Protein AF-0000000071807043 (afdb_homodimer)

Nearest PDB structures (foldseek):
  2on5-assembly4_E  TM=9.770E-01  e=2.110E-24  Necator americanus
  3w8s-assembly1_A-2  TM=9.838E-01  e=8.093E-24  Necator americanus
  4oft-assembly1_B  TM=9.817E-01  e=3.524E-22  Necator americanus
  1zl9-assembly1_B  TM=9.624E-01  e=1.130E-22  Caenorhabditis elegans
  4q5f-assembly1_A  TM=9.585E-01  e=4.785E-20  Ascaris suum

pLDDT: mean 97.31, std 2.04, range [87.31, 98.94]

Secondary structure (DSSP, 8-state):
---EEEEEESSSGGGHHHHHHHHHHT---EEEEE-TTTHHHHHTTSTTS-S-EEEETTEEEESHHHHHHHHHHHHT-S-SSHHHHHHHHHHHHHHHHHHHHHHHHHHHHTTSS-S-HHHHIIIIIHHHHHHHHHHHHHHHHH-TTSSSSTTS--HHHHHHHHGGGGGGT-TTTTTT-HHHHHHHHHHHTSHHHHHHHHHSPP---/---EEEEEESSSGGGHHHHHHHHHHT---EEEEE-TTTHHHHHTTSTTS-S-EEEETTEEEESHHHHHHHHHHHHT-S-SSHHHHHHHHHHHHHHHHHHHHHHHHHHHHTTSS-S-HHHHIIIIIHHHHHHHHHHHHHHHHH-TTSSSSTTS--HHHHHHHHGGGGGGT-TTTTTT-HHHHHHHHHHHTSHHHHHHHHHSPP---

Sequence (410 aa):
MVHYKLIYFNGRGAGEIIRQLFVIAGQDFEDKRVTFEEWPELKTKMPFHQLPVLEVDGKQLAQSFAIVRYLAKQFGYAGKNAWEEATVDMIGDQFKDFLVEVSPTIRAMLGFDKGDVDSLLKEKFFPARDKLMTFMAKIIKENKSGYLVGDSLTWPDLYLAGVAEWATKIPTLYDGFPELKAHSEKIRSIPELKKWIETRPDTPFMVHYKLIYFNGRGAGEIIRQLFVIAGQDFEDKRVTFEEWPELKTKMPFHQLPVLEVDGKQLAQSFAIVRYLAKQFGYAGKNAWEEATVDMIGDQFKDFLVEVSPTIRAMLGFDKGDVDSLLKEKFFPARDKLMTFMAKIIKENKSGYLVGDSLTWPDLYLAGVAEWATKIPTLYDGFPELKAHSEKIRSIPELKKWIETRPDTPF

InterPro domains:
  IPR004045 Glutathione S-transferase, N-terminal [PF02798] (5-72)
  IPR004045 Glutathione S-transferase, N-terminal [PS50404] (2-79)
  IPR004046 Glutathione S-transferase, C-terminal [PF14497] (130-200)
  IPR010987 Glutathione S-transferase, C-terminal-like [PS50405] (81-205)
  IPR036249 Thioredoxin-like superfamily [SSF52833] (3-76)
  IPR036282 Glutathione S-transferase, C-terminal domain superfamily [SSF47616] (78-205)
  IPR040079 Glutathione transferase family [SFLDS00019] (1-204)
  IPR050213 Glutathione S-transferase superfamily [PTHR11571] (1-202)

Solvent-accessible surface area (backbone atoms only — not comparable to full-atom values): 22359 Å² total; per-residue (Å²): 132,89,46,40,34,42,38,27,55,62,42,34,76,75,41,36,65,51,52,49,52,31,49,62,60,70,47,79,64,44,78,46,61,41,50,81,84,52,37,75,73,49,31,82,75,32,90,79,54,56,73,30,32,38,27,54,73,82,44,81,40,40,47,53,67,26,45,43,54,45,51,22,55,76,65,63,22,37,53,92,46,72,67,44,29,33,50,43,38,24,54,36,52,52,48,50,54,46,48,63,63,29,38,68,35,53,34,22,71,70,65,77,41,89,66,62,45,69,58,30,37,66,72,35,33,49,57,47,47,53,53,50,49,52,51,50,42,52,40,35,70,72,26,86,63,68,21,77,52,72,79,46,75,34,58,49,51,54,58,61,28,52,55,60,70,49,32,85,84,33,77,65,68,49,70,95,32,65,64,54,48,52,41,22,52,56,56,52,57,38,64,56,47,32,53,43,72,74,64,53,81,89,51,92,71,132,90,45,40,34,42,37,26,56,62,42,34,74,76,44,36,66,52,52,49,52,32,50,63,60,72,47,80,63,44,79,45,62,43,50,81,84,52,39,75,73,49,30,81,75,33,89,78,56,56,75,33,32,38,28,53,71,82,45,79,40,41,47,52,67,25,46,41,52,43,50,23,55,74,67,65,21,38,53,91,47,73,65,44,29,32,52,42,38,22,54,37,52,52,50,48,54,45,50,62,62,29,39,67,34,53,35,24,70,71,66,76,41,90,67,61,46,69,56,30,36,65,72,35,32,51,58,47,47,53,53,51,49,50,50,50,40,53,40,34,69,73,26,86,62,68,23,75,52,72,78,44,75,33,58,49,51,53,56,61,29,52,54,58,73,48,31,84,84,33,78,65,69,48,70,96,31,64,66,53,49,52,42,22,53,57,57,51,57,37,64,55,47,32,51,43,72,74,63,53,82,88,50,92,69

Radius of gyration: 21.24 Å; Cα contacts (8 Å, |Δi|>4): 562; chains: 2; bounding box: 52×57×54 Å

Organism: Haemonchus contortus (NCBI:txid6289)

Foldseek 3Di:
DKAKEKEEAQDCPLCVLVVLLCLLLVHDYHYHHDYPVRLVVCQVVAPNSDDTWMAIVRDIDDDSVVSQCVSCVVRVQQADDDVLNVQSVVLVVLVVVLCVQLVVLVCCVLVNDDDDNVCSCVPTNVVSLVVSLVVQLVQCVVPVLLESTDNDHHSVLVVLLVCVVCCVVVVCSCPVPVSSVVSNVVVCVSPSNVVCVVPPDDGSD/DKAKEKEEAQDCPLCVLVVLLCLLLVHDYHYHHDYPVRLVVCQVVAPNSDDTWMAIVRDIDHDSVVSQCVSQVVRVQQADDDVLNVQSVVLVVLVVVLCVQLVVLVCCVLVNDDDDNVCSCVPTNVVSLVVSLVVQLVQCVVPVLLENTDNDHHSVLVVLLVCVVCCVVVVCSCPVPVSSVVSNVVVCVSPSNVVCVVPPDDGSD

Structure (mmCIF, N/CA/C/O backbone):
data_AF-0000000071807043-model_v1
#
loop_
_entity.id
_entity.type
_entity.pdbx_description
1 polymer 'glutathione transferase'
#
loop_
_atom_site.group_PDB
_atom_site.id
_atom_site.type_symbol
_atom_site.label_atom_id
_atom_site.label_alt_id
_atom_site.label_comp_id
_atom_site.label_asym_id
_atom_site.label_entity_id
_atom_site.label_seq_id
_atom_site.pdbx_PDB_ins_code
_atom_site.Cartn_x
_atom_site.Cartn_y
_atom_site.Cartn_z
_atom_site.occupancy
_atom_site.B_iso_or_equiv
_atom_site.auth_seq_id
_atom_site.auth_comp_id
_atom_site.auth_asym_id
_atom_site.auth_atom_id
_atom_site.pdbx_PDB_model_num
ATOM 1 N N . MET A 1 1 ? 15.914 -4.211 25.953 1 88.25 1 MET A N 1
ATOM 2 C CA . MET A 1 1 ? 14.953 -3.314 25.312 1 88.25 1 MET A CA 1
ATOM 3 C C . MET A 1 1 ? 15.102 -3.346 23.797 1 88.25 1 MET A C 1
ATOM 5 O O . MET A 1 1 ? 16.203 -3.531 23.281 1 88.25 1 MET A O 1
ATOM 9 N N . VAL A 1 2 ? 13.984 -3.203 22.969 1 94.94 2 VAL A N 1
ATOM 10 C CA . VAL A 1 2 ? 14.016 -3.273 21.516 1 94.94 2 VAL A CA 1
ATOM 11 C C . VAL A 1 2 ? 14.836 -2.111 20.953 1 94.94 2 VAL A C 1
ATOM 13 O O . VAL A 1 2 ? 14.688 -0.97 21.391 1 94.94 2 VAL A O 1
ATOM 16 N N . HIS A 1 3 ? 15.781 -2.355 20.125 1 98 3 HIS A N 1
ATOM 17 C CA . HIS A 1 3 ? 16.562 -1.313 19.469 1 98 3 HIS A CA 1
ATOM 18 C C . HIS A 1 3 ? 16.016 -0.998 18.078 1 98 3 HIS A C 1
ATOM 20 O O . HIS A 1 3 ? 15.969 -1.872 17.219 1 98 3 HIS A O 1
ATOM 26 N N . TYR A 1 4 ? 15.602 0.257 17.906 1 98.75 4 TYR A N 1
ATOM 27 C CA . TYR A 1 4 ? 15.094 0.733 16.625 1 98.75 4 TYR A CA 1
ATOM 28 C C . TYR A 1 4 ? 16.125 1.616 15.922 1 98.75 4 TYR A C 1
ATOM 30 O O . TYR A 1 4 ? 16.688 2.525 16.531 1 98.75 4 TYR A O 1
ATOM 38 N N . LYS A 1 5 ? 16.375 1.354 14.68 1 98.88 5 LYS A N 1
ATOM 39 C CA . LYS A 1 5 ? 17.219 2.191 13.82 1 98.88 5 LYS A CA 1
ATOM 40 C C . LYS A 1 5 ? 16.516 2.492 12.5 1 98.88 5 LYS A C 1
ATOM 42 O O . LYS A 1 5 ? 16.188 1.576 11.742 1 98.88 5 LYS A O 1
ATOM 47 N N . LEU A 1 6 ? 16.203 3.771 12.25 1 98.94 6 LEU A N 1
ATOM 48 C CA . LEU A 1 6 ? 15.648 4.211 10.977 1 98.94 6 LEU A CA 1
ATOM 49 C C . LEU A 1 6 ? 16.75 4.676 10.031 1 98.94 6 LEU A C 1
ATOM 51 O O . LEU A 1 6 ? 17.531 5.566 10.375 1 98.94 6 LEU A O 1
ATOM 55 N N . ILE A 1 7 ? 16.828 4.055 8.906 1 98.88 7 ILE A N 1
ATOM 56 C CA . ILE A 1 7 ? 17.781 4.422 7.871 1 98.88 7 ILE A CA 1
ATOM 57 C C . ILE A 1 7 ? 17.062 5.152 6.738 1 98.88 7 ILE A C 1
ATOM 59 O O . ILE A 1 7 ? 16.172 4.586 6.094 1 98.88 7 ILE A O 1
ATOM 63 N N . TYR A 1 8 ? 17.406 6.379 6.504 1 98.69 8 TYR A N 1
ATOM 64 C CA . TYR A 1 8 ? 16.844 7.191 5.434 1 98.69 8 TYR A CA 1
ATOM 65 C C . TYR A 1 8 ? 17.781 8.32 5.043 1 98.69 8 TYR A C 1
ATOM 67 O O . TYR A 1 8 ? 18.781 8.555 5.719 1 98.69 8 TYR A O 1
ATOM 75 N N . PHE A 1 9 ? 17.531 8.953 3.91 1 97.94 9 PHE A N 1
ATOM 76 C CA . PHE A 1 9 ? 18.328 10.094 3.48 1 97.94 9 PHE A CA 1
ATOM 77 C C . PHE A 1 9 ? 18.219 11.234 4.48 1 97.94 9 PHE A C 1
ATOM 79 O O . PHE A 1 9 ? 17.312 11.25 5.312 1 97.94 9 PHE A O 1
ATOM 86 N N . ASN A 1 10 ? 19.172 12.156 4.367 1 96.69 10 ASN A N 1
ATOM 87 C CA . ASN A 1 10 ? 19.078 13.383 5.152 1 96.69 10 ASN A CA 1
ATOM 88 C C . ASN A 1 10 ? 17.984 14.305 4.633 1 96.69 10 ASN A C 1
ATOM 90 O O . ASN A 1 10 ? 18.266 15.391 4.117 1 96.69 10 ASN A O 1
ATOM 94 N N . GLY A 1 11 ? 16.812 13.953 4.906 1 96 11 GLY A N 1
ATOM 95 C CA . GLY A 1 11 ? 15.609 14.641 4.469 1 96 11 GLY A CA 1
ATOM 96 C C . GLY A 1 11 ? 14.359 14.148 5.168 1 96 11 GLY A C 1
ATOM 97 O O . GLY A 1 11 ? 14.422 13.258 6.016 1 96 11 GLY A O 1
ATOM 98 N N . ARG A 1 12 ? 13.227 14.68 4.984 1 95.31 12 ARG A N 1
ATOM 99 C CA . ARG A 1 12 ? 11.961 14.32 5.613 1 95.31 12 ARG A CA 1
ATOM 100 C C . ARG A 1 12 ? 11.242 13.227 4.82 1 95.31 12 ARG A C 1
ATOM 102 O O . ARG A 1 12 ? 11.164 12.078 5.262 1 95.31 12 ARG A O 1
ATOM 109 N N . GLY A 1 13 ? 10.945 13.547 3.459 1 94.12 13 GLY A N 1
ATOM 110 C CA . GLY A 1 13 ? 10.375 12.578 2.539 1 94.12 13 GLY A CA 1
ATOM 111 C C . GLY A 1 13 ? 9.633 11.453 3.24 1 94.12 13 GLY A C 1
ATOM 112 O O . GLY A 1 13 ? 8.859 11.695 4.168 1 94.12 13 GLY A O 1
ATOM 113 N N . ALA A 1 14 ? 9.844 10.266 2.838 1 96.44 14 ALA A N 1
ATOM 114 C CA . ALA A 1 14 ? 9.133 9.086 3.324 1 96.44 14 ALA A CA 1
ATOM 115 C C . ALA A 1 14 ? 9.57 8.727 4.742 1 96.44 14 ALA A C 1
ATOM 117 O O . ALA A 1 14 ? 8.898 7.945 5.422 1 96.44 14 ALA A O 1
ATOM 118 N N . GLY A 1 15 ? 10.648 9.273 5.227 1 97.81 15 GLY A N 1
ATOM 119 C CA . GLY A 1 15 ? 11.156 8.953 6.551 1 97.81 15 GLY A CA 1
ATOM 120 C C . GLY A 1 15 ? 10.484 9.75 7.652 1 97.81 15 GLY A C 1
ATOM 121 O O . GLY A 1 15 ? 10.5 9.352 8.82 1 97.81 15 GLY A O 1
ATOM 122 N N . GLU A 1 16 ? 9.891 10.8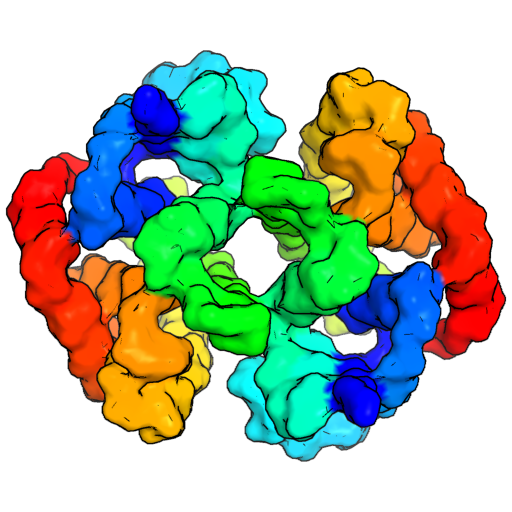67 7.285 1 97.81 16 GLU A N 1
ATOM 123 C CA . GLU A 1 16 ? 9.422 11.82 8.289 1 97.81 16 GLU A CA 1
ATOM 124 C C . GLU A 1 16 ? 8.273 11.234 9.109 1 97.81 16 GLU A C 1
ATOM 126 O O . GLU A 1 16 ? 8.25 11.375 10.336 1 97.81 16 GLU A O 1
ATOM 131 N N . ILE A 1 17 ? 7.32 10.586 8.445 1 98.25 17 ILE A N 1
ATOM 132 C CA . ILE A 1 17 ? 6.176 10.023 9.148 1 98.25 17 ILE A CA 1
ATOM 133 C C . ILE A 1 17 ? 6.648 8.977 10.148 1 98.25 17 ILE A C 1
ATOM 135 O O . ILE A 1 17 ? 6.074 8.828 11.234 1 98.25 17 ILE A O 1
ATOM 139 N N . ILE A 1 18 ? 7.66 8.242 9.812 1 98.88 18 ILE A N 1
ATOM 140 C CA . ILE A 1 18 ? 8.219 7.219 10.688 1 98.88 18 ILE A CA 1
ATOM 141 C C . ILE A 1 18 ? 8.852 7.875 11.914 1 98.88 18 ILE A C 1
ATOM 143 O O . ILE A 1 18 ? 8.625 7.449 13.047 1 98.88 18 ILE A O 1
ATOM 147 N N . ARG A 1 19 ? 9.617 8.953 11.688 1 98.75 19 ARG A N 1
ATOM 148 C CA . ARG A 1 19 ? 10.195 9.727 12.789 1 98.75 19 ARG A CA 1
ATOM 149 C C . ARG A 1 19 ? 9.102 10.266 13.711 1 98.75 19 ARG A C 1
ATOM 151 O O . ARG A 1 19 ? 9.227 10.211 14.93 1 98.75 19 ARG A O 1
ATOM 158 N N . GLN A 1 20 ? 8.055 10.75 13.141 1 98.75 20 GLN A N 1
ATOM 159 C CA . GLN A 1 20 ? 6.953 11.312 13.914 1 98.75 20 GLN A CA 1
ATOM 160 C C . GLN A 1 20 ? 6.301 10.25 14.797 1 98.75 20 GLN A C 1
ATOM 162 O O . GLN A 1 20 ? 5.895 10.539 15.922 1 98.75 20 GLN A O 1
ATOM 167 N N . LEU A 1 21 ? 6.156 9.031 14.312 1 98.81 21 LEU A N 1
ATOM 168 C CA . LEU A 1 21 ? 5.594 7.953 15.117 1 98.81 21 LEU A CA 1
ATOM 169 C C . LEU A 1 21 ? 6.461 7.68 16.344 1 98.81 21 LEU A C 1
ATOM 171 O O . LEU A 1 21 ? 5.945 7.484 17.438 1 98.81 21 LEU A O 1
ATOM 175 N N . PHE A 1 22 ? 7.789 7.68 16.125 1 98.81 22 PHE A N 1
ATOM 176 C CA . PHE A 1 22 ? 8.695 7.484 17.266 1 98.81 22 PHE A CA 1
ATOM 177 C C . PHE A 1 22 ? 8.531 8.609 18.281 1 98.81 22 PHE A C 1
ATOM 179 O O . PHE A 1 22 ? 8.461 8.352 19.484 1 98.81 22 PHE A O 1
ATOM 186 N N . VAL A 1 23 ? 8.445 9.797 17.781 1 98.38 23 VAL A N 1
ATOM 187 C CA . VAL A 1 23 ? 8.398 10.992 18.625 1 98.38 23 VAL A CA 1
ATOM 188 C C . VAL A 1 23 ? 7.121 10.992 19.453 1 98.38 23 VAL A C 1
ATOM 190 O O . VAL A 1 23 ? 7.164 11.164 20.672 1 98.38 23 VAL A O 1
ATOM 193 N N . ILE A 1 24 ? 6 10.773 18.844 1 98.44 24 ILE A N 1
ATOM 194 C CA . ILE A 1 24 ? 4.73 10.867 19.547 1 98.44 24 ILE A CA 1
ATOM 195 C C . ILE A 1 24 ? 4.59 9.695 20.516 1 98.44 24 ILE A C 1
ATOM 197 O O . ILE A 1 24 ? 3.914 9.805 21.531 1 98.44 24 ILE A O 1
ATOM 201 N N . ALA A 1 25 ? 5.219 8.562 20.203 1 98.44 25 ALA A N 1
ATOM 202 C CA . ALA A 1 25 ? 5.172 7.387 21.062 1 98.44 25 ALA A CA 1
ATOM 203 C C . ALA A 1 25 ? 6.16 7.516 22.219 1 98.44 25 ALA A C 1
ATOM 205 O O . ALA A 1 25 ? 6.141 6.707 23.156 1 98.44 25 ALA A O 1
ATOM 206 N N . GLY A 1 26 ? 7.066 8.492 22.141 1 98.19 26 GLY A N 1
ATOM 207 C CA . GLY A 1 26 ? 8.125 8.633 23.125 1 98.19 26 GLY A CA 1
ATOM 208 C C . GLY A 1 26 ? 9.141 7.5 23.062 1 98.19 26 GLY A C 1
ATOM 209 O O . GLY A 1 26 ? 9.688 7.102 24.094 1 98.19 26 GLY A O 1
ATOM 210 N N . GLN A 1 27 ? 9.273 6.914 21.938 1 98.31 27 GLN A N 1
ATOM 211 C CA . GLN A 1 27 ? 10.172 5.777 21.75 1 98.31 27 GLN A CA 1
ATOM 212 C C . GLN A 1 27 ? 11.516 6.234 21.188 1 98.31 27 GLN A C 1
ATOM 214 O O . GLN A 1 27 ? 11.578 6.914 20.172 1 98.31 27 GLN A O 1
ATOM 219 N N . ASP A 1 28 ? 12.594 5.852 21.875 1 97.94 28 ASP A N 1
ATOM 220 C CA . ASP A 1 28 ? 13.938 6.141 21.391 1 97.94 28 ASP A CA 1
ATOM 221 C C . ASP A 1 28 ? 14.234 5.344 20.109 1 97.94 28 ASP A C 1
ATOM 223 O O . ASP A 1 28 ? 13.828 4.188 20 1 97.94 28 ASP A O 1
ATOM 227 N N . PHE A 1 29 ? 15 5.992 19.25 1 98.5 29 PHE A N 1
ATOM 228 C CA . PHE A 1 29 ? 15.453 5.32 18.031 1 98.5 29 PHE A CA 1
ATOM 229 C C . PHE A 1 29 ? 16.719 5.969 17.5 1 98.5 29 PHE A C 1
ATOM 231 O O . PHE A 1 29 ? 17 7.137 17.797 1 98.5 29 PHE A O 1
ATOM 238 N N . GLU A 1 30 ? 17.484 5.211 16.781 1 98.62 30 GLU A N 1
ATOM 239 C CA . GLU A 1 30 ? 18.625 5.742 16.047 1 98.62 30 GLU A CA 1
ATOM 240 C C . GLU A 1 30 ? 18.203 6.273 14.68 1 98.62 30 GLU A C 1
ATOM 242 O O . GLU A 1 30 ? 17.609 5.543 13.875 1 98.62 30 GLU A O 1
ATOM 247 N N . ASP A 1 31 ? 18.438 7.508 14.43 1 98.38 31 ASP A N 1
ATOM 248 C CA . ASP A 1 31 ? 18.109 8.148 13.156 1 98.38 31 ASP A CA 1
ATOM 249 C C . ASP A 1 31 ? 19.344 8.195 12.242 1 98.38 31 ASP A C 1
ATOM 251 O O . ASP A 1 31 ? 20.062 9.195 12.211 1 98.38 31 ASP A O 1
ATOM 255 N N . LYS A 1 32 ? 19.5 7.152 11.477 1 98.38 32 LYS A N 1
ATOM 256 C CA . LYS A 1 32 ? 20.625 7.102 10.555 1 98.38 32 LYS A CA 1
ATOM 257 C C . LYS A 1 32 ? 20.312 7.84 9.258 1 98.38 32 LYS A C 1
ATOM 259 O O . LYS A 1 32 ? 19.562 7.332 8.414 1 98.38 32 LYS A O 1
ATOM 264 N N . ARG A 1 33 ? 20.922 8.953 9.07 1 98 33 ARG A N 1
ATOM 265 C CA . ARG A 1 33 ? 20.75 9.773 7.879 1 98 33 ARG A CA 1
ATOM 266 C C . ARG A 1 33 ? 21.844 9.508 6.852 1 98 33 ARG A C 1
ATOM 268 O O . ARG A 1 33 ? 23.016 9.758 7.113 1 98 33 ARG A O 1
ATOM 275 N N . VAL A 1 34 ? 21.438 9.008 5.762 1 97.88 34 VAL A N 1
ATOM 276 C CA . VAL A 1 34 ? 22.344 8.555 4.703 1 97.88 34 VAL A CA 1
ATOM 277 C C . VAL A 1 34 ? 22.562 9.688 3.701 1 97.88 34 VAL A C 1
ATOM 279 O O . VAL A 1 34 ? 21.609 10.312 3.24 1 97.88 34 VAL A O 1
ATOM 282 N N . THR A 1 35 ? 23.828 9.961 3.389 1 96.44 35 THR A N 1
ATOM 283 C CA . THR A 1 35 ? 24.141 10.938 2.346 1 96.44 35 THR A CA 1
ATOM 284 C C . THR A 1 35 ? 24.031 10.305 0.964 1 96.44 35 THR A C 1
ATOM 286 O O . THR A 1 35 ? 24.062 9.078 0.835 1 96.44 35 THR A O 1
ATOM 289 N N . PHE A 1 36 ? 23.906 11.117 -0.038 1 94.5 36 PHE A N 1
ATOM 290 C CA . PHE A 1 36 ? 23.828 10.617 -1.405 1 94.5 36 PHE A CA 1
ATOM 291 C C . PHE A 1 36 ? 25.141 9.938 -1.795 1 94.5 36 PHE A C 1
ATOM 293 O O . PHE A 1 36 ? 25.141 9 -2.598 1 94.5 36 PHE A O 1
ATOM 300 N N . GLU A 1 37 ? 26.219 10.32 -1.208 1 96.12 37 GLU A N 1
ATOM 301 C CA . GLU A 1 37 ? 27.516 9.727 -1.468 1 96.12 37 GLU A CA 1
ATOM 302 C C . GLU A 1 37 ? 27.609 8.312 -0.894 1 96.12 37 GLU A C 1
ATOM 304 O O . GLU A 1 37 ? 28.266 7.441 -1.476 1 96.12 37 GLU A O 1
ATOM 309 N N . GLU A 1 38 ? 26.922 8.047 0.201 1 97.06 38 GLU A N 1
ATOM 310 C CA . GLU A 1 38 ? 26.969 6.762 0.891 1 97.06 38 GLU A CA 1
ATOM 311 C C . GLU A 1 38 ? 26 5.762 0.253 1 97.06 38 GLU A C 1
ATOM 313 O O . GLU A 1 38 ? 26.188 4.551 0.381 1 97.06 38 GLU A O 1
ATOM 318 N N . TRP A 1 39 ? 25.078 6.234 -0.431 1 97.44 39 TRP A N 1
ATOM 319 C CA . TRP A 1 39 ? 23.906 5.453 -0.822 1 97.44 39 TRP A CA 1
ATOM 320 C C . TRP A 1 39 ? 24.297 4.324 -1.771 1 97.44 39 TRP A C 1
ATOM 322 O O . TRP A 1 39 ? 23.891 3.178 -1.588 1 97.44 39 TRP A O 1
ATOM 332 N N . PRO A 1 40 ? 25.172 4.586 -2.787 1 97.31 40 PRO A N 1
ATOM 333 C CA . PRO A 1 40 ? 25.469 3.506 -3.73 1 97.31 40 PRO A CA 1
ATOM 334 C C . PRO A 1 40 ? 26.016 2.258 -3.041 1 97.31 40 PRO A C 1
ATOM 336 O O . PRO A 1 40 ? 25.656 1.138 -3.398 1 97.31 40 PRO A O 1
ATOM 339 N N . GLU A 1 41 ? 26.781 2.383 -2.025 1 97 41 GLU A N 1
ATOM 340 C CA . GLU A 1 41 ? 27.344 1.247 -1.299 1 97 41 GLU A CA 1
ATOM 341 C C . GLU A 1 41 ? 26.297 0.602 -0.396 1 97 41 GLU A C 1
ATOM 343 O O . GLU A 1 41 ? 26.234 -0.624 -0.281 1 97 41 GLU A O 1
ATOM 348 N N . LEU A 1 42 ? 25.469 1.418 0.179 1 97.75 42 LEU A N 1
ATOM 349 C CA . LEU A 1 42 ? 24.484 0.937 1.145 1 97.75 42 LEU A CA 1
ATOM 350 C C . LEU A 1 42 ? 23.312 0.27 0.438 1 97.75 42 LEU A C 1
ATOM 352 O O . LEU A 1 42 ? 22.641 -0.583 1.018 1 97.75 42 LEU A O 1
ATOM 356 N N . LYS A 1 43 ? 23.078 0.679 -0.778 1 97.88 43 LYS A N 1
ATOM 357 C CA . LYS A 1 43 ? 21.906 0.306 -1.545 1 97.88 43 LYS A CA 1
ATOM 358 C C . LYS A 1 43 ? 21.75 -1.211 -1.625 1 97.88 43 LYS A C 1
ATOM 360 O O . LYS A 1 43 ? 20.656 -1.745 -1.415 1 97.88 43 LYS A O 1
ATOM 365 N N . THR A 1 44 ? 22.812 -1.95 -1.878 1 96.12 44 THR A N 1
ATOM 366 C CA . THR A 1 44 ? 22.781 -3.391 -2.107 1 96.12 44 THR A CA 1
ATOM 367 C C . THR A 1 44 ? 22.547 -4.141 -0.799 1 96.12 44 THR A C 1
ATOM 369 O O . THR A 1 44 ? 22.234 -5.336 -0.808 1 96.12 44 THR A O 1
ATOM 372 N N . LYS A 1 45 ? 22.641 -3.436 0.332 1 97.19 45 LYS A N 1
ATOM 373 C CA . LYS A 1 45 ? 22.453 -4.055 1.641 1 97.19 45 LYS A CA 1
ATOM 374 C C . LYS A 1 45 ? 21.016 -3.887 2.129 1 97.19 45 LYS A C 1
ATOM 376 O O . LYS A 1 45 ? 20.641 -4.441 3.162 1 97.19 45 LYS A O 1
ATOM 381 N N . MET A 1 46 ? 20.25 -3.137 1.404 1 98.38 46 MET A N 1
ATOM 382 C CA . MET A 1 46 ? 18.844 -2.912 1.742 1 98.38 46 MET A CA 1
ATOM 383 C C . MET A 1 46 ? 17.953 -3.955 1.078 1 98.38 46 MET A C 1
ATOM 385 O O . MET A 1 46 ? 18.266 -4.43 -0.019 1 98.38 46 MET A O 1
ATOM 389 N N . PRO A 1 47 ? 16.859 -4.312 1.683 1 97.94 47 PRO A N 1
ATOM 390 C CA . PRO A 1 47 ? 16.016 -5.406 1.194 1 97.94 47 PRO A CA 1
ATOM 391 C C . PRO A 1 47 ? 15.617 -5.23 -0.267 1 97.94 47 PRO A C 1
ATOM 393 O O . PRO A 1 47 ? 15.656 -6.188 -1.044 1 97.94 47 PRO A O 1
ATOM 396 N N . PHE A 1 48 ? 15.188 -4.094 -0.668 1 98.56 48 PHE A N 1
ATOM 397 C CA . PHE A 1 48 ? 14.695 -3.844 -2.02 1 98.56 48 PHE A CA 1
ATOM 398 C C . PHE A 1 48 ? 15.453 -2.688 -2.662 1 98.56 48 PHE A C 1
ATOM 400 O O . PHE A 1 48 ? 14.922 -1.994 -3.529 1 98.56 48 PHE A O 1
ATOM 407 N N . HIS A 1 49 ? 16.625 -2.406 -2.115 1 98.38 49 HIS A N 1
ATOM 408 C CA . HIS A 1 49 ? 17.531 -1.382 -2.645 1 98.38 49 HIS A CA 1
ATOM 409 C C . HIS A 1 49 ? 16.875 -0.007 -2.611 1 98.38 49 HIS A C 1
ATOM 411 O O . HIS A 1 49 ? 17 0.771 -3.559 1 98.38 49 HIS A O 1
ATOM 417 N N . GLN A 1 50 ? 16.141 0.183 -1.564 1 98.06 50 GLN A N 1
ATOM 418 C CA . GLN A 1 50 ? 15.477 1.466 -1.378 1 98.06 50 GLN A CA 1
ATOM 419 C C . GLN A 1 50 ? 15.453 1.866 0.095 1 98.06 50 GLN A C 1
ATOM 421 O O . GLN A 1 50 ? 15.719 1.04 0.972 1 98.06 50 GLN A O 1
ATOM 426 N N . LEU A 1 51 ? 15.227 3.072 0.337 1 98.38 51 LEU A N 1
ATOM 427 C CA . LEU A 1 51 ? 14.992 3.648 1.656 1 98.38 51 LEU A CA 1
ATOM 428 C C . LEU A 1 51 ? 13.602 4.266 1.736 1 98.38 51 LEU A C 1
ATOM 430 O O . LEU A 1 51 ? 13.031 4.66 0.716 1 98.38 51 LEU A O 1
ATOM 434 N N . PRO A 1 52 ? 12.969 4.223 2.916 1 98.75 52 PRO A N 1
ATOM 435 C CA . PRO A 1 52 ? 13.477 3.963 4.262 1 98.75 52 PRO A CA 1
ATOM 436 C C . PRO A 1 52 ? 13.539 2.473 4.598 1 98.75 52 PRO A C 1
ATOM 438 O O . PRO A 1 52 ? 12.82 1.673 3.988 1 98.75 52 PRO A O 1
ATOM 441 N N . VAL A 1 53 ? 14.445 2.162 5.473 1 98.94 53 VAL A N 1
ATOM 442 C CA . VAL A 1 53 ? 14.539 0.845 6.094 1 98.94 53 VAL A CA 1
ATOM 443 C C . VAL A 1 53 ? 14.555 0.991 7.613 1 98.94 53 VAL A C 1
ATOM 445 O O . VAL A 1 53 ? 15.25 1.859 8.156 1 98.94 53 VAL A O 1
ATOM 448 N N . LEU A 1 54 ? 13.727 0.236 8.297 1 98.94 54 LEU A N 1
ATOM 449 C CA . LEU A 1 54 ? 13.734 0.137 9.75 1 98.94 54 LEU A CA 1
ATOM 450 C C . LEU A 1 54 ? 14.453 -1.129 10.203 1 98.94 54 LEU A C 1
ATOM 452 O O . LEU A 1 54 ? 14.133 -2.229 9.742 1 98.94 54 LEU A O 1
ATOM 456 N N . GLU A 1 55 ? 15.445 -0.989 10.992 1 98.81 55 GLU A N 1
ATOM 457 C CA . GLU A 1 55 ? 16.047 -2.139 11.664 1 98.81 55 GLU A CA 1
ATOM 458 C C . GLU A 1 55 ? 15.484 -2.297 13.078 1 98.81 55 GLU A C 1
ATOM 460 O O . GLU A 1 55 ? 15.5 -1.349 13.867 1 98.81 55 GLU A O 1
ATOM 465 N N . VAL A 1 56 ? 14.922 -3.408 13.352 1 98.62 56 VAL A N 1
ATOM 466 C CA . VAL A 1 56 ? 14.453 -3.773 14.688 1 98.62 56 VAL A CA 1
ATOM 467 C C . VAL A 1 56 ? 15.305 -4.918 15.234 1 98.62 56 VAL A C 1
ATOM 469 O O . VAL A 1 56 ? 15.172 -6.062 14.797 1 98.62 56 VAL A O 1
ATOM 472 N N . ASP A 1 57 ? 16.156 -4.645 16.219 1 97.94 57 ASP A N 1
ATOM 473 C CA . ASP A 1 57 ? 17.094 -5.613 16.766 1 97.94 57 ASP A CA 1
ATOM 474 C C . ASP A 1 57 ? 17.875 -6.316 15.648 1 97.94 57 ASP A C 1
ATOM 476 O O . ASP A 1 57 ? 18 -7.543 15.656 1 97.94 57 ASP A O 1
ATOM 480 N N . GLY A 1 58 ? 18.203 -5.547 14.633 1 96.81 58 GLY A N 1
ATOM 481 C CA . GLY A 1 58 ? 19.094 -6.02 13.594 1 96.81 58 GLY A CA 1
ATOM 482 C C . GLY A 1 58 ? 18.359 -6.578 12.383 1 96.81 58 GLY A C 1
ATOM 483 O O . GLY A 1 58 ? 18.969 -6.812 11.336 1 96.81 58 GLY A O 1
ATOM 484 N N . LYS A 1 59 ? 17.047 -6.812 12.469 1 97.88 59 LYS A N 1
ATOM 485 C CA . LYS A 1 59 ? 16.25 -7.285 11.336 1 97.88 59 LYS A CA 1
ATOM 486 C C . LYS A 1 59 ? 15.703 -6.117 10.523 1 97.88 59 LYS A C 1
ATOM 488 O O . LYS A 1 59 ? 15.227 -5.133 11.094 1 97.88 59 LYS A O 1
ATOM 493 N N . GLN A 1 60 ? 15.703 -6.191 9.25 1 98.75 60 GLN A N 1
ATOM 494 C CA . GLN A 1 60 ? 15.375 -5.059 8.391 1 98.75 60 GLN A CA 1
ATOM 495 C C . GLN A 1 60 ? 13.945 -5.164 7.867 1 98.75 60 GLN A C 1
ATOM 497 O O . GLN A 1 60 ? 13.484 -6.254 7.52 1 98.75 60 GLN A O 1
ATOM 502 N N . LEU A 1 61 ? 13.305 -4.078 7.855 1 98.88 61 LEU A N 1
ATOM 503 C CA . LEU A 1 61 ? 11.969 -3.881 7.293 1 98.88 61 LEU A CA 1
ATOM 504 C C . LEU A 1 61 ? 11.953 -2.695 6.336 1 98.88 61 LEU A C 1
ATOM 506 O O . LEU A 1 61 ? 12.297 -1.575 6.719 1 98.88 61 LEU A O 1
ATOM 510 N N . ALA A 1 62 ? 11.555 -2.963 5.109 1 98.81 62 ALA A N 1
ATOM 511 C CA . ALA A 1 62 ? 11.484 -1.909 4.098 1 98.81 62 ALA A CA 1
ATOM 512 C C . ALA A 1 62 ? 10.039 -1.517 3.816 1 98.81 62 ALA A C 1
ATOM 514 O O . ALA A 1 62 ? 9.117 -2.018 4.461 1 98.81 62 ALA A O 1
ATOM 515 N N . GLN A 1 63 ? 9.914 -0.63 2.871 1 98.69 63 GLN A N 1
ATOM 516 C CA . GLN A 1 63 ? 8.617 -0.092 2.488 1 98.69 63 GLN A CA 1
ATOM 517 C C . GLN A 1 63 ? 8.047 0.804 3.586 1 98.69 63 GLN A C 1
ATOM 519 O O . GLN A 1 63 ? 7.641 0.319 4.645 1 98.69 63 GLN A O 1
ATOM 524 N N . SER A 1 64 ? 7.918 2.064 3.279 1 98.56 64 SER A N 1
ATOM 525 C CA . SER A 1 64 ? 7.574 3.074 4.273 1 98.56 64 SER A CA 1
ATOM 526 C C . SER A 1 64 ? 6.227 2.779 4.922 1 98.56 64 SER A C 1
ATOM 528 O O . SER A 1 64 ? 6.094 2.83 6.145 1 98.56 64 SER A O 1
ATOM 530 N N . PHE A 1 65 ? 5.215 2.334 4.141 1 98.75 65 PHE A N 1
ATOM 531 C CA . PHE A 1 65 ? 3.891 2.098 4.707 1 98.75 65 PHE A CA 1
ATOM 532 C C . PHE A 1 65 ? 3.883 0.832 5.555 1 98.75 65 PHE A C 1
ATOM 534 O O . PHE A 1 65 ? 3.16 0.75 6.551 1 98.75 65 PHE A O 1
ATOM 541 N N . ALA A 1 66 ? 4.699 -0.161 5.148 1 98.88 66 ALA A N 1
ATOM 542 C CA . ALA A 1 66 ? 4.84 -1.349 5.984 1 98.88 66 ALA A CA 1
ATOM 543 C C . ALA A 1 66 ? 5.48 -1.001 7.328 1 98.88 66 ALA A C 1
ATOM 545 O O . ALA A 1 66 ? 5.043 -1.482 8.375 1 98.88 66 ALA A O 1
ATOM 546 N N . ILE A 1 67 ? 6.512 -0.156 7.293 1 98.94 67 ILE A N 1
ATOM 547 C CA . ILE A 1 67 ? 7.191 0.293 8.508 1 98.94 67 ILE A CA 1
ATOM 548 C C . ILE A 1 67 ? 6.211 1.048 9.398 1 98.94 67 ILE A C 1
ATOM 550 O O . ILE A 1 67 ? 6.129 0.786 10.602 1 98.94 67 ILE A O 1
ATOM 554 N N . VAL A 1 68 ? 5.441 1.915 8.805 1 98.88 68 VAL A N 1
ATOM 555 C CA . VAL A 1 68 ? 4.48 2.74 9.531 1 98.88 68 VAL A CA 1
ATOM 556 C C . VAL A 1 68 ? 3.42 1.851 10.172 1 98.88 68 VAL A C 1
ATOM 558 O O . VAL A 1 68 ? 3.105 2.006 11.359 1 98.88 68 VAL A O 1
ATOM 561 N N . ARG A 1 69 ? 2.883 0.9 9.398 1 98.81 69 ARG A N 1
ATOM 562 C CA . ARG A 1 69 ? 1.874 -0.007 9.938 1 98.81 69 ARG A CA 1
ATOM 563 C C . ARG A 1 69 ? 2.428 -0.808 11.117 1 98.81 69 ARG A C 1
ATOM 565 O O . ARG A 1 69 ? 1.748 -0.986 12.125 1 98.81 69 ARG A O 1
ATOM 572 N N . TYR A 1 70 ? 3.631 -1.271 10.992 1 98.88 70 TYR A N 1
ATOM 573 C CA . TYR A 1 70 ? 4.27 -2.051 12.047 1 98.88 70 TYR A CA 1
ATOM 574 C C . TYR A 1 70 ? 4.418 -1.228 13.32 1 98.88 70 TYR A C 1
ATOM 576 O O . TYR A 1 70 ? 3.967 -1.642 14.391 1 98.88 70 TYR A O 1
ATOM 584 N N . LEU A 1 71 ? 4.996 -0.037 13.227 1 98.88 71 LEU A N 1
ATOM 585 C CA . LEU A 1 71 ? 5.242 0.808 14.391 1 98.88 71 LEU A CA 1
ATOM 586 C C . LEU A 1 71 ? 3.932 1.284 15 1 98.88 71 LEU A C 1
ATOM 588 O O . LEU A 1 71 ? 3.805 1.36 16.219 1 98.88 71 LEU A O 1
ATOM 592 N N . ALA A 1 72 ? 2.992 1.649 14.117 1 98.81 72 ALA A N 1
ATOM 593 C CA . ALA A 1 72 ? 1.7 2.125 14.609 1 98.81 72 ALA A CA 1
ATOM 594 C C . ALA A 1 72 ? 1.014 1.062 15.461 1 98.81 72 ALA A C 1
ATOM 596 O O . ALA A 1 72 ? 0.354 1.386 16.453 1 98.81 72 ALA A O 1
ATOM 597 N N . LYS A 1 73 ? 1.135 -0.175 15.039 1 98.12 73 LYS A N 1
ATOM 598 C CA . LYS A 1 73 ? 0.574 -1.261 15.836 1 98.12 73 LYS A CA 1
ATOM 599 C C . LYS A 1 73 ? 1.3 -1.395 17.172 1 98.12 73 LYS A C 1
ATOM 601 O O . LYS A 1 73 ? 0.667 -1.584 18.219 1 98.12 73 LYS A O 1
ATOM 606 N N . GLN A 1 74 ? 2.598 -1.28 17.125 1 98 74 GLN A N 1
ATOM 607 C CA . GLN A 1 74 ? 3.398 -1.409 18.344 1 98 74 GLN A CA 1
ATOM 608 C C . GLN A 1 74 ? 3.07 -0.3 19.344 1 98 74 GLN A C 1
ATOM 610 O O . GLN A 1 74 ? 3.09 -0.522 20.547 1 98 74 GLN A O 1
ATOM 615 N N . PHE A 1 75 ? 2.736 0.856 18.812 1 98.25 75 PHE A N 1
ATOM 616 C CA . PHE A 1 75 ? 2.658 2.027 19.688 1 98.25 75 PHE A CA 1
ATOM 617 C C . PHE A 1 75 ? 1.208 2.439 19.906 1 98.25 75 PHE A C 1
ATOM 619 O O . PHE A 1 75 ? 0.932 3.377 20.656 1 98.25 75 PHE A O 1
ATOM 626 N N . GLY A 1 76 ? 0.239 1.794 19.25 1 98.06 76 GLY A N 1
ATOM 627 C CA . GLY A 1 76 ? -1.169 2.027 19.531 1 98.06 76 GLY A CA 1
ATOM 628 C C . GLY A 1 76 ? -1.791 3.074 18.625 1 98.06 76 GLY A C 1
ATOM 629 O O . GLY A 1 76 ? -2.711 3.787 19.031 1 98.06 76 GLY A O 1
ATOM 630 N N . TYR A 1 77 ? -1.339 3.18 17.375 1 98.75 77 TYR A N 1
ATOM 631 C CA . TYR A 1 77 ? -1.833 4.195 16.453 1 98.75 77 TYR A CA 1
ATOM 632 C C . TYR A 1 77 ? -2.445 3.551 15.211 1 98.75 77 TYR A C 1
ATOM 634 O O . TYR A 1 77 ? -2.604 4.207 14.172 1 98.75 77 TYR A O 1
ATOM 642 N N . ALA A 1 78 ? -2.773 2.225 15.258 1 98.69 78 ALA A N 1
ATOM 643 C CA . ALA A 1 78 ? -3.246 1.494 14.086 1 98.69 78 ALA A CA 1
ATOM 644 C C . ALA A 1 78 ? -4.75 1.241 14.172 1 98.69 78 ALA A C 1
ATOM 646 O O . ALA A 1 78 ? -5.32 0.57 13.305 1 98.69 78 ALA A O 1
ATOM 647 N N . GLY A 1 79 ? -5.441 1.847 15.148 1 98.19 79 GLY A N 1
ATOM 648 C CA . GLY A 1 79 ? -6.836 1.529 15.422 1 98.19 79 GLY A CA 1
ATOM 649 C C . GLY A 1 79 ? -7.02 0.628 16.625 1 98.19 79 GLY A C 1
ATOM 650 O O . GLY A 1 79 ? -6.094 -0.084 17.016 1 98.19 79 GLY A O 1
ATOM 651 N N . LYS A 1 80 ? -8.219 0.555 17.203 1 97.81 80 LYS A N 1
ATOM 652 C CA . LYS A 1 80 ? -8.43 -0.075 18.5 1 97.81 80 LYS A CA 1
ATOM 653 C C . LYS A 1 80 ? -9 -1.48 18.344 1 97.81 80 LYS A C 1
ATOM 655 O O . LYS A 1 80 ? -9.094 -2.23 19.312 1 97.81 80 LYS A O 1
ATOM 660 N N . ASN A 1 81 ? -9.438 -1.813 17.219 1 97.62 81 ASN A N 1
ATOM 661 C CA . ASN A 1 81 ? -9.953 -3.143 16.906 1 97.62 81 ASN A CA 1
ATOM 662 C C . ASN A 1 81 ? -9.727 -3.498 15.438 1 97.62 81 ASN A C 1
ATOM 664 O O . ASN A 1 81 ? -9.195 -2.689 14.672 1 97.62 81 ASN A O 1
ATOM 668 N N . ALA A 1 82 ? -10.133 -4.637 15.023 1 97 82 ALA A N 1
ATOM 669 C CA . ALA A 1 82 ? -9.836 -5.168 13.695 1 97 82 ALA A CA 1
ATOM 670 C C . ALA A 1 82 ? -10.438 -4.289 12.609 1 97 82 ALA A C 1
ATOM 672 O O . ALA A 1 82 ? -9.805 -4.047 11.578 1 97 82 ALA A O 1
ATOM 673 N N . TRP A 1 83 ? -11.648 -3.84 12.844 1 98.25 83 TRP A N 1
ATOM 674 C CA . TRP A 1 83 ? -12.305 -3.039 11.812 1 98.25 83 TRP A CA 1
ATOM 675 C C . TRP A 1 83 ? -11.672 -1.657 11.711 1 98.25 83 TRP A C 1
ATOM 677 O O . TRP A 1 83 ? -11.477 -1.137 10.609 1 98.25 83 TRP A O 1
ATOM 687 N N . GLU A 1 84 ? -11.359 -1.027 12.867 1 98.56 84 GLU A N 1
ATOM 688 C CA . GLU A 1 84 ? -10.656 0.253 12.82 1 98.56 84 GLU A CA 1
ATOM 689 C C . GLU A 1 84 ? -9.312 0.123 12.109 1 98.56 84 GLU A C 1
ATOM 691 O O . GLU A 1 84 ? -8.945 0.982 11.305 1 98.56 84 GLU A O 1
ATOM 696 N N . GLU A 1 85 ? -8.602 -0.942 12.43 1 98.69 85 GLU A N 1
ATOM 697 C CA . GLU A 1 85 ? -7.316 -1.153 11.766 1 98.69 85 GLU A CA 1
ATOM 698 C C . GLU A 1 85 ? -7.488 -1.268 10.25 1 98.69 85 GLU A C 1
ATOM 700 O O . GLU A 1 85 ? -6.691 -0.715 9.492 1 98.69 85 GLU A O 1
ATOM 705 N N . ALA A 1 86 ? -8.516 -1.976 9.797 1 98.81 86 ALA A N 1
ATOM 706 C CA . ALA A 1 86 ? -8.805 -2.119 8.375 1 98.81 86 ALA A CA 1
ATOM 707 C C . ALA A 1 86 ? -9.141 -0.77 7.742 1 98.81 86 ALA A C 1
ATOM 709 O O . ALA A 1 86 ? -8.68 -0.46 6.641 1 98.81 86 ALA A O 1
ATOM 710 N N . THR A 1 87 ? -9.93 -0.003 8.453 1 98.81 87 THR A N 1
ATOM 711 C CA . THR A 1 87 ? -10.328 1.316 7.973 1 98.81 87 THR A CA 1
ATOM 712 C C . THR A 1 87 ? -9.125 2.25 7.895 1 98.81 87 THR A C 1
ATOM 714 O O . THR A 1 87 ? -8.992 3.023 6.941 1 98.81 87 THR A O 1
ATOM 717 N N . VAL A 1 88 ? -8.266 2.143 8.852 1 98.88 88 VAL A N 1
ATOM 718 C CA . VAL A 1 88 ? -7.016 2.9 8.867 1 98.88 88 VAL A CA 1
ATOM 719 C C . VAL A 1 88 ? -6.188 2.553 7.633 1 98.88 88 VAL A C 1
ATOM 721 O O . VAL A 1 88 ? -5.703 3.443 6.934 1 98.88 88 VAL A O 1
ATOM 724 N N . ASP A 1 89 ? -6.09 1.285 7.348 1 98.81 89 ASP A N 1
ATOM 725 C CA . ASP A 1 89 ? -5.344 0.832 6.18 1 98.81 89 ASP A CA 1
ATOM 726 C C . ASP A 1 89 ? -5.984 1.339 4.891 1 98.81 89 ASP A C 1
ATOM 728 O O . ASP A 1 89 ? -5.281 1.723 3.951 1 98.81 89 ASP A O 1
ATOM 732 N N . MET A 1 90 ? -7.285 1.322 4.832 1 98.88 90 MET A N 1
ATOM 733 C CA . MET A 1 90 ? -8.016 1.809 3.666 1 98.88 90 MET A CA 1
ATOM 734 C C . MET A 1 90 ? -7.688 3.271 3.387 1 98.88 90 MET A C 1
ATOM 736 O O . MET A 1 90 ? -7.336 3.627 2.262 1 98.88 90 MET A O 1
ATOM 740 N N . ILE A 1 91 ? -7.742 4.078 4.41 1 98.88 91 ILE A N 1
ATOM 741 C CA . ILE A 1 91 ? -7.484 5.508 4.273 1 98.88 91 ILE A CA 1
ATOM 742 C C . ILE A 1 91 ? -6.012 5.738 3.938 1 98.88 91 ILE A C 1
ATOM 744 O O . ILE A 1 91 ? -5.688 6.551 3.068 1 98.88 91 ILE A O 1
ATOM 748 N N . GLY A 1 92 ? -5.16 4.965 4.645 1 98.75 92 GLY A N 1
ATOM 749 C CA . GLY A 1 92 ? -3.736 5.039 4.352 1 98.75 92 GLY A CA 1
ATOM 750 C C . GLY A 1 92 ? -3.408 4.699 2.908 1 98.75 92 GLY A C 1
ATOM 751 O O . GLY A 1 92 ? -2.609 5.387 2.271 1 98.75 92 GLY A O 1
ATOM 752 N N . ASP A 1 93 ? -4.004 3.637 2.418 1 98.69 93 ASP A N 1
ATOM 753 C CA . ASP A 1 93 ? -3.736 3.219 1.046 1 98.69 93 ASP A CA 1
ATOM 754 C C . ASP A 1 93 ? -4.285 4.234 0.046 1 98.69 93 ASP A C 1
ATOM 756 O O . ASP A 1 93 ? -3.705 4.438 -1.022 1 98.69 93 ASP A O 1
ATOM 760 N N . GLN A 1 94 ? -5.391 4.859 0.371 1 98.75 94 GLN A N 1
ATOM 761 C CA . GLN A 1 94 ? -5.891 5.93 -0.486 1 98.75 94 GLN A CA 1
ATOM 762 C C . GLN A 1 94 ? -4.918 7.105 -0.525 1 98.75 94 GLN A C 1
ATOM 764 O O . GLN A 1 94 ? -4.707 7.711 -1.579 1 98.75 94 GLN A O 1
ATOM 769 N N . PHE A 1 95 ? -4.41 7.406 0.57 1 98.75 95 PHE A N 1
ATOM 770 C CA . PHE A 1 95 ? -3.406 8.461 0.635 1 98.75 95 PHE A CA 1
ATOM 771 C C . PHE A 1 95 ? -2.176 8.094 -0.187 1 98.75 95 PHE A C 1
ATOM 773 O O . PHE A 1 95 ? -1.596 8.945 -0.862 1 98.75 95 PHE A O 1
ATOM 780 N N . LYS A 1 96 ? -1.782 6.859 -0.081 1 98.31 96 LYS A N 1
ATOM 781 C CA . LYS A 1 96 ? -0.636 6.41 -0.866 1 98.31 96 LYS A CA 1
ATOM 782 C C . LYS A 1 96 ? -0.883 6.602 -2.359 1 98.31 96 LYS A C 1
ATOM 784 O O . LYS A 1 96 ? 0.023 6.988 -3.1 1 98.31 96 LYS A O 1
ATOM 789 N N . ASP A 1 97 ? -2.07 6.277 -2.814 1 97.88 97 ASP A N 1
ATOM 790 C CA . ASP A 1 97 ? -2.426 6.52 -4.211 1 97.88 97 ASP A CA 1
ATOM 791 C C . ASP A 1 97 ? -2.244 7.992 -4.574 1 97.88 97 ASP A C 1
ATOM 793 O O . ASP A 1 97 ? -1.741 8.312 -5.652 1 97.88 97 ASP A O 1
ATOM 797 N N . PHE A 1 98 ? -2.594 8.859 -3.729 1 98.62 98 PHE A N 1
ATOM 798 C CA . PHE A 1 98 ? -2.432 10.297 -3.914 1 98.62 98 PHE A CA 1
ATOM 799 C C . PHE A 1 98 ? -0.958 10.664 -4.031 1 98.62 98 PHE A C 1
ATOM 801 O O . PHE A 1 98 ? -0.571 11.414 -4.926 1 98.62 98 PHE A O 1
ATOM 808 N N . LEU A 1 99 ? -0.178 10.086 -3.154 1 97.75 99 LEU A N 1
ATOM 809 C CA . LEU A 1 99 ? 1.251 10.383 -3.184 1 97.75 99 LEU A CA 1
ATOM 810 C C . LEU A 1 99 ? 1.862 9.977 -4.52 1 97.75 99 LEU A C 1
ATOM 812 O O . LEU A 1 99 ? 2.707 10.695 -5.062 1 97.75 99 LEU A O 1
ATOM 816 N N . VAL A 1 100 ? 1.472 8.891 -4.98 1 96.44 100 VAL A N 1
ATOM 817 C CA . VAL A 1 100 ? 1.969 8.414 -6.27 1 96.44 100 VAL A CA 1
ATOM 818 C C . VAL A 1 100 ? 1.56 9.391 -7.371 1 96.44 100 VAL A C 1
ATOM 820 O O . VAL A 1 100 ? 2.373 9.75 -8.227 1 96.44 100 VAL A O 1
ATOM 823 N N . GLU A 1 101 ? 0.348 9.828 -7.332 1 97 101 GLU A N 1
ATOM 824 C CA . GLU A 1 101 ? -0.187 10.719 -8.359 1 97 101 GLU A CA 1
ATOM 825 C C . GLU A 1 101 ? 0.54 12.055 -8.367 1 97 101 GLU A C 1
ATOM 827 O O . GLU A 1 101 ? 0.756 12.648 -9.43 1 97 101 GLU A O 1
ATOM 832 N N . VAL A 1 102 ? 0.938 12.562 -7.25 1 97.81 102 VAL A N 1
ATOM 833 C CA . VAL A 1 102 ? 1.466 13.914 -7.188 1 97.81 102 VAL A CA 1
ATOM 834 C C . VAL A 1 102 ? 2.992 13.883 -7.168 1 97.81 102 VAL A C 1
ATOM 836 O O . VAL A 1 102 ? 3.646 14.922 -7.195 1 97.81 102 VAL A O 1
ATOM 839 N N . SER A 1 103 ? 3.561 12.703 -7.113 1 96.56 103 SER A N 1
ATOM 840 C CA . SER A 1 103 ? 5 12.531 -6.969 1 96.56 103 SER A CA 1
ATOM 841 C C . SER A 1 103 ? 5.762 13.312 -8.039 1 96.56 103 SER A C 1
ATOM 843 O O . SER A 1 103 ? 6.754 13.977 -7.738 1 96.56 103 SER A O 1
ATOM 845 N N . PRO A 1 104 ? 5.324 13.328 -9.359 1 96.5 104 PRO A N 1
ATOM 846 C CA . PRO A 1 104 ? 6.07 14.117 -10.352 1 96.5 104 PRO A CA 1
ATOM 847 C C . PRO A 1 104 ? 6.129 15.602 -10 1 96.5 104 PRO A C 1
ATOM 849 O O . PRO A 1 104 ? 7.16 16.25 -10.203 1 96.5 104 PRO A O 1
ATOM 852 N N . THR A 1 105 ? 5.059 16.125 -9.484 1 97.75 105 THR A N 1
ATOM 853 C CA . THR A 1 105 ? 4.996 17.531 -9.109 1 97.75 105 THR A CA 1
ATOM 854 C C . THR A 1 105 ? 5.934 17.828 -7.945 1 97.75 105 THR A C 1
ATOM 856 O O . THR A 1 105 ? 6.723 18.766 -8 1 97.75 105 THR A O 1
ATOM 859 N N . ILE A 1 106 ? 5.898 16.953 -6.969 1 96.12 106 ILE A N 1
ATOM 860 C CA . ILE A 1 106 ? 6.68 17.172 -5.754 1 96.12 106 ILE A CA 1
ATOM 861 C C . ILE A 1 106 ? 8.164 17.016 -6.059 1 96.12 106 ILE A C 1
ATOM 863 O O . ILE A 1 106 ? 8.992 17.812 -5.594 1 96.12 106 ILE A O 1
ATOM 867 N N . ARG A 1 107 ? 8.484 16.016 -6.816 1 95.88 107 ARG A N 1
ATOM 868 C CA . ARG A 1 107 ? 9.883 15.797 -7.172 1 95.88 107 A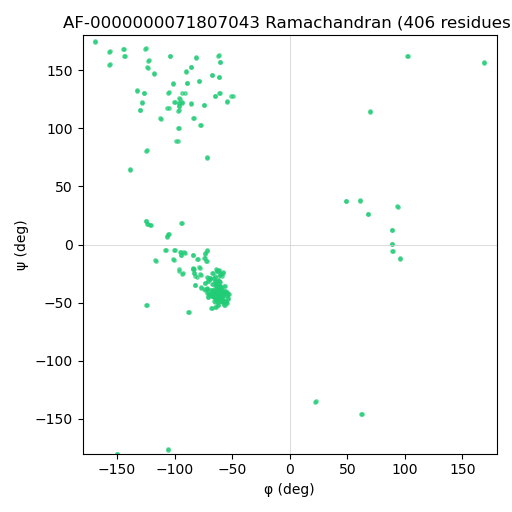RG A CA 1
ATOM 869 C C . ARG A 1 107 ? 10.43 16.969 -7.977 1 95.88 107 ARG A C 1
ATOM 871 O O . ARG A 1 107 ? 11.586 17.359 -7.801 1 95.88 107 ARG A O 1
ATOM 878 N N . ALA A 1 108 ? 9.633 17.5 -8.875 1 96.31 108 ALA A N 1
ATOM 879 C CA . ALA A 1 108 ? 10.031 18.688 -9.633 1 96.31 108 ALA A CA 1
ATOM 880 C C . ALA A 1 108 ? 10.203 19.891 -8.727 1 96.31 108 ALA A C 1
ATOM 882 O O . ALA A 1 108 ? 11.172 20.641 -8.852 1 96.31 108 ALA A O 1
ATOM 883 N N . MET A 1 109 ? 9.305 20.031 -7.852 1 94.25 109 MET A N 1
ATOM 884 C CA . MET A 1 109 ? 9.328 21.156 -6.918 1 94.25 109 MET A CA 1
ATOM 885 C C . MET A 1 109 ? 10.586 21.109 -6.051 1 94.25 109 MET A C 1
ATOM 887 O O . MET A 1 109 ? 11.133 22.156 -5.688 1 94.25 109 MET A O 1
ATOM 891 N N . LEU A 1 110 ? 11.031 19.906 -5.801 1 92.12 110 LEU A N 1
ATOM 892 C CA . LEU A 1 110 ? 12.188 19.719 -4.93 1 92.12 110 LEU A CA 1
ATOM 893 C C . LEU A 1 110 ? 13.484 19.703 -5.738 1 92.12 110 LEU A C 1
ATOM 895 O O . LEU A 1 110 ? 14.578 19.625 -5.168 1 92.12 110 LEU A O 1
ATOM 899 N N . GLY A 1 111 ? 13.414 19.703 -7.035 1 92 111 GLY A N 1
ATOM 900 C CA . GLY A 1 111 ? 14.578 19.781 -7.898 1 92 111 GLY A CA 1
ATOM 901 C C . GLY A 1 111 ? 15.164 18.438 -8.242 1 92 111 GLY A C 1
ATOM 902 O O . GLY A 1 111 ? 16.266 18.344 -8.789 1 92 111 GLY A O 1
ATOM 903 N N . PHE A 1 112 ? 14.398 17.328 -7.941 1 91.75 112 PHE A N 1
ATOM 904 C CA . PHE A 1 112 ? 14.891 15.984 -8.219 1 91.75 112 PHE A CA 1
ATOM 905 C C . PHE A 1 112 ? 14.656 15.617 -9.68 1 91.75 112 PHE A C 1
ATOM 907 O O . PHE A 1 112 ? 15.422 14.844 -10.266 1 91.75 112 PHE A O 1
ATOM 914 N N . ASP A 1 113 ? 13.562 16.094 -10.211 1 94.5 113 ASP A N 1
ATOM 915 C CA . ASP A 1 113 ? 13.211 15.836 -11.602 1 94.5 113 ASP A CA 1
ATOM 916 C C . ASP A 1 113 ? 13.008 17.141 -12.367 1 94.5 113 ASP A C 1
ATOM 918 O O . ASP A 1 113 ? 12.711 18.188 -11.766 1 94.5 113 ASP A O 1
ATOM 922 N N . LYS A 1 114 ? 13.258 17.062 -13.672 1 92.56 114 LYS A N 1
ATOM 923 C CA . LYS A 1 114 ? 12.961 18.203 -14.531 1 92.56 114 LYS A CA 1
ATOM 924 C C . LYS A 1 114 ? 11.477 18.281 -14.852 1 92.56 114 LYS A C 1
ATOM 926 O O . LYS A 1 114 ? 10.781 17.25 -14.867 1 92.56 114 LYS A O 1
ATOM 931 N N . GLY A 1 115 ? 10.969 19.516 -14.859 1 93.88 115 GLY A N 1
ATOM 932 C CA . GLY A 1 115 ? 9.578 19.703 -15.242 1 93.88 115 GLY A CA 1
ATOM 933 C C . GLY A 1 115 ? 9.062 21.094 -14.938 1 93.88 115 GLY A C 1
ATOM 934 O O . GLY A 1 115 ? 9.648 21.812 -14.133 1 93.88 115 GLY A O 1
ATOM 935 N N . ASP A 1 116 ? 8.039 21.438 -15.672 1 96.75 116 ASP A N 1
ATOM 936 C CA . ASP A 1 116 ? 7.352 22.703 -15.406 1 96.75 116 ASP A CA 1
ATOM 937 C C . ASP A 1 116 ? 6.422 22.578 -14.203 1 96.75 116 ASP A C 1
ATOM 939 O O . ASP A 1 116 ? 5.301 22.078 -14.32 1 96.75 116 ASP A O 1
ATOM 943 N N . VAL A 1 117 ? 6.863 23.094 -13.109 1 96.12 117 VAL A N 1
ATOM 944 C CA . VAL A 1 117 ? 6.168 22.938 -11.844 1 96.12 117 VAL A CA 1
ATOM 945 C C . VAL A 1 117 ? 4.75 23.5 -11.953 1 96.12 117 VAL A C 1
ATOM 947 O O . VAL A 1 117 ? 3.791 22.891 -11.484 1 96.12 117 VAL A O 1
ATOM 950 N N . ASP A 1 118 ? 4.605 24.609 -12.578 1 96.56 118 ASP A N 1
ATOM 951 C CA . ASP A 1 118 ? 3.289 25.234 -12.711 1 96.56 118 ASP A CA 1
ATOM 952 C C . ASP A 1 118 ? 2.338 24.328 -13.5 1 96.56 118 ASP A C 1
ATOM 954 O O . ASP A 1 118 ? 1.178 24.156 -13.117 1 96.56 118 ASP A O 1
ATOM 958 N N . SER A 1 119 ? 2.828 23.812 -14.547 1 97.81 119 SER A N 1
ATOM 959 C CA . SER A 1 119 ? 2.016 22.906 -15.344 1 97.81 119 SER A CA 1
ATOM 960 C C . SER A 1 119 ? 1.679 21.641 -14.555 1 97.81 119 SER A C 1
ATOM 962 O O . SER A 1 119 ? 0.545 21.156 -14.609 1 97.81 119 SER A O 1
ATOM 964 N N . LEU A 1 120 ? 2.621 21.141 -13.836 1 97.88 120 LEU A N 1
ATOM 965 C CA . LEU A 1 120 ? 2.414 19.938 -13.047 1 97.88 120 LEU A CA 1
ATOM 966 C C . LEU A 1 120 ? 1.413 20.172 -11.922 1 97.88 120 LEU A C 1
ATOM 968 O O . LEU A 1 120 ? 0.584 19.312 -11.633 1 97.88 120 LEU A O 1
ATOM 972 N N . LEU A 1 121 ? 1.532 21.312 -11.336 1 97.88 121 LEU A N 1
ATOM 973 C CA . LEU A 1 121 ? 0.572 21.672 -10.297 1 97.88 121 LEU A CA 1
ATOM 974 C C . LEU A 1 121 ? -0.85 21.672 -10.852 1 97.88 121 LEU A C 1
ATOM 976 O O . LEU A 1 121 ? -1.739 21.031 -10.289 1 97.88 121 LEU A O 1
ATOM 980 N N . LYS A 1 122 ? -1.04 22.297 -11.961 1 97.56 122 LYS A N 1
ATOM 981 C CA . LYS A 1 122 ? -2.361 22.484 -12.555 1 97.56 122 LYS A CA 1
ATOM 982 C C . LYS A 1 122 ? -2.902 21.172 -13.117 1 97.56 122 LYS A C 1
ATOM 984 O O . LYS A 1 122 ? -4.086 20.859 -12.961 1 97.56 122 LYS A O 1
ATOM 989 N N . GLU A 1 123 ? -2.078 20.422 -13.68 1 97.69 123 GLU A N 1
ATOM 990 C CA . GLU A 1 123 ? -2.533 19.266 -14.461 1 97.69 123 GLU A CA 1
ATOM 991 C C . GLU A 1 123 ? -2.578 18 -13.609 1 97.69 123 GLU A C 1
ATOM 993 O O . GLU A 1 123 ? -3.344 17.078 -13.898 1 97.69 123 GLU A O 1
ATOM 998 N N . LYS A 1 124 ? -1.787 17.984 -12.578 1 97.75 124 LYS A N 1
ATOM 999 C CA . LYS A 1 124 ? -1.654 16.734 -11.828 1 97.75 124 LYS A CA 1
ATOM 1000 C C . LYS A 1 124 ? -1.971 16.953 -10.352 1 97.75 124 LYS A C 1
ATOM 1002 O O . LYS A 1 124 ? -2.871 16.312 -9.805 1 97.75 124 LYS A O 1
ATOM 1007 N N . PHE A 1 125 ? -1.319 17.922 -9.773 1 98.44 125 PHE A N 1
ATOM 1008 C CA . PHE A 1 125 ? -1.391 18.078 -8.328 1 98.44 125 PHE A CA 1
ATOM 1009 C C . PHE A 1 125 ? -2.793 18.484 -7.895 1 98.44 125 PHE A C 1
ATOM 1011 O O . PHE A 1 125 ? -3.41 17.828 -7.059 1 98.44 125 PHE A O 1
ATOM 1018 N N . PHE A 1 126 ? -3.328 19.531 -8.422 1 98.31 126 PHE A N 1
ATOM 1019 C CA . PHE A 1 126 ? -4.578 20.094 -7.93 1 98.31 126 PHE A CA 1
ATOM 1020 C C . PHE A 1 126 ? -5.742 19.141 -8.188 1 98.31 126 PHE A C 1
ATOM 1022 O O . PHE A 1 126 ? -6.598 18.953 -7.316 1 98.31 126 PHE A O 1
ATOM 1029 N N . PRO A 1 127 ? -5.82 18.5 -9.359 1 98.44 127 PRO A N 1
ATOM 1030 C CA . PRO A 1 127 ? -6.879 17.5 -9.523 1 98.44 127 PRO A CA 1
ATOM 1031 C C . PRO A 1 127 ? -6.785 16.359 -8.5 1 98.44 127 PRO A C 1
ATOM 1033 O O . PRO A 1 127 ? -7.801 15.938 -7.945 1 98.44 127 PRO A O 1
ATOM 1036 N N . ALA A 1 128 ? -5.59 15.891 -8.25 1 98.56 128 ALA A N 1
ATOM 1037 C CA . ALA A 1 128 ? -5.383 14.828 -7.277 1 98.56 128 ALA A CA 1
ATOM 1038 C C . ALA A 1 128 ? -5.723 15.297 -5.867 1 98.56 128 ALA A C 1
ATOM 1040 O O . ALA A 1 128 ? -6.352 14.57 -5.094 1 98.56 128 ALA A O 1
ATOM 1041 N N . ARG A 1 129 ? -5.25 16.484 -5.582 1 98.5 129 ARG A N 1
ATOM 1042 C CA . ARG A 1 129 ? -5.543 17.094 -4.289 1 98.5 129 ARG A CA 1
ATOM 1043 C C . ARG A 1 129 ? -7.051 17.203 -4.066 1 98.5 129 ARG A C 1
ATOM 1045 O O . ARG A 1 129 ? -7.555 16.844 -3.004 1 98.5 129 ARG A O 1
ATOM 1052 N N . ASP A 1 130 ? -7.77 17.719 -5.07 1 98.56 130 ASP A N 1
ATOM 1053 C CA . ASP A 1 130 ? -9.219 17.906 -4.961 1 98.56 130 ASP A CA 1
ATOM 1054 C C . ASP A 1 130 ? -9.922 16.578 -4.707 1 98.56 130 ASP A C 1
ATOM 1056 O O . ASP A 1 130 ? -10.836 16.5 -3.883 1 98.56 130 ASP A O 1
ATOM 1060 N N . LYS A 1 131 ? -9.461 15.617 -5.375 1 98.38 131 LYS A N 1
ATOM 1061 C CA . LYS A 1 131 ? -10.039 14.281 -5.207 1 98.38 131 LYS A CA 1
ATOM 1062 C C . LYS A 1 131 ? -9.805 13.758 -3.791 1 98.38 131 LYS A C 1
ATOM 1064 O O . LYS A 1 131 ? -10.758 13.406 -3.092 1 98.38 131 LYS A O 1
ATOM 1069 N N . LEU A 1 132 ? -8.617 13.742 -3.328 1 98.62 132 LEU A N 1
ATOM 1070 C CA . LEU A 1 132 ? -8.273 13.203 -2.014 1 98.62 132 LEU A CA 1
ATOM 1071 C C . LEU A 1 132 ? -8.961 14 -0.91 1 98.62 132 LEU A C 1
ATOM 1073 O O . LEU A 1 132 ? -9.57 13.422 -0.004 1 98.62 132 LEU A O 1
ATOM 1077 N N . MET A 1 133 ? -8.828 15.297 -1.01 1 98.56 133 MET A N 1
ATOM 1078 C CA . MET A 1 133 ? -9.305 16.141 0.086 1 98.56 133 MET A CA 1
ATOM 1079 C C . MET A 1 133 ? -10.828 16.109 0.163 1 98.56 133 MET A C 1
ATOM 1081 O O . MET A 1 133 ? -11.406 16.234 1.246 1 98.56 133 MET A O 1
ATOM 1085 N N . THR A 1 134 ? -11.484 15.891 -0.969 1 98.5 134 THR A N 1
ATOM 1086 C CA . THR A 1 134 ? -12.93 15.695 -0.94 1 98.5 134 THR A CA 1
ATOM 1087 C C . THR A 1 134 ? -13.289 14.438 -0.149 1 98.5 134 THR A C 1
ATOM 1089 O O . THR A 1 134 ? -14.172 14.469 0.708 1 98.5 134 THR A O 1
ATOM 1092 N N . PHE A 1 135 ? -12.594 13.352 -0.418 1 98.5 135 PHE A N 1
ATOM 1093 C CA . PHE A 1 135 ? -12.828 12.117 0.314 1 98.5 135 PHE A CA 1
ATOM 1094 C C . PHE A 1 135 ? -12.531 12.297 1.797 1 98.5 135 PHE A C 1
ATOM 1096 O O . PHE A 1 135 ? -13.312 11.875 2.65 1 98.5 135 PHE A O 1
ATOM 1103 N N . MET A 1 136 ? -11.406 12.953 2.123 1 98.5 136 MET A N 1
ATOM 1104 C CA . MET A 1 136 ? -10.992 13.125 3.514 1 98.5 136 MET A CA 1
ATOM 1105 C C . MET A 1 136 ? -11.945 14.055 4.254 1 98.5 136 MET A C 1
ATOM 1107 O O . MET A 1 136 ? -12.258 13.82 5.426 1 98.5 136 MET A O 1
ATOM 1111 N N . ALA A 1 137 ? -12.375 15.086 3.566 1 97.81 137 ALA A N 1
ATOM 1112 C CA . ALA A 1 137 ? -13.328 16.016 4.172 1 97.81 137 ALA A CA 1
ATOM 1113 C C . ALA A 1 137 ? -14.617 15.289 4.559 1 97.81 137 ALA A C 1
ATOM 1115 O O . ALA A 1 137 ? -15.164 15.508 5.645 1 97.81 137 ALA A O 1
ATOM 1116 N N . LYS A 1 138 ? -15.109 14.438 3.686 1 97.38 138 LYS A N 1
ATOM 1117 C CA . LYS A 1 138 ? -16.312 13.656 3.973 1 97.38 138 LYS A CA 1
ATOM 1118 C C . LYS A 1 138 ? -16.109 12.773 5.203 1 97.38 138 LYS A C 1
ATOM 1120 O O . LYS A 1 138 ? -16.984 12.711 6.074 1 97.38 138 LYS A O 1
ATOM 1125 N N . ILE A 1 139 ? -14.969 12.148 5.312 1 97.94 139 ILE A N 1
ATOM 1126 C CA . ILE A 1 139 ? -14.656 11.258 6.422 1 97.94 139 ILE A CA 1
ATOM 1127 C C . ILE A 1 139 ? -14.617 12.055 7.727 1 97.94 139 ILE A C 1
ATOM 1129 O O . ILE A 1 139 ? -15.188 11.633 8.734 1 97.94 139 ILE A O 1
ATOM 1133 N N . ILE A 1 140 ? -13.984 13.156 7.664 1 97 140 ILE A N 1
ATOM 1134 C CA . ILE A 1 140 ? -13.844 14 8.852 1 97 140 ILE A CA 1
ATOM 1135 C C . ILE A 1 140 ? -15.211 14.492 9.297 1 97 140 ILE A C 1
ATOM 1137 O O . ILE A 1 140 ? -15.516 14.492 10.492 1 97 140 ILE A O 1
ATOM 1141 N N . LYS A 1 141 ? -16.016 14.891 8.352 1 95.56 141 LYS A N 1
ATOM 1142 C CA . LYS A 1 141 ? -17.344 15.391 8.664 1 95.56 141 LYS A CA 1
ATOM 1143 C C . LYS A 1 141 ? -18.219 14.297 9.281 1 95.56 141 LYS A C 1
ATOM 1145 O O . LYS A 1 141 ? -19.016 14.57 10.18 1 95.56 141 LYS A O 1
ATOM 1150 N N . GLU A 1 142 ? -17.984 13.133 8.844 1 95.25 142 GLU A N 1
ATOM 1151 C CA . GLU A 1 142 ? -18.797 12.008 9.312 1 95.25 142 GLU A CA 1
ATOM 1152 C C . GLU A 1 142 ? -18.297 11.5 10.656 1 95.25 142 GLU A C 1
ATOM 1154 O O . GLU A 1 142 ? -19.062 10.938 11.445 1 95.25 142 GLU A O 1
ATOM 1159 N N . ASN A 1 143 ? -17 11.711 10.867 1 94 143 ASN A N 1
ATOM 1160 C CA . ASN A 1 143 ? -16.391 11.312 12.133 1 94 143 ASN A CA 1
ATOM 1161 C C . ASN A 1 143 ? -16.312 12.477 13.109 1 94 143 ASN A C 1
ATOM 1163 O O . ASN A 1 143 ? -15.453 13.352 12.969 1 94 143 ASN A O 1
ATOM 1167 N N . LYS A 1 144 ? -17.062 12.711 14.039 1 87.31 144 LYS A N 1
ATOM 1168 C CA . LYS A 1 144 ? -17.219 13.867 14.922 1 87.31 144 LYS A CA 1
ATOM 1169 C C . LYS A 1 144 ? -16.047 13.969 15.898 1 87.31 144 LYS A C 1
ATOM 1171 O O . LYS A 1 144 ? -15.953 14.938 16.656 1 87.31 144 LYS A O 1
ATOM 1176 N N . SER A 1 145 ? -15.141 13.016 15.914 1 92.88 145 SER A N 1
ATOM 1177 C CA . SER A 1 145 ? -14.031 12.992 16.875 1 92.88 145 SER A CA 1
ATOM 1178 C C . SER A 1 145 ? -12.922 13.953 16.453 1 92.88 145 SER A C 1
ATOM 1180 O O . SER A 1 145 ? -12.07 14.312 17.266 1 92.88 145 SER A O 1
ATOM 1182 N N . GLY A 1 146 ? -12.906 14.328 15.164 1 93.19 146 GLY A N 1
ATOM 1183 C CA . GLY A 1 146 ? -11.828 15.141 14.641 1 93.19 146 GLY A CA 1
ATOM 1184 C C . GLY A 1 146 ? -10.664 14.32 14.109 1 93.19 146 GLY A C 1
ATOM 1185 O O . GLY A 1 146 ? -9.695 14.875 13.586 1 93.19 146 GLY A O 1
ATOM 1186 N N . TYR A 1 147 ? -10.734 13 14.305 1 97.81 147 TYR A N 1
ATOM 1187 C CA . TYR A 1 147 ? -9.766 12.078 13.719 1 97.81 147 TYR A CA 1
ATOM 1188 C C . TYR A 1 147 ? -10.367 11.336 12.531 1 97.81 147 TYR A C 1
ATOM 1190 O O . TYR A 1 147 ? -11.586 11.375 12.32 1 97.81 147 TYR A O 1
ATOM 1198 N N . LEU A 1 148 ? -9.523 10.773 11.719 1 98.56 148 LEU A N 1
ATOM 1199 C CA . LEU A 1 148 ? -9.992 10.086 10.516 1 98.56 148 LEU A CA 1
ATOM 1200 C C . LEU A 1 148 ? -10.688 8.781 10.867 1 98.56 148 LEU A C 1
ATOM 1202 O O . LEU A 1 148 ? -11.648 8.383 10.211 1 98.56 148 LEU A O 1
ATOM 1206 N N . VAL A 1 149 ? -10.148 8.102 11.883 1 98.56 149 VAL A N 1
ATOM 1207 C CA . VAL A 1 149 ? -10.719 6.812 12.281 1 98.56 149 VAL A CA 1
ATOM 1208 C C . VAL A 1 149 ? -10.891 6.77 13.797 1 98.56 149 VAL A C 1
ATOM 1210 O O . VAL A 1 149 ? -9.969 7.082 14.547 1 98.56 149 VAL A O 1
ATOM 1213 N N . GLY A 1 150 ? -12.039 6.352 14.227 1 97.69 150 GLY A N 1
ATOM 1214 C CA . GLY A 1 150 ? -12.281 6.234 15.656 1 97.69 150 GLY A CA 1
ATOM 1215 C C . GLY A 1 150 ? -12.195 7.562 16.391 1 97.69 150 GLY A C 1
ATOM 1216 O O . GLY A 1 150 ? -12.617 8.594 15.859 1 97.69 150 GLY A O 1
ATOM 1217 N N . ASP A 1 151 ? -11.711 7.543 17.641 1 97.5 151 ASP A N 1
ATOM 1218 C CA . ASP A 1 151 ? -11.742 8.742 18.469 1 97.5 151 ASP A CA 1
ATOM 1219 C C . ASP A 1 151 ? -10.344 9.117 18.953 1 97.5 151 ASP A C 1
ATOM 1221 O O . ASP A 1 151 ? -10.195 9.812 19.953 1 97.5 151 ASP A O 1
ATOM 1225 N N . SER A 1 152 ? -9.391 8.57 18.297 1 97.56 152 SER A N 1
ATOM 1226 C CA . SER A 1 152 ? -8.008 8.859 18.656 1 97.56 152 SER A CA 1
ATOM 1227 C C . SER A 1 152 ? -7.105 8.898 17.438 1 97.56 152 SER A C 1
ATOM 1229 O O . SER A 1 152 ? -7.523 8.539 16.328 1 97.56 152 SER A O 1
ATOM 1231 N N . LEU A 1 153 ? -5.914 9.383 17.641 1 98.56 153 LEU A N 1
ATOM 1232 C CA . LEU A 1 153 ? -4.926 9.523 16.578 1 98.56 153 LEU A CA 1
ATOM 1233 C C . LEU A 1 153 ? -4.59 8.172 15.961 1 98.56 153 LEU A C 1
ATOM 1235 O O . LEU A 1 153 ? -4.344 7.199 16.672 1 98.56 153 LEU A O 1
ATOM 1239 N N . THR A 1 154 ? -4.637 8.102 14.641 1 98.81 154 THR A N 1
ATOM 1240 C CA . THR A 1 154 ? -4.094 6.977 13.891 1 98.81 154 THR A CA 1
ATOM 1241 C C . THR A 1 154 ? -3.096 7.457 12.844 1 98.81 154 THR A C 1
ATOM 1243 O O . THR A 1 154 ? -3.002 8.656 12.57 1 98.81 154 THR A O 1
ATOM 1246 N N . TRP A 1 155 ? -2.352 6.598 12.234 1 98.75 155 TRP A N 1
ATOM 1247 C CA . TRP A 1 155 ? -1.18 7 11.469 1 98.75 155 TRP A CA 1
ATOM 1248 C C . TRP A 1 155 ? -1.589 7.75 10.203 1 98.75 155 TRP A C 1
ATOM 1250 O O . TRP A 1 155 ? -0.862 8.633 9.734 1 98.75 155 TRP A O 1
ATOM 1260 N N . PRO A 1 156 ? -2.771 7.523 9.531 1 98.81 156 PRO A N 1
ATOM 1261 C CA . PRO A 1 156 ? -3.098 8.352 8.367 1 98.81 156 PRO A CA 1
ATOM 1262 C C . PRO A 1 156 ? -3.363 9.805 8.727 1 98.81 156 PRO A C 1
ATOM 1264 O O . PRO A 1 156 ? -3.252 10.695 7.879 1 98.81 156 PRO A O 1
ATOM 1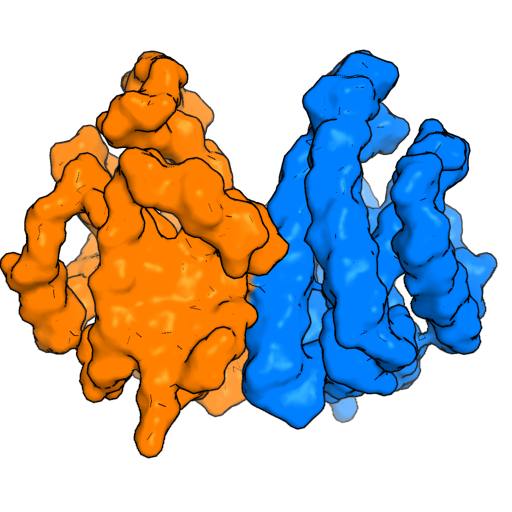267 N N . ASP A 1 157 ? -3.768 10.07 9.992 1 98.88 157 ASP A N 1
ATOM 1268 C CA . ASP A 1 157 ? -3.873 11.461 10.438 1 98.88 157 ASP A CA 1
ATOM 1269 C C . ASP A 1 157 ? -2.545 12.195 10.266 1 98.88 157 ASP A C 1
ATOM 1271 O O . ASP A 1 157 ? -2.523 13.367 9.883 1 98.88 157 ASP A O 1
ATOM 1275 N N . LEU A 1 158 ? -1.492 11.539 10.594 1 98.75 158 LEU A N 1
ATOM 1276 C CA . LEU A 1 158 ? -0.162 12.133 10.5 1 98.75 158 LEU A CA 1
ATOM 1277 C C . LEU A 1 158 ? 0.215 12.398 9.047 1 98.75 158 LEU A C 1
ATOM 1279 O O . LEU A 1 158 ? 0.759 13.461 8.727 1 98.75 158 LEU A O 1
ATOM 1283 N N . TYR A 1 159 ? -0.051 11.43 8.188 1 98.5 159 TYR A N 1
ATOM 1284 C CA . TYR A 1 159 ? 0.207 11.617 6.766 1 98.5 159 TYR A CA 1
ATOM 1285 C C . TYR A 1 159 ? -0.559 12.812 6.223 1 98.5 159 TYR A C 1
ATOM 1287 O O . TYR A 1 159 ? 0.021 13.688 5.57 1 98.5 159 TYR A O 1
ATOM 1295 N N . LEU A 1 160 ? -1.836 12.836 6.523 1 98.5 160 LEU A N 1
ATOM 1296 C CA . LEU A 1 160 ? -2.693 13.906 6.012 1 98.5 160 LEU A CA 1
ATOM 1297 C C . LEU A 1 160 ? -2.246 15.266 6.539 1 98.5 160 LEU A C 1
ATOM 1299 O O . LEU A 1 160 ? -2.172 16.234 5.781 1 98.5 160 LEU A O 1
ATOM 1303 N N . ALA A 1 161 ? -1.934 15.312 7.793 1 98.19 161 ALA A N 1
ATOM 1304 C CA . ALA A 1 161 ? -1.473 16.562 8.391 1 98.19 161 ALA A CA 1
ATOM 1305 C C . ALA A 1 161 ? -0.138 17 7.793 1 98.19 161 ALA A C 1
ATOM 1307 O O . ALA A 1 161 ? 0.144 18.188 7.699 1 98.19 161 ALA A O 1
ATOM 1308 N N . GLY A 1 162 ? 0.661 16.031 7.402 1 96.69 162 GLY A N 1
ATOM 1309 C CA . GLY A 1 162 ? 1.972 16.297 6.832 1 96.69 162 GLY A CA 1
ATOM 1310 C C . GLY A 1 162 ? 1.908 17.062 5.52 1 96.69 162 GLY A C 1
ATOM 1311 O O . GLY A 1 162 ? 2.877 17.703 5.125 1 96.69 162 GLY A O 1
ATOM 1312 N N . VAL A 1 163 ? 0.801 17.016 4.852 1 96.94 163 VAL A N 1
ATOM 1313 C CA . VAL A 1 163 ? 0.603 17.719 3.59 1 96.94 163 VAL A CA 1
ATOM 1314 C C . VAL A 1 163 ? 0.784 19.219 3.801 1 96.94 163 VAL A C 1
ATOM 1316 O O . VAL A 1 163 ? 1.167 19.938 2.877 1 96.94 163 VAL A O 1
ATOM 1319 N N . ALA A 1 164 ? 0.569 19.672 4.996 1 97.12 164 ALA A N 1
ATOM 1320 C CA . ALA A 1 164 ? 0.676 21.094 5.344 1 97.12 164 ALA A CA 1
ATOM 1321 C C . ALA A 1 164 ? 2.064 21.625 5.016 1 97.12 164 ALA A C 1
ATOM 1323 O O . ALA A 1 164 ? 2.238 22.828 4.82 1 97.12 164 ALA A O 1
ATOM 1324 N N . GLU A 1 165 ? 3.023 20.766 4.984 1 94.31 165 GLU A N 1
ATOM 1325 C CA . GLU A 1 165 ? 4.391 21.188 4.695 1 94.31 165 GLU A CA 1
ATOM 1326 C C . GLU A 1 165 ? 4.504 21.766 3.293 1 94.31 165 GLU A C 1
ATOM 1328 O O . GLU A 1 165 ? 5.418 22.547 3.012 1 94.31 165 GLU A O 1
ATOM 1333 N N . TRP A 1 166 ? 3.572 21.406 2.416 1 95.62 166 TRP A N 1
ATOM 1334 C CA . TRP A 1 166 ? 3.613 21.875 1.036 1 95.62 166 TRP A CA 1
ATOM 1335 C C . TRP A 1 166 ? 2.982 23.266 0.914 1 95.62 166 TRP A C 1
ATOM 1337 O O . TRP A 1 166 ? 3.131 23.938 -0.112 1 95.62 166 TRP A O 1
ATOM 1347 N N . ALA A 1 167 ? 2.355 23.766 1.917 1 94.62 167 ALA A N 1
ATOM 1348 C CA . ALA A 1 167 ? 1.598 25.016 1.877 1 94.62 167 ALA A CA 1
ATOM 1349 C C . ALA A 1 167 ? 2.52 26.203 1.645 1 94.62 167 ALA A C 1
ATOM 1351 O O . ALA A 1 167 ? 2.1 27.219 1.092 1 94.62 167 ALA A O 1
ATOM 1352 N N . THR A 1 168 ? 3.75 26.109 2.066 1 90.75 168 THR A N 1
ATOM 1353 C CA . THR A 1 168 ? 4.695 27.203 1.865 1 90.75 168 THR A CA 1
ATOM 1354 C C . THR A 1 168 ? 4.926 27.438 0.377 1 90.75 168 THR A C 1
ATOM 1356 O O . THR A 1 168 ? 5.066 28.594 -0.053 1 90.75 168 THR A O 1
ATOM 1359 N N . LYS A 1 169 ? 4.938 26.391 -0.418 1 92.88 169 LYS A N 1
ATOM 1360 C CA . LYS A 1 169 ? 5.18 26.484 -1.854 1 92.88 169 LYS A CA 1
ATOM 1361 C C . LYS A 1 169 ? 3.865 26.516 -2.633 1 92.88 169 LYS A C 1
ATOM 1363 O O . LYS A 1 169 ? 3.832 26.953 -3.785 1 92.88 169 LYS A O 1
ATOM 1368 N N . ILE A 1 170 ? 2.898 26.031 -1.967 1 96.56 170 ILE A N 1
ATOM 1369 C CA . ILE A 1 170 ? 1.571 26 -2.57 1 96.56 170 ILE A CA 1
ATOM 1370 C C . ILE A 1 170 ? 0.575 26.719 -1.657 1 96.56 170 ILE A C 1
ATOM 1372 O O . ILE A 1 170 ? -0.251 26.078 -1.008 1 96.56 170 ILE A O 1
ATOM 1376 N N . PRO A 1 171 ? 0.499 28 -1.672 1 95.31 171 PRO A N 1
ATOM 1377 C CA . PRO A 1 171 ? -0.316 28.766 -0.728 1 95.31 171 PRO A CA 1
ATOM 1378 C C . PRO A 1 171 ? -1.805 28.438 -0.836 1 95.31 171 PRO A C 1
ATOM 1380 O O . PRO A 1 171 ? -2.562 28.688 0.109 1 95.31 171 PRO A O 1
ATOM 1383 N N . THR A 1 172 ? -2.244 27.906 -1.986 1 96.75 172 THR A N 1
ATOM 1384 C CA . THR A 1 172 ? -3.656 27.609 -2.203 1 96.75 172 THR A CA 1
ATOM 1385 C C . THR A 1 172 ? -3.961 26.156 -1.846 1 96.75 172 THR A C 1
ATOM 1387 O O . THR A 1 172 ? -4.969 25.609 -2.289 1 96.75 172 THR A O 1
ATOM 1390 N N . LEU A 1 173 ? -3.086 25.547 -1.08 1 98 173 LEU A N 1
ATOM 1391 C CA . LEU A 1 173 ? -3.154 24.125 -0.771 1 98 173 LEU A CA 1
ATOM 1392 C C . LEU A 1 173 ? -4.516 23.75 -0.192 1 98 173 LEU A C 1
ATOM 1394 O O . LEU A 1 173 ? -5.121 22.75 -0.595 1 98 173 LEU A O 1
ATOM 1398 N N . TYR A 1 174 ? -5.043 24.594 0.688 1 98.12 174 TYR A N 1
ATOM 1399 C CA . TYR A 1 174 ? -6.238 24.219 1.429 1 98.12 174 TYR A CA 1
ATOM 1400 C C . TYR A 1 174 ? -7.461 24.969 0.913 1 98.12 174 TYR A C 1
ATOM 1402 O O . TYR A 1 174 ? -8.531 24.922 1.528 1 98.12 174 TYR A O 1
ATOM 1410 N N . ASP A 1 175 ? -7.297 25.719 -0.193 1 97.75 175 ASP A N 1
ATOM 1411 C CA . ASP A 1 175 ? -8.438 26.438 -0.754 1 97.75 175 ASP A CA 1
ATOM 1412 C C . ASP A 1 175 ? -9.602 25.5 -1.024 1 97.75 175 ASP A C 1
ATOM 1414 O O . ASP A 1 175 ? -9.445 24.5 -1.726 1 97.75 175 ASP A O 1
ATOM 1418 N N . GLY A 1 176 ? -10.75 25.797 -0.429 1 97.88 176 GLY A N 1
ATOM 1419 C CA . GLY A 1 176 ? -11.945 25 -0.626 1 97.88 176 GLY A CA 1
ATOM 1420 C C . GLY A 1 176 ? -12.062 23.859 0.37 1 97.88 176 GLY A C 1
ATOM 1421 O O . GLY A 1 176 ? -13.055 23.125 0.363 1 97.88 176 GLY A O 1
ATOM 1422 N N . PHE A 1 177 ? -11.031 23.781 1.297 1 98.06 177 PHE A N 1
ATOM 1423 C CA . PHE A 1 177 ? -11.016 22.641 2.211 1 98.06 177 PHE A CA 1
ATOM 1424 C C . PHE A 1 177 ? -10.625 23.078 3.615 1 98.06 177 PHE A C 1
ATOM 1426 O O . PHE A 1 177 ? -9.633 22.594 4.168 1 98.06 177 PHE A O 1
ATOM 1433 N N . PRO A 1 178 ? -11.461 23.922 4.242 1 97 178 PRO A N 1
ATOM 1434 C CA . PRO A 1 178 ? -11.133 24.391 5.59 1 97 178 PRO A CA 1
ATOM 1435 C C . PRO A 1 178 ? -11.07 23.266 6.613 1 97 178 PRO A C 1
ATOM 1437 O O . PRO A 1 178 ? -10.312 23.344 7.586 1 97 178 PRO A O 1
ATOM 1440 N N . GLU A 1 179 ? -11.891 22.188 6.422 1 96.19 179 GLU A N 1
ATOM 1441 C CA . GLU A 1 179 ? -11.898 21.047 7.336 1 96.19 179 GLU A CA 1
ATOM 1442 C C . GLU A 1 179 ? -10.531 20.375 7.387 1 96.19 179 GLU A C 1
ATOM 1444 O O . GLU A 1 179 ? -10.117 19.875 8.438 1 96.19 179 GLU A O 1
ATOM 1449 N N . LEU A 1 180 ? -9.875 20.344 6.238 1 98.06 180 LEU A N 1
ATOM 1450 C CA . LEU A 1 180 ? -8.57 19.719 6.18 1 98.06 180 LEU A CA 1
ATOM 1451 C C . LEU A 1 180 ? -7.508 20.578 6.844 1 98.06 180 LEU A C 1
ATOM 1453 O O . LEU A 1 180 ? -6.578 20.078 7.473 1 98.06 180 LEU A O 1
ATOM 1457 N N . LYS A 1 181 ? -7.629 21.859 6.633 1 97.5 181 LYS A N 1
ATOM 1458 C CA . LYS A 1 181 ? -6.734 22.766 7.34 1 97.5 181 LYS A CA 1
ATOM 1459 C C . LYS A 1 181 ? -6.895 22.641 8.852 1 97.5 181 LYS A C 1
ATOM 1461 O O . LYS A 1 181 ? -5.906 22.562 9.578 1 97.5 181 LYS A O 1
ATOM 1466 N N . ALA A 1 182 ? -8.117 22.609 9.281 1 97.38 182 ALA A N 1
ATOM 1467 C CA . ALA A 1 182 ? -8.398 22.453 10.711 1 97.38 182 ALA A CA 1
ATOM 1468 C C . ALA A 1 182 ? -7.852 21.125 11.234 1 97.38 182 ALA A C 1
ATOM 1470 O O . ALA A 1 182 ? -7.309 21.062 12.344 1 97.38 182 ALA A O 1
ATOM 1471 N N . HIS A 1 183 ? -8.008 20.047 10.477 1 98.12 183 HIS A N 1
ATOM 1472 C CA . HIS A 1 183 ? -7.453 18.75 10.844 1 98.12 183 HIS A CA 1
ATOM 1473 C C . HIS A 1 183 ? -5.938 18.812 11 1 98.12 183 HIS A C 1
ATOM 1475 O O . HIS A 1 183 ? -5.391 18.328 11.984 1 98.12 183 HIS A O 1
ATOM 1481 N N . SER A 1 184 ? -5.324 19.422 10.047 1 98.12 184 SER A N 1
ATOM 1482 C CA . SER A 1 184 ? -3.873 19.562 10.086 1 98.12 184 SER A CA 1
ATOM 1483 C C . SER A 1 184 ? -3.42 20.328 11.32 1 98.12 184 SER A C 1
ATOM 1485 O O . SER A 1 184 ? -2.473 19.906 12 1 98.12 184 SER A O 1
ATOM 1487 N N . GLU A 1 185 ? -4.066 21.406 11.578 1 97.56 185 GLU A N 1
ATOM 1488 C CA . GLU A 1 185 ? -3.734 22.203 12.75 1 97.56 185 GLU A CA 1
ATOM 1489 C C . GLU A 1 185 ? -3.914 21.406 14.039 1 97.56 185 GLU A C 1
ATOM 1491 O O . GLU A 1 185 ? -3.072 21.469 14.938 1 97.56 185 GLU A O 1
ATOM 1496 N N . LYS A 1 186 ? -4.988 20.703 14.141 1 97.69 186 LYS A N 1
ATOM 1497 C CA . LYS A 1 186 ? -5.246 19.859 15.312 1 97.69 186 LYS A CA 1
ATOM 1498 C C . LYS A 1 186 ? -4.113 18.859 15.531 1 97.69 186 LYS A C 1
ATOM 1500 O O . LYS A 1 186 ? -3.566 18.766 16.625 1 97.69 186 LYS A O 1
ATOM 1505 N N . ILE A 1 187 ? -3.775 18.125 14.492 1 98.5 187 ILE A N 1
ATOM 1506 C CA . ILE A 1 187 ? -2.789 17.062 14.602 1 98.5 187 ILE A CA 1
ATOM 1507 C C . ILE A 1 187 ? -1.411 17.656 14.891 1 98.5 187 ILE A C 1
ATOM 1509 O O . ILE A 1 187 ? -0.695 17.172 15.773 1 98.5 187 ILE A O 1
ATOM 1513 N N . ARG A 1 188 ? -1.048 18.734 14.195 1 98.06 188 ARG A N 1
ATOM 1514 C CA . ARG A 1 188 ? 0.282 19.328 14.289 1 98.06 188 ARG A CA 1
ATOM 1515 C C . ARG A 1 188 ? 0.449 20.078 15.609 1 98.06 188 ARG A C 1
ATOM 1517 O O . ARG A 1 188 ? 1.562 20.453 15.977 1 98.06 188 ARG A O 1
ATOM 1524 N N . SER A 1 189 ? -0.626 20.203 16.359 1 97.81 189 SER A N 1
ATOM 1525 C CA . SER A 1 189 ? -0.573 20.875 17.656 1 97.81 189 SER A CA 1
ATOM 1526 C C . SER A 1 189 ? -0.373 19.875 18.797 1 97.81 189 SER A C 1
ATOM 1528 O O . SER A 1 189 ? -0.215 20.266 19.953 1 97.81 189 SER A O 1
ATOM 1530 N N . ILE A 1 190 ? -0.457 18.578 18.5 1 98.06 190 ILE A N 1
ATOM 1531 C CA . ILE A 1 190 ? -0.079 17.594 19.5 1 98.06 190 ILE A CA 1
ATOM 1532 C C . ILE A 1 190 ? 1.291 17.953 20.078 1 98.06 190 ILE A C 1
ATOM 1534 O O . ILE A 1 190 ? 2.26 18.109 19.344 1 98.06 190 ILE A O 1
ATOM 1538 N N . PRO A 1 191 ? 1.424 18.031 21.359 1 98.25 191 PRO A N 1
ATOM 1539 C CA . PRO A 1 191 ? 2.604 18.641 21.969 1 98.25 191 PRO A CA 1
ATOM 1540 C C . PRO A 1 191 ? 3.91 18 21.5 1 98.25 191 PRO A C 1
ATOM 1542 O O . PRO A 1 191 ? 4.828 18.719 21.078 1 98.25 191 PRO A O 1
ATOM 1545 N N . GLU A 1 192 ? 3.996 16.688 21.547 1 98.19 192 GLU A N 1
ATOM 1546 C CA . GLU A 1 192 ? 5.223 16 21.141 1 98.19 192 GLU A CA 1
ATOM 1547 C C . GLU A 1 192 ? 5.535 16.266 19.672 1 98.19 192 GLU A C 1
ATOM 1549 O O . GLU A 1 192 ? 6.699 16.438 19.297 1 98.19 192 GLU A O 1
ATOM 1554 N N . LEU A 1 193 ? 4.527 16.266 18.844 1 98.44 193 LEU A N 1
ATOM 1555 C CA . LEU A 1 193 ? 4.703 16.484 17.422 1 98.44 193 LEU A CA 1
ATOM 1556 C C . LEU A 1 193 ? 5.07 17.938 17.125 1 98.44 193 LEU A C 1
ATOM 1558 O O . LEU A 1 193 ? 5.957 18.219 16.312 1 98.44 193 LEU A O 1
ATOM 1562 N N . LYS A 1 194 ? 4.383 18.828 17.75 1 98.44 194 LYS A N 1
ATOM 1563 C CA . LYS A 1 194 ? 4.66 20.266 17.609 1 98.44 194 LYS A CA 1
ATOM 1564 C C . LYS A 1 194 ? 6.117 20.578 17.938 1 98.44 194 LYS A C 1
ATOM 1566 O O . LYS A 1 194 ? 6.797 21.266 17.172 1 98.44 194 LYS A O 1
ATOM 1571 N N . LYS A 1 195 ? 6.539 20.062 19.062 1 98.38 195 LYS A N 1
ATOM 1572 C CA . LYS A 1 195 ? 7.926 20.266 19.469 1 98.38 195 LYS A CA 1
ATOM 1573 C C . LYS A 1 195 ? 8.891 19.703 18.422 1 98.38 195 LYS A C 1
ATOM 1575 O O . LYS A 1 195 ? 9.883 20.344 18.078 1 98.38 195 LYS A O 1
ATOM 1580 N N . TRP A 1 196 ? 8.609 18.531 17.922 1 98.25 196 TRP A N 1
ATOM 1581 C CA . TRP A 1 196 ? 9.453 17.906 16.906 1 98.25 196 TRP A CA 1
ATOM 1582 C C . TRP A 1 196 ? 9.531 18.781 15.664 1 98.25 196 TRP A C 1
ATOM 1584 O O . TRP A 1 196 ? 10.617 19.047 15.148 1 98.25 196 TRP A O 1
ATOM 1594 N N . ILE A 1 197 ? 8.375 19.234 15.18 1 97.25 197 ILE A N 1
ATOM 1595 C CA . ILE A 1 197 ? 8.297 20.016 13.961 1 97.25 197 ILE A CA 1
ATOM 1596 C C . ILE A 1 197 ? 9.102 21.312 14.117 1 97.25 197 ILE A C 1
ATOM 1598 O O . ILE A 1 197 ? 9.766 21.75 13.18 1 97.25 197 ILE A O 1
ATOM 1602 N N . GLU A 1 198 ? 9.133 21.797 15.312 1 97 198 GLU A N 1
ATOM 1603 C CA . GLU A 1 198 ? 9.797 23.062 15.578 1 97 198 GLU A CA 1
ATOM 1604 C C . GLU A 1 198 ? 11.305 22.891 15.758 1 97 198 GLU A C 1
ATOM 1606 O O . GLU A 1 198 ? 12.078 23.812 15.539 1 97 198 GLU A O 1
ATOM 1611 N N . THR A 1 199 ? 11.695 21.656 16.156 1 97.25 199 THR A N 1
ATOM 1612 C CA . THR A 1 199 ? 13.086 21.516 16.594 1 97.25 199 THR A CA 1
ATOM 1613 C C . THR A 1 199 ? 13.844 20.562 15.672 1 97.25 199 THR A C 1
ATOM 1615 O O . THR A 1 199 ? 15.078 20.5 15.719 1 97.25 199 THR A O 1
ATOM 1618 N N . ARG A 1 200 ? 13.18 19.812 14.836 1 96.44 200 ARG A N 1
ATOM 1619 C CA . ARG A 1 200 ? 13.852 18.844 13.984 1 96.44 200 ARG A CA 1
ATOM 1620 C C . ARG A 1 200 ? 14.852 19.531 13.062 1 96.44 200 ARG A C 1
ATOM 1622 O O . ARG A 1 200 ? 14.758 20.734 12.82 1 96.44 200 ARG A O 1
ATOM 1629 N N . PRO A 1 201 ? 15.789 18.828 12.617 1 94.19 201 PRO A N 1
ATOM 1630 C CA . PRO A 1 201 ? 16.812 19.422 11.758 1 94.19 201 PRO A CA 1
ATOM 1631 C C . PRO A 1 201 ? 16.234 19.984 10.469 1 94.19 201 PRO A C 1
ATOM 1633 O O . PRO A 1 201 ? 15.312 19.406 9.891 1 94.19 201 PRO A O 1
ATOM 1636 N N . ASP A 1 202 ? 16.812 21.062 10.047 1 93.69 202 ASP A N 1
ATOM 1637 C CA . ASP A 1 202 ? 16.547 21.562 8.711 1 93.69 202 ASP A CA 1
ATOM 1638 C C . ASP A 1 202 ? 17.25 20.719 7.652 1 93.69 202 ASP A C 1
ATOM 1640 O O . ASP A 1 202 ? 18.469 20.547 7.707 1 93.69 202 ASP A O 1
ATOM 1644 N N . THR A 1 203 ? 16.453 20.156 6.773 1 94.69 203 THR A N 1
ATOM 1645 C CA . THR A 1 203 ? 17.016 19.234 5.785 1 94.69 203 THR A CA 1
ATOM 1646 C C . THR A 1 203 ? 16.703 19.719 4.371 1 94.69 203 THR A C 1
ATOM 1648 O O . THR A 1 203 ? 15.789 20.516 4.168 1 94.69 203 THR A O 1
ATOM 16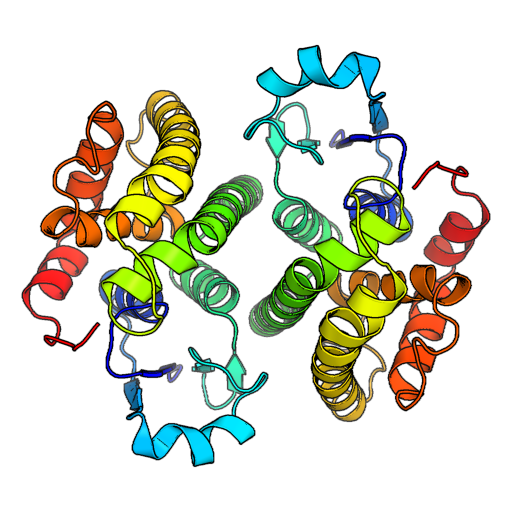51 N N . PRO A 1 204 ? 17.469 19.281 3.375 1 89.81 204 PRO A N 1
ATOM 1652 C CA . PRO A 1 204 ? 17.297 19.75 1.993 1 89.81 204 PRO A CA 1
ATOM 1653 C C . PRO A 1 204 ? 15.914 19.438 1.435 1 89.81 204 PRO A C 1
ATOM 1655 O O . PRO A 1 204 ? 15.453 20.094 0.505 1 89.81 204 PRO A O 1
ATOM 1658 N N . PHE A 1 205 ? 15.422 18.453 1.993 1 88.88 205 PHE A N 1
ATOM 1659 C CA . PHE A 1 205 ? 14.078 18.094 1.536 1 88.88 205 PHE A CA 1
ATOM 1660 C C . PHE A 1 205 ? 13.289 17.422 2.646 1 88.88 205 PHE A C 1
ATOM 1662 O O . PHE A 1 205 ? 13.875 16.875 3.584 1 88.88 205 PHE A O 1
ATOM 1669 N N . MET B 1 1 ? -23.844 -14.945 12.016 1 88.31 1 MET B N 1
ATOM 1670 C CA . MET B 1 1 ? -22.609 -15.164 11.281 1 88.31 1 MET B CA 1
ATOM 1671 C C . MET B 1 1 ? -22.25 -13.938 10.438 1 88.31 1 MET B C 1
ATOM 1673 O O . MET B 1 1 ? -23.141 -13.242 9.945 1 88.31 1 MET B O 1
ATOM 1677 N N . VAL B 1 2 ? -20.922 -13.555 10.242 1 94.88 2 VAL B N 1
ATOM 1678 C CA . VAL B 1 2 ? -20.469 -12.375 9.508 1 94.88 2 VAL B CA 1
ATOM 1679 C C . VAL B 1 2 ? -20.859 -12.523 8.031 1 94.88 2 VAL B C 1
ATOM 1681 O O . VAL B 1 2 ? -20.672 -13.586 7.441 1 94.88 2 VAL B O 1
ATOM 1684 N N . HIS B 1 3 ? -21.5 -11.578 7.465 1 98 3 HIS B N 1
ATOM 1685 C CA . HIS B 1 3 ? -21.844 -11.578 6.047 1 98 3 HIS B CA 1
ATOM 1686 C C . HIS B 1 3 ? -20.812 -10.789 5.238 1 98 3 HIS B C 1
ATOM 1688 O O . HIS B 1 3 ? -20.641 -9.594 5.457 1 98 3 HIS B O 1
ATOM 1694 N N . TYR B 1 4 ? -20.172 -11.484 4.305 1 98.75 4 TYR B N 1
ATOM 1695 C CA . TYR B 1 4 ? -19.188 -10.867 3.416 1 98.75 4 TYR B CA 1
ATOM 1696 C C . TYR B 1 4 ? -19.766 -10.695 2.014 1 98.75 4 TYR B C 1
ATOM 1698 O O . TYR B 1 4 ? -20.328 -11.633 1.449 1 98.75 4 TYR B O 1
ATOM 1706 N N . LYS B 1 5 ? -19.641 -9.516 1.455 1 98.88 5 LYS B N 1
ATOM 1707 C CA . LYS B 1 5 ? -20 -9.227 0.068 1 98.88 5 LYS B CA 1
ATOM 1708 C C . LYS B 1 5 ? -18.859 -8.5 -0.646 1 98.88 5 LYS B C 1
ATOM 1710 O O . LYS B 1 5 ? -18.453 -7.41 -0.237 1 98.88 5 LYS B O 1
ATOM 1715 N N . LEU B 1 6 ? -18.281 -9.148 -1.659 1 98.94 6 LEU B N 1
ATOM 1716 C CA . LEU B 1 6 ? -17.266 -8.523 -2.5 1 98.94 6 LEU B CA 1
ATOM 1717 C C . LEU B 1 6 ? -17.906 -7.895 -3.736 1 98.94 6 LEU B C 1
ATOM 1719 O O . LEU B 1 6 ? -18.594 -8.57 -4.5 1 98.94 6 LEU B O 1
ATOM 1723 N N . ILE B 1 7 ? -17.688 -6.625 -3.885 1 98.88 7 ILE B N 1
ATOM 1724 C CA . ILE B 1 7 ? -18.188 -5.891 -5.047 1 98.88 7 ILE B CA 1
ATOM 1725 C C . ILE B 1 7 ? -17.016 -5.578 -5.984 1 98.88 7 ILE B C 1
ATOM 1727 O O . ILE B 1 7 ? -16.078 -4.883 -5.602 1 98.88 7 ILE B O 1
ATOM 1731 N N . TYR B 1 8 ? -17.047 -6.094 -7.168 1 98.69 8 TYR B N 1
ATOM 1732 C CA . TYR B 1 8 ? -16.031 -5.855 -8.188 1 98.69 8 TYR B CA 1
ATOM 1733 C C . TYR B 1 8 ? -16.594 -6.086 -9.586 1 98.69 8 TYR B C 1
ATOM 1735 O O . TYR B 1 8 ? -17.719 -6.586 -9.734 1 98.69 8 TYR B O 1
ATOM 1743 N N . PHE B 1 9 ? -15.875 -5.641 -10.602 1 97.94 9 PHE B N 1
ATOM 1744 C CA . PHE B 1 9 ? -16.281 -5.875 -11.984 1 97.94 9 PHE B CA 1
ATOM 1745 C C . PHE B 1 9 ? -16.312 -7.367 -12.289 1 97.94 9 PHE B C 1
ATOM 1747 O O . PHE B 1 9 ? -15.742 -8.172 -11.555 1 97.94 9 PHE B O 1
ATOM 1754 N N . ASN B 1 10 ? -17.016 -7.688 -13.383 1 96.56 10 ASN B N 1
ATOM 1755 C CA . ASN B 1 10 ? -16.984 -9.055 -13.883 1 96.56 10 ASN B CA 1
ATOM 1756 C C . ASN B 1 10 ? -15.641 -9.398 -14.516 1 96.56 10 ASN B C 1
ATOM 1758 O O . ASN B 1 10 ? -15.555 -9.617 -15.727 1 96.56 10 ASN B O 1
ATOM 1762 N N . GLY B 1 11 ? -14.703 -9.586 -13.711 1 95.94 11 GLY B N 1
ATOM 1763 C CA . GLY B 1 11 ? -13.32 -9.867 -14.078 1 95.94 11 GLY B CA 1
ATOM 1764 C C . GLY B 1 11 ? -12.469 -10.305 -12.906 1 95.94 11 GLY B C 1
ATOM 1765 O O . GLY B 1 11 ? -12.945 -10.383 -11.773 1 95.94 11 GLY B O 1
ATOM 1766 N N . ARG B 1 12 ? -11.273 -10.688 -13.055 1 95.19 12 ARG B N 1
ATOM 1767 C CA . ARG B 1 12 ? -10.367 -11.164 -12.016 1 95.19 12 ARG B CA 1
ATOM 1768 C C . ARG B 1 12 ? -9.625 -10 -11.367 1 95.19 12 ARG B C 1
ATOM 1770 O O . ARG B 1 12 ? -9.852 -9.688 -10.195 1 95.19 12 ARG B O 1
ATOM 1777 N N . GLY B 1 13 ? -8.859 -9.18 -12.227 1 94.06 13 GLY B N 1
ATOM 1778 C CA . GLY B 1 13 ? -8.18 -7.977 -11.781 1 94.06 13 GLY B CA 1
ATOM 1779 C C . GLY B 1 13 ? -7.91 -7.961 -10.289 1 94.06 13 GLY B C 1
ATOM 1780 O O . GLY B 1 13 ? -7.465 -8.961 -9.727 1 94.06 13 GLY B O 1
ATOM 1781 N N . ALA B 1 14 ? -8.156 -6.883 -9.656 1 96.38 14 ALA B N 1
ATOM 1782 C CA . ALA B 1 14 ? -7.852 -6.664 -8.25 1 96.38 14 ALA B CA 1
ATOM 1783 C C . ALA B 1 14 ? -8.789 -7.473 -7.352 1 96.38 14 ALA B C 1
ATOM 1785 O O . ALA B 1 14 ? -8.523 -7.637 -6.156 1 96.38 14 ALA B O 1
ATOM 1786 N N . GLY B 1 15 ? -9.867 -7.992 -7.871 1 97.75 15 GLY B N 1
ATOM 1787 C CA . GLY B 1 15 ? -10.828 -8.742 -7.082 1 97.75 15 GLY B CA 1
ATOM 1788 C C . GLY B 1 15 ? -10.438 -10.195 -6.887 1 97.75 15 GLY B C 1
ATOM 1789 O O . GLY B 1 15 ? -10.906 -10.844 -5.949 1 97.75 15 GLY B O 1
ATOM 1790 N N . GLU B 1 16 ? -9.578 -10.688 -7.754 1 97.75 16 GLU B N 1
ATOM 1791 C CA . GLU B 1 16 ? -9.312 -12.117 -7.797 1 97.75 16 GLU B CA 1
ATOM 1792 C C . GLU B 1 16 ? -8.625 -12.586 -6.52 1 97.75 16 GLU B C 1
ATOM 1794 O O . GLU B 1 16 ? -8.984 -13.625 -5.957 1 97.75 16 GLU B O 1
ATOM 1799 N N . ILE B 1 17 ? -7.617 -11.844 -6.066 1 98.19 17 ILE B N 1
ATOM 1800 C CA . ILE B 1 17 ? -6.887 -12.242 -4.867 1 98.19 17 ILE B CA 1
ATOM 1801 C C . ILE B 1 17 ? -7.836 -12.289 -3.676 1 98.19 17 ILE B C 1
ATOM 1803 O O . ILE B 1 17 ? -7.688 -13.141 -2.791 1 98.19 17 ILE B O 1
ATOM 1807 N N . ILE B 1 18 ? -8.789 -11.414 -3.619 1 98.88 18 ILE B N 1
ATOM 1808 C CA . ILE B 1 18 ? -9.766 -11.375 -2.537 1 98.88 18 ILE B CA 1
ATOM 1809 C C . ILE B 1 18 ? -10.656 -12.617 -2.6 1 98.88 18 ILE B C 1
ATOM 1811 O O . ILE B 1 18 ? -10.883 -13.273 -1.58 1 98.88 18 ILE B O 1
ATOM 1815 N N . ARG B 1 19 ? -11.102 -12.984 -3.807 1 98.75 19 ARG B N 1
ATOM 1816 C CA . ARG B 1 19 ? -11.875 -14.211 -3.996 1 98.75 19 ARG B CA 1
ATOM 1817 C C . ARG B 1 19 ? -11.078 -15.43 -3.561 1 98.75 19 ARG B C 1
ATOM 1819 O O . ARG B 1 19 ? -11.609 -16.328 -2.902 1 98.75 19 ARG B O 1
ATOM 1826 N N . GLN B 1 20 ? -9.836 -15.453 -3.898 1 98.75 20 GLN B N 1
ATOM 1827 C CA . GLN B 1 20 ? -8.984 -16.578 -3.553 1 98.75 20 GLN B CA 1
ATOM 1828 C C . GLN B 1 20 ? -8.844 -16.719 -2.041 1 98.75 20 GLN B C 1
ATOM 1830 O O . GLN B 1 20 ? -8.789 -17.844 -1.52 1 98.75 20 GLN B O 1
ATOM 1835 N N . LEU B 1 21 ? -8.75 -15.633 -1.308 1 98.81 21 LEU B N 1
ATOM 1836 C CA . LEU B 1 21 ? -8.672 -15.688 0.148 1 98.81 21 LEU B CA 1
ATOM 1837 C C . LEU B 1 21 ? -9.93 -16.328 0.733 1 98.81 21 LEU B C 1
ATOM 1839 O O . LEU B 1 21 ? -9.844 -17.156 1.651 1 98.81 21 LEU B O 1
ATOM 1843 N N . PHE B 1 22 ? -11.094 -15.945 0.183 1 98.81 22 PHE B N 1
ATOM 1844 C CA . PHE B 1 22 ? -12.344 -16.547 0.645 1 98.81 22 PHE B CA 1
ATOM 1845 C C . PHE B 1 22 ? -12.344 -18.047 0.382 1 98.81 22 PHE B C 1
ATOM 1847 O O . PHE B 1 22 ? -12.711 -18.844 1.254 1 98.81 22 PHE B O 1
ATOM 1854 N N . VAL B 1 23 ? -11.898 -18.422 -0.778 1 98.38 23 VAL B N 1
ATOM 1855 C CA . VAL B 1 23 ? -11.938 -19.797 -1.233 1 98.38 23 VAL B CA 1
ATOM 1856 C C . VAL B 1 23 ? -11.016 -20.656 -0.36 1 98.38 23 VAL B C 1
ATOM 1858 O O . VAL B 1 23 ? -11.438 -21.703 0.153 1 98.38 23 VAL B O 1
ATOM 1861 N N . ILE B 1 24 ? -9.82 -20.219 -0.156 1 98.44 24 ILE B N 1
ATOM 1862 C CA . ILE B 1 24 ? -8.852 -21.047 0.576 1 98.44 24 ILE B CA 1
ATOM 1863 C C . ILE B 1 24 ? -9.242 -21.094 2.053 1 98.44 24 ILE B C 1
ATOM 1865 O O . ILE B 1 24 ? -8.922 -22.062 2.748 1 98.44 24 ILE B O 1
ATOM 1869 N N . ALA B 1 25 ? -9.906 -20.062 2.551 1 98.38 25 ALA B N 1
ATOM 1870 C CA . ALA B 1 25 ? -10.352 -20.016 3.943 1 98.38 25 ALA B CA 1
ATOM 1871 C C . ALA B 1 25 ? -11.625 -20.828 4.141 1 98.38 25 ALA B C 1
ATOM 1873 O O . ALA B 1 25 ? -12.055 -21.062 5.277 1 98.38 25 ALA B O 1
ATOM 1874 N N . GLY B 1 26 ? -12.273 -21.219 3.037 1 98.19 26 GLY B N 1
ATOM 1875 C CA . GLY B 1 26 ? -13.562 -21.891 3.115 1 98.19 26 GLY B CA 1
ATOM 1876 C C . GLY B 1 26 ? -14.672 -20.984 3.627 1 98.19 26 GLY B C 1
ATOM 1877 O O . GLY B 1 26 ? -15.586 -21.453 4.309 1 98.19 26 GLY B O 1
ATOM 1878 N N . GLN B 1 27 ? -14.516 -19.734 3.436 1 98.31 27 GLN B N 1
ATOM 1879 C CA . GLN B 1 27 ? -15.469 -18.734 3.91 1 98.31 27 GLN B CA 1
ATOM 1880 C C . GLN B 1 27 ? -16.469 -18.359 2.814 1 98.31 27 GLN B C 1
ATOM 1882 O O . GLN B 1 27 ? -16.062 -17.969 1.718 1 98.31 27 GLN B O 1
ATOM 1887 N N . ASP B 1 28 ? -17.75 -18.484 3.117 1 97.94 28 ASP B N 1
ATOM 1888 C CA . ASP B 1 28 ? -18.781 -18.047 2.178 1 97.94 28 ASP B CA 1
ATOM 1889 C C . ASP B 1 28 ? -18.781 -16.531 2.018 1 97.94 28 ASP B C 1
ATOM 1891 O O . ASP B 1 28 ? -18.562 -15.805 2.984 1 97.94 28 ASP B O 1
ATOM 1895 N N . PHE B 1 29 ? -19.094 -16.125 0.793 1 98.5 29 PHE B N 1
ATOM 1896 C CA . PHE B 1 29 ? -19.234 -14.703 0.512 1 98.5 29 PHE B CA 1
ATOM 1897 C C . PHE B 1 29 ? -20.125 -14.477 -0.699 1 98.5 29 PHE B C 1
ATOM 1899 O O . PHE B 1 29 ? -20.281 -15.359 -1.539 1 98.5 29 PHE B O 1
ATOM 1906 N N . GLU B 1 30 ? -20.719 -13.328 -0.746 1 98.62 30 GLU B N 1
ATOM 1907 C CA . GLU B 1 30 ? -21.438 -12.891 -1.936 1 98.62 30 GLU B CA 1
ATOM 1908 C C . GLU B 1 30 ? -20.5 -12.227 -2.939 1 98.62 30 GLU B C 1
ATOM 1910 O O . GLU B 1 30 ? -19.812 -11.258 -2.607 1 98.62 30 GLU B O 1
ATOM 1915 N N . ASP B 1 31 ? -20.438 -12.734 -4.113 1 98.38 31 ASP B N 1
ATOM 1916 C CA . ASP B 1 31 ? -19.609 -12.195 -5.188 1 98.38 31 ASP B CA 1
ATOM 1917 C C . ASP B 1 31 ? -20.453 -11.32 -6.125 1 98.38 31 ASP B C 1
ATOM 1919 O O . ASP B 1 31 ? -20.938 -11.789 -7.152 1 98.38 31 ASP B O 1
ATOM 1923 N N . LYS B 1 32 ? -20.516 -10.055 -5.785 1 98.38 32 LYS B N 1
ATOM 1924 C CA . LYS B 1 32 ? -21.266 -9.125 -6.621 1 98.38 32 LYS B CA 1
ATOM 1925 C C . LYS B 1 32 ? -20.422 -8.625 -7.785 1 98.38 32 LYS B C 1
ATOM 1927 O O . LYS B 1 32 ? -19.531 -7.789 -7.602 1 98.38 32 LYS B O 1
ATOM 1932 N N . ARG B 1 33 ? -20.75 -9.062 -8.945 1 97.94 33 ARG B N 1
ATOM 1933 C CA . ARG B 1 33 ? -20.031 -8.68 -10.164 1 97.94 33 ARG B CA 1
ATOM 1934 C C . ARG B 1 33 ? -20.75 -7.539 -10.883 1 97.94 33 ARG B C 1
ATOM 1936 O O . ARG B 1 33 ? -21.891 -7.703 -11.344 1 97.94 33 ARG B O 1
ATOM 1943 N N . VAL B 1 34 ? -20.109 -6.441 -10.93 1 97.88 34 VAL B N 1
ATOM 1944 C CA . VAL B 1 34 ? -20.672 -5.199 -11.461 1 97.88 34 VAL B CA 1
ATOM 1945 C C . VAL B 1 34 ? -20.359 -5.082 -12.945 1 97.88 34 VAL B C 1
ATOM 1947 O O . VAL B 1 34 ? -19.219 -5.273 -13.367 1 97.88 34 VAL B O 1
ATOM 1950 N N . THR B 1 35 ? -21.391 -4.793 -13.758 1 96.38 35 THR B N 1
ATOM 1951 C CA . THR B 1 35 ? -21.156 -4.535 -15.172 1 96.38 35 THR B CA 1
ATOM 1952 C C . THR B 1 35 ? -20.703 -3.094 -15.398 1 96.38 35 THR B C 1
ATOM 1954 O O . THR B 1 35 ? -20.891 -2.238 -14.531 1 96.38 35 THR B O 1
ATOM 1957 N N . PHE B 1 36 ? -20.109 -2.852 -16.516 1 94.44 36 PHE B N 1
ATOM 1958 C CA . PHE B 1 36 ? -19.688 -1.5 -16.859 1 94.44 36 PHE B CA 1
ATOM 1959 C C . PHE B 1 36 ? -20.875 -0.562 -16.969 1 94.44 36 PHE B C 1
ATOM 1961 O O . PHE B 1 36 ? -20.766 0.632 -16.688 1 94.44 36 PHE B O 1
ATOM 1968 N N . GLU B 1 37 ? -22.016 -1.062 -17.312 1 96.06 37 GLU B N 1
ATOM 1969 C CA . GLU B 1 37 ? -23.234 -0.28 -17.422 1 96.06 37 GLU B CA 1
ATOM 1970 C C . GLU B 1 37 ? -23.75 0.155 -16.047 1 96.06 37 GLU B C 1
ATOM 1972 O O . GLU B 1 37 ? -24.297 1.248 -15.906 1 96.06 37 GLU B O 1
ATOM 1977 N N . GLU B 1 38 ? -23.516 -0.645 -15.039 1 97 38 GLU B N 1
ATOM 1978 C CA . GLU B 1 38 ? -24 -0.386 -13.688 1 97 38 GLU B CA 1
ATOM 1979 C C . GLU B 1 38 ? -23.062 0.558 -12.938 1 97 38 GLU B C 1
ATOM 1981 O O . GLU B 1 38 ? -23.484 1.233 -11.992 1 97 38 GLU B O 1
ATOM 1986 N N . TRP B 1 39 ? -21.891 0.644 -13.359 1 97.44 39 TRP B N 1
ATOM 1987 C CA . TRP B 1 39 ? -20.812 1.228 -12.578 1 97.44 39 TRP B CA 1
ATOM 1988 C C . TRP B 1 39 ? -21.047 2.717 -12.344 1 97.44 39 TRP B C 1
ATOM 1990 O O . TRP B 1 39 ? -20.922 3.207 -11.219 1 97.44 39 TRP B O 1
ATOM 2000 N N . PRO B 1 40 ? -21.453 3.492 -13.383 1 97.25 40 PRO B N 1
ATOM 2001 C CA . PRO B 1 40 ? -21.609 4.93 -13.156 1 97.25 40 PRO B CA 1
ATOM 2002 C C . PRO B 1 40 ? -22.562 5.254 -12.008 1 97.25 40 PRO B C 1
ATOM 2004 O O . PRO B 1 40 ? -22.281 6.152 -11.211 1 97.25 40 PRO B O 1
ATOM 2007 N N . GLU B 1 41 ? -23.594 4.516 -11.805 1 96.94 41 GLU B N 1
ATOM 2008 C CA . GLU B 1 41 ? -24.547 4.742 -10.719 1 96.94 41 GLU B CA 1
ATOM 2009 C C . GLU B 1 41 ? -23.984 4.266 -9.383 1 96.94 41 GLU B C 1
ATOM 2011 O O . GLU B 1 41 ? -24.172 4.914 -8.359 1 96.94 41 GLU B O 1
ATOM 2016 N N . LEU B 1 42 ? -23.266 3.186 -9.438 1 97.75 42 LEU B N 1
ATOM 2017 C CA . LEU B 1 42 ? -22.766 2.57 -8.211 1 97.75 42 LEU B CA 1
ATOM 2018 C C . LEU B 1 42 ? -21.547 3.326 -7.688 1 97.75 42 LEU B C 1
ATOM 2020 O O . LEU B 1 42 ? -21.25 3.281 -6.492 1 97.75 42 LEU B O 1
ATOM 2024 N N . LYS B 1 43 ? -20.875 3.986 -8.578 1 97.88 43 LYS B N 1
ATOM 2025 C CA . LYS B 1 43 ? -19.578 4.605 -8.312 1 97.88 43 LYS B CA 1
ATOM 2026 C C . LYS B 1 43 ? -19.656 5.566 -7.129 1 97.88 43 LYS B C 1
ATOM 2028 O O . LYS B 1 43 ? -18.812 5.551 -6.242 1 97.88 43 LYS B O 1
ATOM 2033 N N . THR B 1 44 ? -20.688 6.387 -7.047 1 96.06 44 THR B N 1
ATOM 2034 C CA . THR B 1 44 ? -20.812 7.434 -6.043 1 96.06 44 THR B CA 1
ATOM 2035 C C . THR B 1 44 ? -21.156 6.84 -4.68 1 96.06 44 THR B C 1
ATOM 2037 O O . THR B 1 44 ? -21.062 7.52 -3.658 1 96.06 44 THR B O 1
ATOM 2040 N N . LYS B 1 45 ? -21.516 5.551 -4.652 1 97.12 45 LYS B N 1
ATOM 2041 C CA . LYS B 1 45 ? -21.875 4.887 -3.406 1 97.12 45 LYS B CA 1
ATOM 2042 C C . LYS B 1 45 ? -20.672 4.168 -2.795 1 97.12 45 LYS B C 1
ATOM 2044 O O . LYS B 1 45 ? -20.75 3.654 -1.678 1 97.12 45 LYS B O 1
ATOM 2049 N N . MET B 1 46 ? -19.594 4.145 -3.518 1 98.38 46 MET B N 1
ATOM 2050 C CA . MET B 1 46 ? -18.359 3.51 -3.043 1 98.38 46 MET B CA 1
ATOM 2051 C C . MET B 1 46 ? -17.484 4.512 -2.299 1 98.38 46 MET B C 1
ATOM 2053 O O . MET B 1 46 ? -17.484 5.699 -2.627 1 98.38 46 MET B O 1
ATOM 2057 N N . PRO B 1 47 ? -16.734 4.086 -1.33 1 97.88 47 PRO B N 1
ATOM 2058 C CA . PRO B 1 47 ? -15.969 4.988 -0.471 1 97.88 47 PRO B CA 1
ATOM 2059 C C . PRO B 1 47 ? -15.07 5.941 -1.264 1 97.88 47 PRO B C 1
ATOM 2061 O O . PRO B 1 47 ? -15.008 7.133 -0.956 1 97.88 47 PRO B O 1
ATOM 2064 N N . PHE B 1 48 ? -14.359 5.492 -2.209 1 98.56 48 PHE B N 1
ATOM 2065 C CA . PHE B 1 48 ? -13.414 6.301 -2.971 1 98.56 48 PHE B CA 1
ATOM 2066 C C . PHE B 1 48 ? -13.711 6.215 -4.465 1 98.56 48 PHE B C 1
ATOM 2068 O O . PHE B 1 48 ? -12.812 6.375 -5.289 1 98.56 48 PHE B O 1
ATOM 2075 N N . HIS B 1 49 ? -14.938 5.82 -4.77 1 98.31 49 HIS B N 1
ATOM 2076 C CA . HIS B 1 49 ? -15.422 5.75 -6.141 1 98.31 49 HIS B CA 1
ATOM 2077 C C . HIS B 1 49 ? -14.594 4.773 -6.973 1 98.31 49 HIS B C 1
ATOM 2079 O O . HIS B 1 49 ? -14.281 5.051 -8.133 1 98.31 49 HIS B O 1
ATOM 2085 N N . GLN B 1 50 ? -14.242 3.729 -6.316 1 98 50 GLN B N 1
ATOM 2086 C CA . GLN B 1 50 ? -13.469 2.691 -6.988 1 98 50 GLN B CA 1
ATOM 2087 C C . GLN B 1 50 ? -13.867 1.302 -6.5 1 98 50 GLN B C 1
ATOM 2089 O O . GLN B 1 50 ? -14.547 1.17 -5.477 1 98 50 GLN B O 1
ATOM 2094 N N . LEU B 1 51 ? -13.539 0.35 -7.223 1 98.38 51 LEU B N 1
ATOM 2095 C CA . LEU B 1 51 ? -13.656 -1.063 -6.879 1 98.38 51 LEU B CA 1
ATOM 2096 C C . LEU B 1 51 ? -12.289 -1.734 -6.855 1 98.38 51 LEU B C 1
ATOM 2098 O O . LEU B 1 51 ? -11.359 -1.283 -7.527 1 98.38 51 LEU B O 1
ATOM 2102 N N . PRO B 1 52 ? -12.102 -2.73 -5.973 1 98.75 52 PRO B N 1
ATOM 2103 C CA . PRO B 1 52 ? -13.062 -3.531 -5.215 1 98.75 52 PRO B CA 1
ATOM 2104 C C . PRO B 1 52 ? -13.477 -2.869 -3.9 1 98.75 52 PRO B C 1
ATOM 2106 O O . PRO B 1 52 ? -12.742 -2.031 -3.371 1 98.75 52 PRO B O 1
ATOM 2109 N N . VAL B 1 53 ? -14.664 -3.209 -3.496 1 98.94 53 VAL B N 1
ATOM 2110 C CA . VAL B 1 53 ? -15.172 -2.869 -2.172 1 98.94 53 VAL B CA 1
ATOM 2111 C C . VAL B 1 53 ? -15.672 -4.129 -1.471 1 98.94 53 VAL B C 1
ATOM 2113 O O . VAL B 1 53 ? -16.344 -4.961 -2.08 1 98.94 53 VAL B O 1
ATOM 2116 N N . LEU B 1 54 ? -15.25 -4.348 -0.244 1 98.94 54 LEU B N 1
ATOM 2117 C CA . LEU B 1 54 ? -15.758 -5.41 0.615 1 98.94 54 LEU B CA 1
ATOM 2118 C C . LEU B 1 54 ? -16.781 -4.871 1.603 1 98.94 54 LEU B C 1
ATOM 2120 O O . LEU B 1 54 ? -16.516 -3.896 2.311 1 98.94 54 LEU B O 1
ATOM 2124 N N . GLU B 1 55 ? -17.938 -5.391 1.595 1 98.81 55 GLU B N 1
ATOM 2125 C CA . GLU B 1 55 ? -18.906 -5.113 2.652 1 98.81 55 GLU B CA 1
ATOM 2126 C C . GLU B 1 55 ? -18.891 -6.199 3.721 1 98.81 55 GLU B C 1
ATOM 2128 O O . GLU B 1 55 ? -19.016 -7.387 3.408 1 98.81 55 GLU B O 1
ATOM 2133 N N . VAL B 1 56 ? -18.641 -5.832 4.91 1 98.62 56 VAL B N 1
ATOM 2134 C CA . VAL B 1 56 ? -18.703 -6.715 6.066 1 98.62 56 VAL B CA 1
ATOM 2135 C C . VAL B 1 56 ? -19.859 -6.305 6.969 1 98.62 56 VAL B C 1
ATOM 2137 O O . VAL B 1 56 ? -19.797 -5.285 7.656 1 98.62 56 VAL B O 1
ATOM 2140 N N . ASP B 1 57 ? -20.938 -7.086 7.008 1 98 57 ASP B N 1
ATOM 2141 C CA . ASP B 1 57 ? -22.156 -6.766 7.738 1 98 57 ASP B CA 1
ATOM 2142 C C . ASP B 1 57 ? -22.625 -5.344 7.426 1 98 57 ASP B C 1
ATOM 2144 O O . ASP B 1 57 ? -22.938 -4.578 8.336 1 98 57 ASP B O 1
ATOM 2148 N N . GLY B 1 58 ? -22.453 -4.973 6.164 1 96.81 58 GLY B N 1
ATOM 2149 C CA . GLY B 1 58 ? -23.016 -3.725 5.668 1 96.81 58 GLY B CA 1
ATOM 2150 C C . GLY B 1 58 ? -22.031 -2.574 5.695 1 96.81 58 GLY B C 1
ATOM 2151 O O . GLY B 1 58 ? -22.281 -1.52 5.109 1 96.81 58 GLY B O 1
ATOM 2152 N N . LYS B 1 59 ? -20.891 -2.721 6.355 1 97.81 59 LYS B N 1
ATOM 2153 C CA . LYS B 1 59 ? -19.859 -1.687 6.375 1 97.81 59 LYS B CA 1
ATOM 2154 C C . LYS B 1 59 ? -18.875 -1.861 5.215 1 97.81 59 LYS B C 1
ATOM 2156 O O . LYS B 1 59 ? -18.453 -2.979 4.914 1 97.81 59 LYS B O 1
ATOM 2161 N N . GLN B 1 60 ? -18.469 -0.832 4.598 1 98.75 60 GLN B N 1
ATOM 2162 C CA . GLN B 1 60 ? -17.688 -0.909 3.365 1 98.75 60 GLN B CA 1
ATOM 2163 C C . GLN B 1 60 ? -16.203 -0.674 3.635 1 98.75 60 GLN B C 1
ATOM 2165 O O . GLN B 1 60 ? -15.844 0.184 4.445 1 98.75 60 GLN B O 1
ATOM 2170 N N . LEU B 1 61 ? -15.422 -1.442 3.008 1 98.88 61 LEU B N 1
ATOM 2171 C CA . LEU B 1 61 ? -13.969 -1.352 2.994 1 98.88 61 LEU B CA 1
ATOM 2172 C C . LEU B 1 61 ? -13.438 -1.34 1.564 1 98.88 61 LEU B C 1
ATOM 2174 O O . LEU B 1 61 ? -13.695 -2.266 0.793 1 98.88 61 LEU B O 1
ATOM 2178 N N . ALA B 1 62 ? -12.711 -0.285 1.234 1 98.81 62 ALA B N 1
ATOM 2179 C CA . ALA B 1 62 ? -12.133 -0.166 -0.102 1 98.81 62 ALA B CA 1
ATOM 2180 C C . ALA B 1 62 ? -10.625 -0.419 -0.076 1 98.81 62 ALA B C 1
ATOM 2182 O O . ALA B 1 62 ? -10.07 -0.774 0.965 1 98.81 62 ALA B O 1
ATOM 2183 N N . GLN B 1 63 ? -10.055 -0.243 -1.223 1 98.62 63 GLN B N 1
ATOM 2184 C CA . GLN B 1 63 ? -8.625 -0.493 -1.41 1 98.62 63 GLN B CA 1
ATOM 2185 C C . GLN B 1 63 ? -8.312 -1.983 -1.327 1 98.62 63 GLN B C 1
ATOM 2187 O O . GLN B 1 63 ? -8.367 -2.574 -0.246 1 98.62 63 GLN B O 1
ATOM 2192 N N . SER B 1 64 ? -7.879 -2.535 -2.43 1 98.56 64 SER B N 1
ATOM 2193 C CA . SER B 1 64 ? -7.723 -3.98 -2.562 1 98.56 64 SER B CA 1
ATOM 2194 C C . SER B 1 64 ? -6.734 -4.523 -1.538 1 98.56 64 SER B C 1
ATOM 2196 O O . SER B 1 64 ? -7.012 -5.523 -0.873 1 98.56 64 SER B O 1
ATOM 2198 N N . PHE B 1 65 ? -5.613 -3.822 -1.279 1 98.75 65 PHE B N 1
ATOM 2199 C CA . PHE B 1 65 ? -4.609 -4.336 -0.351 1 98.75 65 PHE B CA 1
ATOM 2200 C C . PHE B 1 65 ? -5.098 -4.223 1.088 1 98.75 65 PHE B C 1
ATOM 2202 O O . PHE B 1 65 ? -4.77 -5.062 1.929 1 98.75 65 PHE B O 1
ATOM 2209 N N . ALA B 1 66 ? -5.883 -3.162 1.368 1 98.88 66 ALA B N 1
ATOM 2210 C CA . ALA B 1 66 ? -6.492 -3.062 2.691 1 98.88 66 ALA B CA 1
ATOM 2211 C C . ALA B 1 66 ? -7.473 -4.207 2.934 1 98.88 66 ALA B C 1
ATOM 2213 O O . ALA B 1 66 ? -7.492 -4.797 4.016 1 98.88 66 ALA B O 1
ATOM 2214 N N . ILE B 1 67 ? -8.281 -4.523 1.922 1 98.94 67 ILE B N 1
ATOM 2215 C CA . ILE B 1 67 ? -9.234 -5.621 2 1 98.94 67 ILE B CA 1
ATOM 2216 C C . ILE B 1 67 ? -8.5 -6.938 2.225 1 98.94 67 ILE B C 1
ATOM 2218 O O . ILE B 1 67 ? -8.859 -7.723 3.102 1 98.94 67 ILE B O 1
ATOM 2222 N N . VAL B 1 68 ? -7.441 -7.137 1.487 1 98.88 68 VAL B N 1
ATOM 2223 C CA . VAL B 1 68 ? -6.652 -8.359 1.559 1 98.88 68 VAL B CA 1
ATOM 2224 C C . VAL B 1 68 ? -6.027 -8.492 2.945 1 98.88 68 VAL B C 1
ATOM 2226 O O . VAL B 1 68 ? -6.102 -9.562 3.566 1 98.88 68 VAL B O 1
ATOM 2229 N N . ARG B 1 69 ? -5.434 -7.402 3.439 1 98.81 69 ARG B N 1
ATOM 2230 C CA . ARG B 1 69 ? -4.828 -7.434 4.766 1 98.81 69 ARG B CA 1
ATOM 2231 C C . ARG B 1 69 ? -5.863 -7.762 5.836 1 98.81 69 ARG B C 1
ATOM 2233 O O . ARG B 1 69 ? -5.598 -8.555 6.742 1 98.81 69 ARG B O 1
ATOM 2240 N N . TYR B 1 70 ? -7.012 -7.184 5.73 1 98.88 70 TYR B N 1
ATOM 2241 C CA . TYR B 1 70 ? -8.086 -7.418 6.691 1 98.88 70 TYR B CA 1
ATOM 2242 C C . TYR B 1 70 ? -8.508 -8.883 6.691 1 98.88 70 TYR B C 1
ATOM 2244 O O . TYR B 1 70 ? -8.508 -9.539 7.734 1 98.88 70 TYR B O 1
ATOM 2252 N N . LEU B 1 71 ? -8.82 -9.445 5.523 1 98.88 71 LEU B N 1
ATOM 2253 C CA . LEU B 1 71 ? -9.289 -10.82 5.414 1 98.88 71 LEU B CA 1
ATOM 2254 C C . LEU B 1 71 ? -8.195 -11.805 5.809 1 98.88 71 LEU B C 1
ATOM 2256 O O . LEU B 1 71 ? -8.469 -12.82 6.453 1 98.88 71 LEU B O 1
ATOM 2260 N N . ALA B 1 72 ? -6.973 -11.492 5.363 1 98.81 72 ALA B N 1
ATOM 2261 C CA . ALA B 1 72 ? -5.855 -12.375 5.688 1 98.81 72 ALA B CA 1
ATOM 2262 C C . ALA B 1 72 ? -5.68 -12.508 7.195 1 98.81 72 ALA B C 1
ATOM 2264 O O . ALA B 1 72 ? -5.344 -13.586 7.699 1 98.81 72 ALA B O 1
ATOM 2265 N N . LYS B 1 73 ? -5.852 -11.414 7.891 1 98.19 73 LYS B N 1
ATOM 2266 C CA . LYS B 1 73 ? -5.773 -11.461 9.344 1 98.19 73 LYS B CA 1
ATOM 2267 C C . LYS B 1 73 ? -6.91 -12.289 9.93 1 98.19 73 LYS B C 1
ATOM 2269 O O . LYS B 1 73 ? -6.699 -13.086 10.852 1 98.19 73 LYS B O 1
ATOM 2274 N N . GLN B 1 74 ? -8.086 -12.117 9.383 1 98.06 74 GLN B N 1
ATOM 2275 C CA . GLN B 1 74 ? -9.25 -12.844 9.867 1 98.06 74 GLN B CA 1
ATOM 2276 C C . GLN B 1 74 ? -9.094 -14.344 9.656 1 98.06 74 GLN B C 1
ATOM 2278 O O . GLN B 1 74 ? -9.547 -15.148 10.469 1 98.06 74 GLN B O 1
ATOM 2283 N N . PHE B 1 75 ? -8.422 -14.703 8.586 1 98.25 75 PHE B N 1
ATOM 2284 C CA . PHE B 1 75 ? -8.438 -16.094 8.172 1 98.25 75 PHE B CA 1
ATOM 2285 C C . PHE B 1 75 ? -7.102 -16.766 8.453 1 98.25 75 PHE B C 1
ATOM 2287 O O . PHE B 1 75 ? -6.941 -17.969 8.227 1 98.25 75 PHE B O 1
ATOM 2294 N N . GLY B 1 76 ? -6.09 -16.031 8.922 1 98.06 76 GLY B N 1
ATOM 2295 C CA . GLY B 1 76 ? -4.84 -16.625 9.359 1 98.06 76 GLY B CA 1
ATOM 2296 C C . GLY B 1 76 ? -3.785 -16.672 8.266 1 98.06 76 GLY B C 1
ATOM 2297 O O . GLY B 1 76 ? -2.953 -17.578 8.234 1 98.06 76 GLY B O 1
ATOM 2298 N N . TYR B 1 77 ? -3.775 -15.68 7.359 1 98.75 77 TYR B N 1
ATOM 2299 C CA . TYR B 1 77 ? -2.842 -15.672 6.242 1 98.75 77 TYR B CA 1
ATOM 2300 C C . TYR B 1 77 ? -1.971 -14.414 6.273 1 98.75 77 TYR B C 1
ATOM 2302 O O . TYR B 1 77 ? -1.375 -14.047 5.258 1 98.75 77 TYR B O 1
ATOM 2310 N N . ALA B 1 78 ? -1.899 -13.695 7.438 1 98.69 78 ALA B N 1
ATOM 2311 C CA . ALA B 1 78 ? -1.192 -12.422 7.527 1 98.69 78 ALA B CA 1
ATOM 2312 C C . ALA B 1 78 ? 0.132 -12.578 8.266 1 98.69 78 ALA B C 1
ATOM 2314 O O . ALA B 1 78 ? 0.832 -11.594 8.516 1 98.69 78 ALA B O 1
ATOM 2315 N N . GLY B 1 79 ? 0.555 -13.828 8.547 1 98.25 79 GLY B N 1
ATOM 2316 C CA . GLY B 1 79 ? 1.707 -14.07 9.398 1 98.25 79 GLY B CA 1
ATOM 2317 C C . GLY B 1 79 ? 1.329 -14.492 10.805 1 98.25 79 GLY B C 1
ATOM 2318 O O . GLY B 1 79 ? 0.215 -14.219 11.258 1 98.25 79 GLY B O 1
ATOM 2319 N N . LYS B 1 80 ? 2.248 -15.078 11.57 1 97.81 80 LYS B N 1
ATOM 2320 C CA . LYS B 1 80 ? 1.911 -15.734 12.828 1 97.81 80 LYS B CA 1
ATOM 2321 C C . LYS B 1 80 ? 2.262 -14.852 14.023 1 97.81 80 LYS B C 1
ATOM 2323 O O . LYS B 1 80 ? 1.903 -15.164 15.156 1 97.81 80 LYS B O 1
ATOM 2328 N N . ASN B 1 81 ? 2.98 -13.852 13.82 1 97.62 81 ASN B N 1
ATOM 2329 C CA . ASN B 1 81 ? 3.336 -12.883 14.852 1 97.62 81 ASN B CA 1
ATOM 2330 C C . ASN B 1 81 ? 3.555 -11.492 14.258 1 97.62 81 ASN B C 1
ATOM 2332 O O . ASN B 1 81 ? 3.443 -11.305 13.047 1 97.62 81 ASN B O 1
ATOM 2336 N N . ALA B 1 82 ? 3.873 -10.547 15.055 1 97 82 ALA B N 1
ATOM 2337 C CA . ALA B 1 82 ? 3.945 -9.141 14.656 1 97 82 ALA B CA 1
ATOM 2338 C C . ALA B 1 82 ? 5.012 -8.938 13.586 1 97 82 ALA B C 1
ATOM 2340 O O . ALA B 1 82 ? 4.805 -8.18 12.633 1 97 82 ALA B O 1
ATOM 2341 N N . TRP B 1 83 ? 6.141 -9.594 13.773 1 98.19 83 TRP B N 1
ATOM 2342 C CA . TRP B 1 83 ? 7.223 -9.391 12.812 1 98.19 83 TRP B CA 1
ATOM 2343 C C . TRP B 1 83 ? 6.895 -10.047 11.477 1 98.19 83 TRP B C 1
ATOM 2345 O O . TRP B 1 83 ? 7.168 -9.484 10.422 1 98.19 83 TRP B O 1
ATOM 2355 N N . GLU B 1 84 ? 6.332 -11.273 11.516 1 98.56 84 GLU B N 1
ATOM 2356 C CA . GLU B 1 84 ? 5.906 -11.906 10.266 1 98.56 84 GLU B CA 1
ATOM 2357 C C . GLU B 1 84 ? 4.871 -11.055 9.539 1 98.56 84 GLU B C 1
ATOM 2359 O O . GLU B 1 84 ? 4.938 -10.898 8.312 1 98.56 84 GLU B O 1
ATOM 2364 N N . GLU B 1 85 ? 3.924 -10.531 10.289 1 98.69 85 GLU B N 1
ATOM 2365 C CA . GLU B 1 85 ? 2.914 -9.68 9.672 1 98.69 85 GLU B CA 1
ATOM 2366 C C . GLU B 1 85 ? 3.553 -8.469 9 1 98.69 85 GLU B C 1
ATOM 2368 O O . GLU B 1 85 ? 3.158 -8.078 7.895 1 98.69 85 GLU B O 1
ATOM 2373 N N . ALA B 1 86 ? 4.543 -7.852 9.641 1 98.81 86 ALA B N 1
ATOM 2374 C CA . ALA B 1 86 ? 5.258 -6.711 9.07 1 98.81 86 ALA B CA 1
ATOM 2375 C C . ALA B 1 86 ? 6.004 -7.105 7.801 1 98.81 86 ALA B C 1
ATOM 2377 O O . ALA B 1 86 ? 5.996 -6.363 6.816 1 98.81 86 ALA B O 1
ATOM 2378 N N . THR B 1 87 ? 6.633 -8.258 7.855 1 98.81 87 THR B N 1
ATOM 2379 C CA . THR B 1 87 ? 7.383 -8.758 6.707 1 98.81 87 THR B CA 1
ATOM 2380 C C . THR B 1 87 ? 6.445 -9.07 5.543 1 98.81 87 THR B C 1
ATOM 2382 O O . THR B 1 87 ? 6.766 -8.781 4.391 1 98.81 87 THR B O 1
ATOM 2385 N N . VAL B 1 88 ? 5.305 -9.602 5.863 1 98.88 88 VAL B N 1
ATOM 2386 C CA . VAL B 1 88 ? 4.27 -9.867 4.871 1 98.88 88 VAL B CA 1
ATOM 2387 C C . VAL B 1 88 ?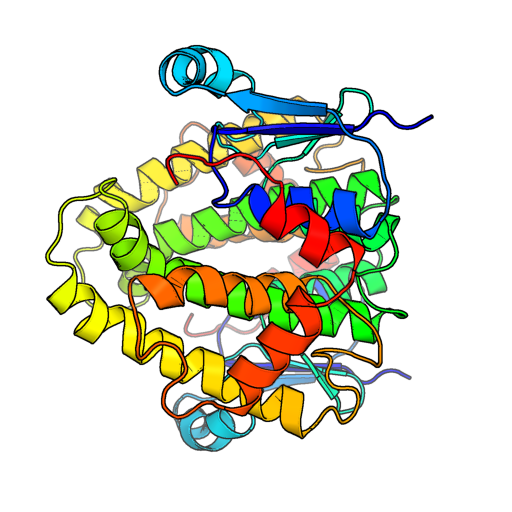 3.848 -8.562 4.199 1 98.88 88 VAL B C 1
ATOM 2389 O O . VAL B 1 88 ? 3.777 -8.484 2.971 1 98.88 88 VAL B O 1
ATOM 2392 N N . ASP B 1 89 ? 3.639 -7.551 4.992 1 98.88 89 ASP B N 1
ATOM 2393 C CA . ASP B 1 89 ? 3.258 -6.246 4.465 1 98.88 89 ASP B CA 1
ATOM 2394 C C . ASP B 1 89 ? 4.363 -5.664 3.584 1 98.88 89 ASP B C 1
ATOM 2396 O O . ASP B 1 89 ? 4.086 -5.059 2.549 1 98.88 89 ASP B O 1
ATOM 2400 N N . MET B 1 90 ? 5.586 -5.82 4.004 1 98.88 90 MET B N 1
ATOM 2401 C CA . MET B 1 90 ? 6.734 -5.336 3.24 1 98.88 90 MET B CA 1
ATOM 2402 C C . MET B 1 90 ? 6.766 -5.961 1.849 1 98.88 90 MET B C 1
ATOM 2404 O O . MET B 1 90 ? 6.871 -5.246 0.848 1 98.88 90 MET B O 1
ATOM 2408 N N . ILE B 1 91 ? 6.613 -7.258 1.791 1 98.88 91 ILE B N 1
ATOM 2409 C CA . ILE B 1 91 ? 6.656 -7.984 0.527 1 98.88 91 ILE B CA 1
ATOM 2410 C C . ILE B 1 91 ? 5.441 -7.617 -0.322 1 98.88 91 ILE B C 1
ATOM 2412 O O . ILE B 1 91 ? 5.566 -7.387 -1.528 1 98.88 91 ILE B O 1
ATOM 2416 N N . GLY B 1 92 ? 4.289 -7.547 0.374 1 98.75 92 GLY B N 1
ATOM 2417 C CA . GLY B 1 92 ? 3.08 -7.129 -0.315 1 98.75 92 GLY B CA 1
ATOM 2418 C C . GLY B 1 92 ? 3.195 -5.75 -0.937 1 98.75 92 GLY B C 1
ATOM 2419 O O . GLY B 1 92 ? 2.781 -5.539 -2.078 1 98.75 92 GLY B O 1
ATOM 2420 N N . ASP B 1 93 ? 3.729 -4.82 -0.177 1 98.69 93 ASP B N 1
ATOM 2421 C CA . ASP B 1 93 ? 3.869 -3.457 -0.681 1 98.69 93 ASP B CA 1
ATOM 2422 C C . ASP B 1 93 ? 4.879 -3.395 -1.824 1 98.69 93 ASP B C 1
ATOM 2424 O O . ASP B 1 93 ? 4.727 -2.594 -2.75 1 98.69 93 ASP B O 1
ATOM 2428 N N . GLN B 1 94 ? 5.906 -4.211 -1.773 1 98.75 94 GLN B N 1
ATOM 2429 C CA . GLN B 1 94 ? 6.832 -4.281 -2.898 1 98.75 94 GLN B CA 1
ATOM 2430 C C . GLN B 1 94 ? 6.137 -4.809 -4.152 1 98.75 94 GLN B C 1
ATOM 2432 O O . GLN B 1 94 ? 6.387 -4.324 -5.258 1 98.75 94 GLN B O 1
ATOM 2437 N N . PHE B 1 95 ? 5.348 -5.758 -3.955 1 98.69 95 PHE B N 1
ATOM 2438 C CA . PHE B 1 95 ? 4.57 -6.285 -5.07 1 98.69 95 PHE B CA 1
ATOM 2439 C C . PHE B 1 95 ? 3.639 -5.219 -5.633 1 98.69 95 PHE B C 1
ATOM 2441 O O . PHE B 1 95 ? 3.467 -5.117 -6.852 1 98.69 95 PHE B O 1
ATOM 2448 N N . LYS B 1 96 ? 3.033 -4.48 -4.754 1 98.25 96 LYS B N 1
ATOM 2449 C CA . LYS B 1 96 ? 2.152 -3.406 -5.207 1 98.25 96 LYS B CA 1
ATOM 2450 C C . LYS B 1 96 ? 2.906 -2.406 -6.078 1 98.25 96 LYS B C 1
ATOM 2452 O O . LYS B 1 96 ? 2.373 -1.922 -7.078 1 98.25 96 LYS B O 1
ATOM 2457 N N . ASP B 1 97 ? 4.109 -2.053 -5.684 1 97.88 97 ASP B N 1
ATOM 2458 C CA . ASP B 1 97 ? 4.938 -1.179 -6.508 1 97.88 97 ASP B CA 1
ATOM 2459 C C . ASP B 1 97 ? 5.137 -1.764 -7.902 1 97.88 97 ASP B C 1
ATOM 2461 O O . ASP B 1 97 ? 5.082 -1.039 -8.898 1 97.88 97 ASP B O 1
ATOM 2465 N N . PHE B 1 98 ? 5.324 -3.004 -8 1 98.56 98 PHE B N 1
ATOM 2466 C CA . PHE B 1 98 ? 5.477 -3.709 -9.266 1 98.56 98 PHE B CA 1
ATOM 2467 C C . PHE B 1 98 ? 4.207 -3.602 -10.102 1 98.56 98 PHE B C 1
ATOM 2469 O O . PHE B 1 98 ? 4.27 -3.303 -11.297 1 98.56 98 PHE B O 1
ATOM 2476 N N . LEU B 1 99 ? 3.102 -3.797 -9.438 1 97.69 99 LEU B N 1
ATOM 2477 C CA . LEU B 1 99 ? 1.832 -3.717 -10.156 1 97.69 99 LEU B CA 1
ATOM 2478 C C . LEU B 1 99 ? 1.639 -2.332 -10.766 1 97.69 99 LEU B C 1
ATOM 2480 O O . LEU B 1 99 ? 1.152 -2.209 -11.891 1 97.69 99 LEU B O 1
ATOM 2484 N N . VAL B 1 100 ? 1.964 -1.373 -10.039 1 96.44 100 VAL B N 1
ATOM 2485 C CA . VAL B 1 100 ? 1.849 -0.005 -10.531 1 96.44 100 VAL B CA 1
ATOM 2486 C C . VAL B 1 100 ? 2.756 0.185 -11.742 1 96.44 100 VAL B C 1
ATOM 2488 O O . VAL B 1 100 ? 2.342 0.762 -12.75 1 96.44 100 VAL B O 1
ATOM 2491 N N . GLU B 1 101 ? 3.947 -0.313 -11.664 1 97 101 GLU B N 1
ATOM 2492 C CA . GLU B 1 101 ? 4.934 -0.143 -12.727 1 97 101 GLU B CA 1
ATOM 2493 C C . GLU B 1 101 ? 4.484 -0.834 -14.008 1 97 101 GLU B C 1
ATOM 2495 O O . GLU B 1 101 ? 4.734 -0.334 -15.109 1 97 101 GLU B O 1
ATOM 2500 N N . VAL B 1 102 ? 3.822 -1.943 -13.93 1 97.81 102 VAL B N 1
ATOM 2501 C CA . VAL B 1 102 ? 3.541 -2.732 -15.125 1 97.81 102 VAL B CA 1
ATOM 2502 C C . VAL B 1 102 ? 2.109 -2.475 -15.586 1 97.81 102 VAL B C 1
ATOM 2504 O O . VAL B 1 102 ? 1.687 -2.982 -16.625 1 97.81 102 VAL B O 1
ATOM 2507 N N . SER B 1 103 ? 1.37 -1.712 -14.828 1 96.5 103 SER B N 1
ATOM 2508 C CA . SER B 1 103 ? -0.046 -1.477 -15.094 1 96.5 103 SER B CA 1
ATOM 2509 C C . SER B 1 103 ? -0.269 -1.002 -16.531 1 96.5 103 SER B C 1
ATOM 2511 O O . SER B 1 103 ? -1.176 -1.48 -17.219 1 96.5 103 SER B O 1
ATOM 2513 N N . PRO B 1 104 ? 0.578 -0.051 -17.125 1 96.38 104 PRO B N 1
ATOM 2514 C CA . PRO B 1 104 ? 0.342 0.354 -18.5 1 96.38 104 PRO B CA 1
ATOM 2515 C C . PRO B 1 104 ? 0.426 -0.814 -19.484 1 96.38 104 PRO B C 1
ATOM 2517 O O . PRO B 1 104 ? -0.351 -0.881 -20.438 1 96.38 104 PRO B O 1
ATOM 2520 N N . THR B 1 105 ? 1.338 -1.711 -19.25 1 97.69 105 THR B N 1
ATOM 2521 C CA . THR B 1 105 ? 1.514 -2.869 -20.125 1 97.69 105 THR B CA 1
ATOM 2522 C C . THR B 1 105 ? 0.306 -3.799 -20.031 1 97.69 105 THR B C 1
ATOM 2524 O O . THR B 1 105 ? -0.245 -4.207 -21.062 1 97.69 105 THR B O 1
ATOM 2527 N N . ILE B 1 106 ? -0.128 -4.035 -18.828 1 96 106 ILE B N 1
ATOM 2528 C CA . ILE B 1 106 ? -1.212 -4.984 -18.609 1 96 106 ILE B CA 1
ATOM 2529 C C . ILE B 1 106 ? -2.521 -4.406 -19.141 1 96 106 ILE B C 1
ATOM 2531 O O . ILE B 1 106 ? -3.305 -5.113 -19.781 1 96 106 ILE B O 1
ATOM 2535 N N . ARG B 1 107 ? -2.742 -3.15 -18.875 1 95.69 107 ARG B N 1
ATOM 2536 C CA . ARG B 1 107 ? -3.961 -2.51 -19.359 1 95.69 107 ARG B CA 1
ATOM 2537 C C . ARG B 1 107 ? -4.012 -2.51 -20.875 1 95.69 107 ARG B C 1
ATOM 2539 O O . ARG B 1 107 ? -5.074 -2.701 -21.469 1 95.69 107 ARG B O 1
ATOM 2546 N N . ALA B 1 108 ? -2.879 -2.275 -21.516 1 96.19 108 ALA B N 1
ATOM 2547 C CA . ALA B 1 108 ? -2.805 -2.33 -22.969 1 96.19 108 ALA B CA 1
ATOM 2548 C C . ALA B 1 108 ? -3.057 -3.748 -23.484 1 96.19 108 ALA B C 1
ATOM 2550 O O . ALA B 1 108 ? -3.793 -3.943 -24.453 1 96.19 108 ALA B O 1
ATOM 2551 N N . MET B 1 109 ? -2.477 -4.656 -22.828 1 94 109 MET B N 1
ATOM 2552 C CA . MET B 1 109 ? -2.621 -6.062 -23.203 1 94 109 MET B CA 1
ATOM 2553 C C . MET B 1 109 ? -4.078 -6.5 -23.109 1 94 109 MET B C 1
ATOM 2555 O O . MET B 1 109 ? -4.531 -7.328 -23.906 1 94 109 MET B O 1
ATOM 2559 N N . LEU B 1 110 ? -4.793 -5.891 -22.188 1 91.88 110 LEU B N 1
ATOM 2560 C CA . LEU B 1 110 ? -6.184 -6.266 -21.953 1 91.88 110 LEU B CA 1
ATOM 2561 C C . LEU B 1 110 ? -7.125 -5.41 -22.797 1 91.88 110 LEU B C 1
ATOM 2563 O O . LEU B 1 110 ? -8.336 -5.629 -22.797 1 91.88 110 LEU B O 1
ATOM 2567 N N . GLY B 1 111 ? -6.625 -4.422 -23.484 1 91.88 111 GLY B N 1
ATOM 2568 C CA . GLY B 1 111 ? -7.414 -3.611 -24.391 1 91.88 111 GLY B CA 1
ATOM 2569 C C . GLY B 1 111 ? -8.07 -2.422 -23.719 1 91.88 111 GLY B C 1
ATOM 2570 O O . GLY B 1 111 ? -8.93 -1.765 -24.312 1 91.88 111 GLY B O 1
ATOM 2571 N N . PHE B 1 112 ? -7.645 -2.105 -22.453 1 91.56 112 PHE B N 1
ATOM 2572 C CA . PHE B 1 112 ? -8.234 -0.989 -21.734 1 91.56 112 PHE B CA 1
ATOM 2573 C C . PHE B 1 112 ? -7.602 0.33 -22.156 1 91.56 112 PHE B C 1
ATOM 2575 O O . PHE B 1 112 ? -8.25 1.375 -22.125 1 91.56 112 PHE B O 1
ATOM 2582 N N . ASP B 1 113 ? -6.324 0.267 -22.453 1 94.31 113 ASP B N 1
ATOM 2583 C CA . ASP B 1 113 ? -5.586 1.447 -22.891 1 94.31 113 ASP B CA 1
ATOM 2584 C C . ASP B 1 113 ? -4.922 1.208 -24.234 1 94.31 113 ASP B C 1
ATOM 2586 O O . ASP B 1 113 ? -4.676 0.062 -24.625 1 94.31 113 ASP B O 1
ATOM 2590 N N . LYS B 1 114 ? -4.723 2.305 -24.969 1 92.31 114 LYS B N 1
ATOM 2591 C CA . LYS B 1 114 ? -3.971 2.229 -26.219 1 92.31 114 LYS B CA 1
ATOM 2592 C C . LYS B 1 114 ? -2.469 2.188 -25.953 1 92.31 114 LYS B C 1
ATOM 2594 O O . LYS B 1 114 ? -1.997 2.697 -24.938 1 92.31 114 LYS B O 1
ATOM 2599 N N . GLY B 1 115 ? -1.799 1.36 -26.75 1 93.75 115 GLY B N 1
ATOM 2600 C CA . GLY B 1 115 ? -0.349 1.318 -26.641 1 93.75 115 GLY B CA 1
ATOM 2601 C C . GLY B 1 115 ? 0.268 0.149 -27.391 1 93.75 115 GLY B C 1
ATOM 2602 O O . GLY B 1 115 ? -0.422 -0.82 -27.719 1 93.75 115 GLY B O 1
ATOM 2603 N N . ASP B 1 116 ? 1.514 0.344 -27.719 1 96.69 116 ASP B N 1
ATOM 2604 C CA . ASP B 1 116 ? 2.279 -0.744 -28.312 1 96.69 116 ASP B CA 1
ATOM 2605 C C . ASP B 1 116 ? 2.719 -1.755 -27.25 1 96.69 116 ASP B C 1
ATOM 2607 O O . ASP B 1 116 ? 3.721 -1.545 -26.562 1 96.69 116 ASP B O 1
ATOM 2611 N N . VAL B 1 117 ? 2.029 -2.85 -27.219 1 96.06 117 VAL B N 1
ATOM 2612 C CA . VAL B 1 117 ? 2.23 -3.854 -26.188 1 96.06 117 VAL B CA 1
ATOM 2613 C C . VAL B 1 117 ? 3.676 -4.344 -26.203 1 96.06 117 VAL B C 1
ATOM 2615 O O . VAL B 1 117 ? 4.305 -4.496 -25.156 1 96.06 117 VAL B O 1
ATOM 2618 N N . ASP B 1 118 ? 4.207 -4.559 -27.344 1 96.5 118 ASP B N 1
ATOM 2619 C CA . ASP B 1 118 ? 5.578 -5.047 -27.469 1 96.5 118 ASP B CA 1
ATOM 2620 C C . ASP B 1 118 ? 6.566 -4.051 -26.875 1 96.5 118 ASP B C 1
ATOM 2622 O O . ASP B 1 118 ? 7.492 -4.438 -26.156 1 96.5 118 ASP B O 1
ATOM 2626 N N . SER B 1 119 ? 6.375 -2.85 -27.203 1 97.81 119 SER B N 1
ATOM 2627 C CA . SER B 1 119 ? 7.242 -1.812 -26.656 1 97.81 119 SER B CA 1
ATOM 2628 C C . SER B 1 119 ? 7.082 -1.706 -25.141 1 97.81 119 SER B C 1
ATOM 2630 O O . SER B 1 119 ? 8.07 -1.565 -24.406 1 97.81 119 SER B O 1
ATOM 2632 N N . LEU B 1 120 ? 5.887 -1.8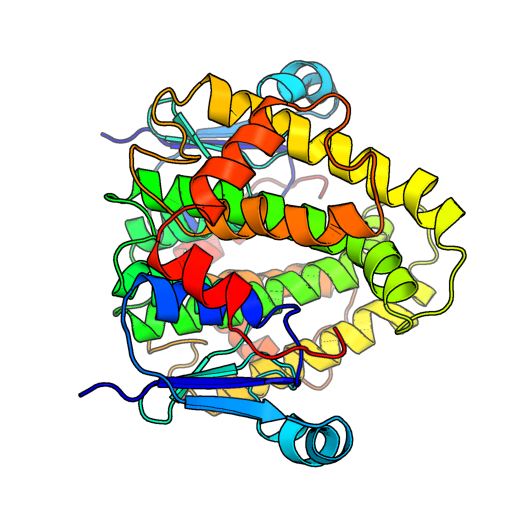03 -24.672 1 97.81 120 LEU B N 1
ATOM 2633 C CA . LEU B 1 120 ? 5.613 -1.709 -23.234 1 97.81 120 LEU B CA 1
ATOM 2634 C C . LEU B 1 120 ? 6.211 -2.896 -22.5 1 97.81 120 LEU B C 1
ATOM 2636 O O . LEU B 1 120 ? 6.738 -2.738 -21.391 1 97.81 120 LEU B O 1
ATOM 2640 N N . LEU B 1 121 ? 6.094 -4.031 -23.109 1 97.88 121 LEU B N 1
ATOM 2641 C CA . LEU B 1 121 ? 6.699 -5.215 -22.516 1 97.88 121 LEU B CA 1
ATOM 2642 C C . LEU B 1 121 ? 8.203 -5.031 -22.344 1 97.88 121 LEU B C 1
ATOM 2644 O O . LEU B 1 121 ? 8.734 -5.223 -21.25 1 97.88 121 LEU B O 1
ATOM 2648 N N . LYS B 1 122 ? 8.852 -4.57 -23.359 1 97.5 122 LYS B N 1
ATOM 2649 C CA . LYS B 1 122 ? 10.305 -4.449 -23.391 1 97.5 122 LYS B CA 1
ATOM 2650 C C . LYS B 1 122 ? 10.781 -3.307 -22.484 1 97.5 122 LYS B C 1
ATOM 2652 O O . LYS B 1 122 ? 11.773 -3.439 -21.781 1 97.5 122 LYS B O 1
ATOM 2657 N N . GLU B 1 123 ? 10.07 -2.271 -22.469 1 97.62 123 GLU B N 1
ATOM 2658 C CA . GLU B 1 123 ? 10.562 -1.046 -21.859 1 97.62 123 GLU B CA 1
ATOM 2659 C C . GLU B 1 123 ? 10.117 -0.944 -20.406 1 97.62 123 GLU B C 1
ATOM 2661 O O . GLU B 1 123 ? 10.773 -0.295 -19.578 1 97.62 123 GLU B O 1
ATOM 2666 N N . LYS B 1 124 ? 9.031 -1.588 -20.094 1 97.75 124 LYS B N 1
ATOM 2667 C CA . LYS B 1 124 ? 8.445 -1.392 -18.766 1 97.75 124 LYS B CA 1
ATOM 2668 C C . LYS B 1 124 ? 8.289 -2.721 -18.031 1 97.75 124 LYS B C 1
ATOM 2670 O O . LYS B 1 124 ? 8.844 -2.906 -16.953 1 97.75 124 LYS B O 1
ATOM 2675 N N . PHE B 1 125 ? 7.66 -3.656 -18.688 1 98.44 125 PHE B N 1
ATOM 2676 C CA . PHE B 1 125 ? 7.27 -4.883 -18 1 98.44 125 PHE B CA 1
ATOM 2677 C C . PHE B 1 125 ? 8.5 -5.703 -17.625 1 98.44 125 PHE B C 1
ATOM 2679 O O . PHE B 1 125 ? 8.68 -6.059 -16.469 1 98.44 125 PHE B O 1
ATOM 2686 N N . PHE B 1 126 ? 9.336 -6.012 -18.547 1 98.25 126 PHE B N 1
ATOM 2687 C CA . PHE B 1 126 ? 10.43 -6.945 -18.297 1 98.25 126 PHE B CA 1
ATOM 2688 C C . PHE B 1 126 ? 11.438 -6.359 -17.312 1 98.25 126 PHE B C 1
ATOM 2690 O O . PHE B 1 126 ? 11.906 -7.055 -16.422 1 98.25 126 PHE B O 1
ATOM 2697 N N . PRO B 1 127 ? 11.797 -5.062 -17.422 1 98.44 127 PRO B N 1
ATOM 2698 C CA . PRO B 1 127 ? 12.664 -4.504 -16.375 1 98.44 127 PRO B CA 1
ATOM 2699 C C . PRO B 1 127 ? 12.047 -4.59 -14.984 1 98.44 127 PRO B C 1
ATOM 2701 O O . PRO B 1 127 ? 12.734 -4.938 -14.023 1 98.44 127 PRO B O 1
ATOM 2704 N N . ALA B 1 128 ? 10.773 -4.305 -14.883 1 98.56 128 ALA B N 1
ATOM 2705 C CA . ALA B 1 128 ? 10.086 -4.375 -13.602 1 98.56 128 ALA B CA 1
ATOM 2706 C C . ALA B 1 128 ? 10.016 -5.812 -13.094 1 98.56 128 ALA B C 1
ATOM 2708 O O . ALA B 1 128 ? 10.219 -6.07 -11.906 1 98.56 128 ALA B O 1
ATOM 2709 N N . ARG B 1 129 ? 9.672 -6.68 -14.016 1 98.44 129 ARG B N 1
ATOM 2710 C CA . ARG B 1 129 ? 9.625 -8.102 -13.695 1 98.44 129 ARG B CA 1
ATOM 2711 C C . ARG B 1 129 ? 10.961 -8.594 -13.164 1 98.44 129 ARG B C 1
ATOM 2713 O O . ARG B 1 129 ? 11.023 -9.281 -12.148 1 98.44 129 ARG B O 1
ATOM 2720 N N . ASP B 1 130 ? 12.055 -8.25 -13.867 1 98.56 130 ASP B N 1
ATOM 2721 C CA . ASP B 1 130 ? 13.391 -8.68 -13.469 1 98.56 130 ASP B CA 1
ATOM 2722 C C . ASP B 1 130 ? 13.734 -8.188 -12.07 1 98.56 130 ASP B C 1
ATOM 2724 O O . ASP B 1 130 ? 14.305 -8.93 -11.266 1 98.56 130 ASP B O 1
ATOM 2728 N N . LYS B 1 131 ? 13.367 -7.004 -11.828 1 98.38 131 LYS B N 1
ATOM 2729 C CA . LYS B 1 131 ? 13.625 -6.418 -10.516 1 98.38 131 LYS B CA 1
ATOM 2730 C C . LYS B 1 131 ? 12.852 -7.156 -9.43 1 98.38 131 LYS B C 1
ATOM 2732 O O . LYS B 1 131 ? 13.445 -7.637 -8.461 1 98.38 131 LYS B O 1
ATOM 2737 N N . LEU B 1 132 ? 11.594 -7.305 -9.562 1 98.62 132 LEU B N 1
ATOM 2738 C CA . LEU B 1 132 ? 10.75 -7.945 -8.555 1 98.62 132 LEU B CA 1
ATOM 2739 C C . LEU B 1 132 ? 11.156 -9.398 -8.352 1 98.62 132 LEU B C 1
ATOM 2741 O O . LEU B 1 132 ? 11.32 -9.852 -7.215 1 98.62 132 LEU B O 1
ATOM 2745 N N . MET B 1 133 ? 11.281 -10.086 -9.445 1 98.56 133 MET B N 1
ATOM 2746 C CA . MET B 1 133 ? 11.5 -11.531 -9.344 1 98.56 133 MET B CA 1
ATOM 2747 C C . MET B 1 133 ? 12.883 -11.828 -8.773 1 98.56 133 MET B C 1
ATOM 2749 O O . MET B 1 133 ? 13.078 -12.836 -8.094 1 98.56 133 MET B O 1
ATOM 2753 N N . THR B 1 134 ? 13.828 -10.922 -9.008 1 98.56 134 THR B N 1
ATOM 2754 C CA . THR B 1 134 ? 15.125 -11.07 -8.367 1 98.56 134 THR B CA 1
ATOM 2755 C C . THR B 1 134 ? 14.992 -10.977 -6.848 1 98.56 134 THR B C 1
ATOM 2757 O O . THR B 1 134 ? 15.539 -11.812 -6.117 1 98.56 134 THR B O 1
ATOM 2760 N N . PHE B 1 135 ? 14.258 -9.984 -6.383 1 98.5 135 PHE B N 1
ATOM 2761 C CA . PHE B 1 135 ? 14.031 -9.836 -4.949 1 98.5 135 PHE B CA 1
ATOM 2762 C C . PHE B 1 135 ? 13.289 -11.047 -4.391 1 98.5 135 PHE B C 1
ATOM 2764 O O . PHE B 1 135 ? 13.664 -11.578 -3.342 1 98.5 135 PHE B O 1
ATOM 2771 N N . MET B 1 136 ? 12.25 -11.516 -5.09 1 98.5 136 MET B N 1
ATOM 2772 C CA . MET B 1 136 ? 11.438 -12.633 -4.609 1 98.5 136 MET B CA 1
ATOM 2773 C C . MET B 1 136 ? 12.234 -13.93 -4.613 1 98.5 136 MET B C 1
ATOM 2775 O O . MET B 1 136 ? 12.102 -14.75 -3.703 1 98.5 136 MET B O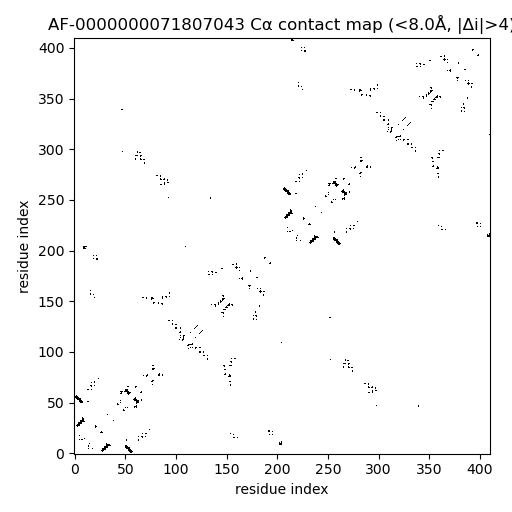 1
ATOM 2779 N N . ALA B 1 137 ? 13.031 -14.094 -5.648 1 97.81 137 ALA B N 1
ATOM 2780 C CA . ALA B 1 137 ? 13.875 -15.281 -5.723 1 97.81 137 ALA B CA 1
ATOM 2781 C C . ALA B 1 137 ? 14.82 -15.352 -4.531 1 97.81 137 ALA B C 1
ATOM 2783 O O . ALA B 1 137 ? 15.008 -16.422 -3.941 1 97.81 137 ALA B O 1
ATOM 2784 N N . LYS B 1 138 ? 15.422 -14.242 -4.184 1 97.38 138 LYS B N 1
ATOM 2785 C CA . LYS B 1 138 ? 16.312 -14.18 -3.027 1 97.38 138 LYS B CA 1
ATOM 2786 C C . LYS B 1 138 ? 15.57 -14.562 -1.749 1 97.38 138 LYS B C 1
ATOM 2788 O O . LYS B 1 138 ? 16.078 -15.352 -0.944 1 97.38 138 LYS B O 1
ATOM 2793 N N . ILE B 1 139 ? 14.375 -14.086 -1.582 1 97.94 139 ILE B N 1
ATOM 2794 C CA . ILE B 1 139 ? 13.57 -14.352 -0.397 1 97.94 139 ILE B CA 1
ATOM 2795 C C . ILE B 1 139 ? 13.234 -15.836 -0.323 1 97.94 139 ILE B C 1
ATOM 2797 O O . ILE B 1 139 ? 13.367 -16.453 0.735 1 97.94 139 ILE B O 1
ATOM 2801 N N . ILE B 1 140 ? 12.859 -16.359 -1.422 1 96.94 140 ILE B N 1
ATOM 2802 C CA . ILE B 1 140 ? 12.477 -17.766 -1.481 1 96.94 140 ILE B CA 1
ATOM 2803 C C . ILE B 1 140 ? 13.68 -18.641 -1.172 1 96.94 140 ILE B C 1
ATOM 2805 O O . ILE B 1 140 ? 13.57 -19.625 -0.433 1 96.94 140 ILE B O 1
ATOM 2809 N N . LYS B 1 141 ? 14.797 -18.281 -1.731 1 95.56 141 LYS B N 1
ATOM 2810 C CA . LYS B 1 141 ? 16.016 -19.047 -1.515 1 95.56 141 LYS B CA 1
ATOM 2811 C C . LYS B 1 141 ? 16.438 -19.016 -0.048 1 95.56 141 LYS B C 1
ATOM 2813 O O . LYS B 1 141 ? 16.938 -20 0.488 1 95.56 141 LYS B O 1
ATOM 2818 N N . GLU B 1 142 ? 16.188 -17.922 0.554 1 95.25 142 GLU B N 1
ATOM 2819 C CA . GLU B 1 142 ? 16.594 -17.734 1.943 1 95.25 142 GLU B CA 1
ATOM 2820 C C . GLU B 1 142 ? 15.594 -18.391 2.9 1 95.25 142 GLU B C 1
ATOM 2822 O O . GLU B 1 142 ? 15.961 -18.797 4.008 1 95.25 142 GLU B O 1
ATOM 2827 N N . ASN B 1 143 ? 14.359 -18.469 2.418 1 94 143 ASN B N 1
ATOM 2828 C CA . ASN B 1 143 ? 13.312 -19.094 3.213 1 94 143 ASN B CA 1
ATOM 2829 C C . ASN B 1 143 ? 13.102 -20.547 2.812 1 94 143 ASN B C 1
ATOM 2831 O O . ASN B 1 143 ? 12.523 -20.828 1.763 1 94 143 ASN B O 1
ATOM 2835 N N . LYS B 1 144 ? 13.523 -21.531 3.377 1 87.31 144 LYS B N 1
ATOM 2836 C CA . LYS B 1 144 ? 13.562 -22.953 3.014 1 87.31 144 LYS B CA 1
ATOM 2837 C C . LYS B 1 144 ? 12.18 -23.578 3.076 1 87.31 144 LYS B C 1
ATOM 2839 O O . LYS B 1 144 ? 12 -24.734 2.711 1 87.31 144 LYS B O 1
ATOM 2844 N N . SER B 1 145 ? 11.164 -22.859 3.529 1 92.69 145 SER B N 1
ATOM 2845 C CA . SER B 1 145 ? 9.812 -23.391 3.695 1 92.69 145 SER B CA 1
ATOM 2846 C C . SER B 1 145 ? 9.086 -23.469 2.357 1 92.69 145 SER B C 1
ATOM 2848 O O . SER B 1 145 ? 8.078 -24.172 2.234 1 92.69 145 SER B O 1
ATOM 2850 N N . GLY B 1 146 ? 9.57 -22.703 1.375 1 93.12 146 GLY B N 1
ATOM 2851 C CA . GLY B 1 146 ? 8.875 -22.609 0.1 1 93.12 146 GLY B CA 1
ATOM 2852 C C . GLY B 1 146 ? 7.832 -21.5 0.064 1 93.12 146 GLY B C 1
ATOM 2853 O O . GLY B 1 146 ? 7.199 -21.281 -0.967 1 93.12 146 GLY B O 1
ATOM 2854 N N . TYR B 1 147 ? 7.609 -20.859 1.215 1 97.81 147 TYR B N 1
ATOM 2855 C CA . TYR B 1 147 ? 6.754 -19.672 1.292 1 97.81 147 TYR B CA 1
ATOM 2856 C C . TYR B 1 147 ? 7.582 -18.406 1.432 1 97.81 147 TYR B C 1
ATOM 2858 O O . TYR B 1 147 ? 8.789 -18.469 1.684 1 97.81 147 TYR B O 1
ATOM 2866 N N . LEU B 1 148 ? 6.973 -17.297 1.155 1 98.56 148 LEU B N 1
ATOM 2867 C CA . LEU B 1 148 ? 7.691 -16.016 1.192 1 98.56 148 LEU B CA 1
ATOM 2868 C C . LEU B 1 148 ? 8 -15.617 2.629 1 98.56 148 LEU B C 1
ATOM 2870 O O . LEU B 1 148 ? 9.055 -15.023 2.896 1 98.56 148 LEU B O 1
ATOM 2874 N N . VAL B 1 149 ? 7.059 -15.891 3.514 1 98.56 149 VAL B N 1
ATOM 2875 C CA . VAL B 1 149 ? 7.238 -15.508 4.91 1 98.56 149 VAL B CA 1
ATOM 2876 C C . VAL B 1 149 ? 6.891 -16.688 5.82 1 98.56 149 VAL B C 1
ATOM 2878 O O . VAL B 1 149 ? 5.832 -17.297 5.672 1 98.56 149 VAL B O 1
ATOM 2881 N N . GLY B 1 150 ? 7.742 -16.953 6.758 1 97.62 150 GLY B N 1
ATOM 2882 C CA . GLY B 1 150 ? 7.477 -18.031 7.695 1 97.62 150 GLY B CA 1
ATOM 2883 C C . GLY B 1 150 ? 7.375 -19.391 7.027 1 97.62 150 GLY B C 1
ATOM 2884 O O . GLY B 1 150 ? 8.102 -19.672 6.074 1 97.62 150 GLY B O 1
ATOM 2885 N N . ASP B 1 151 ? 6.508 -20.266 7.555 1 97.5 151 ASP B N 1
ATOM 2886 C CA . ASP B 1 151 ? 6.465 -21.656 7.082 1 97.5 151 ASP B CA 1
ATOM 2887 C C . ASP B 1 151 ? 5.066 -22.031 6.598 1 97.5 151 ASP B C 1
ATOM 2889 O O . ASP B 1 151 ? 4.715 -23.203 6.551 1 97.5 151 ASP B O 1
ATOM 2893 N N . SER B 1 152 ? 4.309 -21.016 6.355 1 97.5 152 SER B N 1
ATOM 2894 C CA . SER B 1 152 ? 2.949 -21.25 5.879 1 97.5 152 SER B CA 1
ATOM 2895 C C . SER B 1 152 ? 2.523 -20.188 4.879 1 97.5 152 SER B C 1
ATOM 2897 O O . SER B 1 152 ? 3.215 -19.172 4.707 1 97.5 152 SER B O 1
ATOM 2899 N N . LEU B 1 153 ? 1.427 -20.438 4.227 1 98.56 153 LEU B N 1
ATOM 2900 C CA . LEU B 1 153 ? 0.887 -19.531 3.211 1 98.56 153 LEU B CA 1
ATOM 2901 C C . LEU B 1 153 ? 0.553 -18.172 3.812 1 98.56 153 LEU B C 1
ATOM 2903 O O . LEU B 1 153 ? -0.069 -18.094 4.875 1 98.56 153 LEU B O 1
ATOM 2907 N N . THR B 1 154 ? 1.013 -17.125 3.172 1 98.81 154 THR B N 1
ATOM 2908 C CA . THR B 1 154 ? 0.572 -15.758 3.459 1 98.81 154 THR B CA 1
ATOM 2909 C C . THR B 1 154 ? 0.069 -15.078 2.189 1 98.81 154 THR B C 1
ATOM 2911 O O . THR B 1 154 ? 0.269 -15.586 1.084 1 98.81 154 THR B O 1
ATOM 2914 N N . TRP B 1 155 ? -0.559 -13.961 2.285 1 98.75 155 TRP B N 1
ATOM 2915 C CA . TRP B 1 155 ? -1.324 -13.414 1.169 1 98.75 155 TRP B CA 1
ATOM 2916 C C . TRP B 1 155 ? -0.4 -12.961 0.044 1 98.75 155 TRP B C 1
ATOM 2918 O O . TRP B 1 155 ? -0.771 -13.008 -1.131 1 98.75 155 TRP B O 1
ATOM 2928 N N . PRO B 1 156 ? 0.88 -12.5 0.246 1 98.81 156 PRO B N 1
ATOM 2929 C CA . PRO B 1 156 ? 1.708 -12.156 -0.913 1 98.81 156 PRO B CA 1
ATOM 2930 C C . PRO B 1 156 ? 2.076 -13.375 -1.758 1 98.81 156 PRO B C 1
ATOM 2932 O O . PRO B 1 156 ? 2.402 -13.234 -2.939 1 98.81 156 PRO B O 1
ATOM 2935 N N . ASP B 1 157 ? 2.074 -14.586 -1.141 1 98.88 157 ASP B N 1
ATOM 2936 C CA . ASP B 1 157 ? 2.258 -15.797 -1.941 1 98.88 157 ASP B CA 1
ATOM 2937 C C . ASP B 1 157 ? 1.201 -15.891 -3.041 1 98.88 157 ASP B C 1
ATOM 2939 O O . ASP B 1 157 ? 1.501 -16.312 -4.16 1 98.88 157 ASP B O 1
ATOM 2943 N N . LEU B 1 158 ? 0.01 -15.562 -2.705 1 98.75 158 LEU B N 1
ATOM 2944 C CA . LEU B 1 158 ? -1.098 -15.633 -3.652 1 98.75 158 LEU B CA 1
ATOM 2945 C C . LEU B 1 158 ? -0.923 -14.602 -4.766 1 98.75 158 LEU B C 1
ATOM 2947 O O . LEU B 1 158 ? -1.149 -14.914 -5.941 1 98.75 158 LEU B O 1
ATOM 2951 N N . TYR B 1 159 ? -0.549 -13.391 -4.391 1 98.44 159 TYR B N 1
ATOM 2952 C CA . TYR B 1 159 ? -0.287 -12.359 -5.383 1 98.44 159 TYR B CA 1
ATOM 2953 C C . TYR B 1 159 ? 0.799 -12.805 -6.359 1 98.44 159 TYR B C 1
ATOM 2955 O O . TYR B 1 159 ? 0.617 -12.727 -7.574 1 98.44 159 TYR B O 1
ATOM 2963 N N . LEU B 1 160 ? 1.89 -13.266 -5.805 1 98.5 160 LEU B N 1
ATOM 2964 C CA . LEU B 1 160 ? 3.029 -13.664 -6.625 1 98.5 160 LEU B CA 1
ATOM 2965 C C . LEU B 1 160 ? 2.664 -14.828 -7.535 1 98.5 160 LEU B C 1
ATOM 2967 O O . LEU B 1 160 ? 3.004 -14.82 -8.719 1 98.5 160 LEU B O 1
ATOM 2971 N N . ALA B 1 161 ? 1.968 -15.773 -6.992 1 98.19 161 ALA B N 1
ATOM 2972 C CA . ALA B 1 161 ? 1.544 -16.922 -7.789 1 98.19 161 ALA 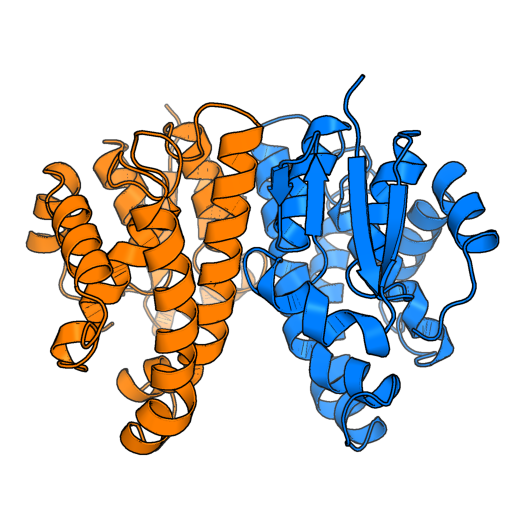B CA 1
ATOM 2973 C C . ALA B 1 161 ? 0.578 -16.5 -8.891 1 98.19 161 ALA B C 1
ATOM 2975 O O . ALA B 1 161 ? 0.549 -17.109 -9.969 1 98.19 161 ALA B O 1
ATOM 2976 N N . GLY B 1 162 ? -0.188 -15.477 -8.617 1 96.62 162 GLY B N 1
ATOM 2977 C CA . GLY B 1 162 ? -1.169 -14.977 -9.57 1 96.62 162 GLY B CA 1
ATOM 2978 C C . GLY B 1 162 ? -0.545 -14.43 -10.844 1 96.62 162 GLY B C 1
ATOM 2979 O O . GLY B 1 162 ? -1.205 -14.359 -11.883 1 96.62 162 GLY B O 1
ATOM 2980 N N . VAL B 1 163 ? 0.693 -14.078 -10.797 1 96.88 163 VAL B N 1
ATOM 2981 C CA . VAL B 1 163 ? 1.417 -13.562 -11.953 1 96.88 163 VAL B CA 1
ATOM 2982 C C . VAL B 1 163 ? 1.433 -14.609 -13.07 1 96.88 163 VAL B C 1
ATOM 2984 O O . VAL B 1 163 ? 1.507 -14.266 -14.25 1 96.88 163 VAL B O 1
ATOM 2987 N N . ALA B 1 164 ? 1.309 -15.844 -12.695 1 97.06 164 ALA B N 1
ATOM 2988 C CA . ALA B 1 164 ? 1.336 -16.953 -13.648 1 97.06 164 ALA B CA 1
ATOM 2989 C C . ALA B 1 164 ? 0.243 -16.812 -14.703 1 97.06 164 ALA B C 1
ATOM 2991 O O . ALA B 1 164 ? 0.347 -17.359 -15.797 1 97.06 164 ALA B O 1
ATOM 2992 N N . GLU B 1 165 ? -0.784 -16.094 -14.359 1 94.25 165 GLU B N 1
ATOM 2993 C CA . GLU B 1 165 ? -1.89 -15.898 -15.289 1 94.25 165 GLU B CA 1
ATOM 2994 C C . GLU B 1 165 ? -1.434 -15.148 -16.547 1 94.25 165 GLU B C 1
ATOM 2996 O O . GLU B 1 165 ? -2.062 -15.258 -17.594 1 94.25 165 GLU B O 1
ATOM 3001 N N . TRP B 1 166 ? -0.343 -14.406 -16.438 1 95.5 166 TRP B N 1
ATOM 3002 C CA . TRP B 1 166 ? 0.153 -13.617 -17.562 1 95.5 166 TRP B CA 1
ATOM 3003 C C . TRP B 1 166 ? 1.006 -14.469 -18.484 1 95.5 166 TRP B C 1
ATOM 3005 O O . TRP B 1 166 ? 1.316 -14.062 -19.609 1 95.5 166 TRP B O 1
ATOM 3015 N N . ALA B 1 167 ? 1.34 -15.664 -18.125 1 94.44 167 ALA B N 1
ATOM 3016 C CA . ALA B 1 167 ? 2.264 -16.516 -18.859 1 94.44 167 ALA B CA 1
ATOM 3017 C C . ALA B 1 167 ? 1.682 -16.906 -20.219 1 94.44 167 ALA B C 1
ATOM 3019 O O . ALA B 1 167 ? 2.426 -17.156 -21.172 1 94.44 167 ALA B O 1
ATOM 3020 N N . THR B 1 168 ? 0.387 -16.969 -20.328 1 90.62 168 THR B N 1
ATOM 3021 C CA . THR B 1 168 ? -0.242 -17.328 -21.594 1 90.62 168 THR B CA 1
ATOM 3022 C C . THR B 1 168 ? 0.073 -16.281 -22.672 1 90.62 168 THR B C 1
ATOM 3024 O O . THR B 1 168 ? 0.282 -16.625 -23.828 1 90.62 168 THR B O 1
ATOM 3027 N N . LYS B 1 169 ? 0.149 -15.023 -22.281 1 92.75 169 LYS B N 1
ATOM 3028 C CA . LYS B 1 169 ? 0.414 -13.922 -23.203 1 92.75 169 LYS B CA 1
ATOM 3029 C C . LYS B 1 169 ? 1.896 -13.562 -23.219 1 92.75 169 LYS B C 1
ATOM 3031 O O . LYS B 1 169 ? 2.381 -12.938 -24.156 1 92.75 169 LYS B O 1
ATOM 3036 N N . ILE B 1 170 ? 2.49 -13.938 -22.156 1 96.56 170 ILE B N 1
ATOM 3037 C CA . ILE B 1 170 ? 3.92 -13.68 -22.031 1 96.56 170 ILE B CA 1
ATOM 3038 C C . ILE B 1 170 ? 4.66 -14.992 -21.766 1 96.56 170 ILE B C 1
ATOM 3040 O O . ILE B 1 170 ? 5.102 -15.242 -20.641 1 96.56 170 ILE B O 1
ATOM 3044 N N . PRO B 1 171 ? 4.945 -15.773 -22.719 1 95.31 171 PRO B N 1
ATOM 3045 C CA . PRO B 1 171 ? 5.516 -17.109 -22.547 1 95.31 171 PRO B CA 1
ATOM 3046 C C . PRO B 1 171 ? 6.879 -17.078 -21.859 1 95.31 171 PRO B C 1
ATOM 3048 O O . PRO B 1 171 ? 7.309 -18.078 -21.281 1 95.31 171 PRO B O 1
ATOM 3051 N N . THR B 1 172 ? 7.594 -15.93 -21.922 1 96.75 172 THR B N 1
ATOM 3052 C CA . THR B 1 172 ? 8.93 -15.812 -21.328 1 96.75 172 THR B CA 1
ATOM 3053 C C . THR B 1 172 ? 8.852 -15.258 -19.922 1 96.75 172 THR B C 1
ATOM 3055 O O . THR B 1 172 ? 9.844 -14.75 -19.391 1 96.75 172 THR B O 1
ATOM 3058 N N . LEU B 1 173 ? 7.676 -15.328 -19.328 1 98 173 LEU B N 1
ATOM 3059 C CA . LEU B 1 173 ? 7.398 -14.703 -18.031 1 98 173 LEU B CA 1
ATOM 3060 C C . LEU B 1 173 ? 8.414 -15.164 -16.984 1 98 173 LEU B C 1
ATOM 3062 O O . LEU B 1 173 ? 8.945 -14.344 -16.234 1 98 173 LEU B O 1
ATOM 3066 N N . TYR B 1 174 ? 8.75 -16.453 -17 1 98.12 174 TYR B N 1
ATOM 3067 C CA . TYR B 1 174 ? 9.555 -16.984 -15.898 1 98.12 174 TYR B CA 1
ATOM 3068 C C . TYR B 1 174 ? 10.984 -17.25 -16.359 1 98.12 174 TYR B C 1
ATOM 3070 O O . TYR B 1 174 ? 11.766 -17.875 -15.641 1 98.12 174 TYR B O 1
ATOM 3078 N N . ASP B 1 175 ? 11.32 -16.828 -17.594 1 97.75 175 ASP B N 1
ATOM 3079 C CA . ASP B 1 175 ? 12.688 -17.031 -18.078 1 97.75 175 ASP B CA 1
ATOM 3080 C C . ASP B 1 175 ? 13.703 -16.438 -17.109 1 97.75 175 ASP B C 1
ATOM 3082 O O . ASP B 1 175 ? 13.625 -15.25 -16.766 1 97.75 175 ASP B O 1
ATOM 3086 N N . GLY B 1 176 ? 14.625 -17.25 -16.641 1 97.88 176 GLY B N 1
ATOM 3087 C CA . GLY B 1 176 ? 15.672 -16.812 -15.727 1 97.88 176 GLY B CA 1
ATOM 3088 C C . GLY B 1 176 ? 15.266 -16.906 -14.266 1 97.88 176 GLY B C 1
ATOM 3089 O O . GLY B 1 176 ? 16.062 -16.625 -13.375 1 97.88 176 GLY B O 1
ATOM 3090 N N . PHE B 1 177 ? 13.977 -17.406 -14.039 1 98.06 177 PHE B N 1
ATOM 3091 C CA . PHE B 1 177 ? 13.484 -17.422 -12.664 1 98.06 177 PHE B CA 1
ATOM 3092 C C . PHE B 1 177 ? 12.727 -18.719 -12.383 1 98.06 177 PHE B C 1
ATOM 3094 O O . PHE B 1 177 ? 11.539 -18.688 -12.039 1 98.06 177 PHE B O 1
ATOM 3101 N N . PRO B 1 178 ? 13.438 -19.844 -12.414 1 96.94 178 PRO B N 1
ATOM 3102 C CA . PRO B 1 178 ? 12.766 -21.125 -12.164 1 96.94 178 PRO B CA 1
ATOM 3103 C C . PRO B 1 178 ? 12.18 -21.219 -10.758 1 96.94 178 PRO B C 1
ATOM 3105 O O . PRO B 1 178 ? 11.172 -21.906 -10.547 1 96.94 178 PRO B O 1
ATOM 3108 N N . GLU B 1 179 ? 12.828 -20.547 -9.758 1 96.12 179 GLU B N 1
ATOM 3109 C CA . GLU B 1 179 ? 12.344 -20.562 -8.383 1 96.12 179 GLU B CA 1
ATOM 3110 C C . GLU B 1 179 ? 10.945 -19.969 -8.281 1 96.12 179 GLU B C 1
ATOM 3112 O O . GLU B 1 179 ? 10.125 -20.406 -7.477 1 96.12 179 GLU B O 1
ATOM 3117 N N . LEU B 1 180 ? 10.711 -18.953 -9.109 1 98 180 LEU B N 1
ATOM 3118 C CA . LEU B 1 180 ? 9.398 -18.312 -9.078 1 98 180 LEU B CA 1
ATOM 3119 C C . LEU B 1 180 ? 8.344 -19.172 -9.742 1 98 180 LEU B C 1
ATOM 3121 O O . LEU B 1 180 ? 7.188 -19.203 -9.32 1 98 180 LEU B O 1
ATOM 3125 N N . LYS B 1 181 ? 8.742 -19.812 -10.812 1 97.44 181 LYS B N 1
ATOM 3126 C CA . LYS B 1 181 ? 7.828 -20.766 -11.43 1 97.44 181 LYS B CA 1
ATOM 3127 C C . LYS B 1 181 ? 7.457 -21.891 -10.461 1 97.44 181 LYS B C 1
ATOM 3129 O O . LYS B 1 181 ? 6.281 -22.234 -10.336 1 97.44 181 LYS B O 1
ATOM 3134 N N . ALA B 1 182 ? 8.438 -22.406 -9.797 1 97.31 182 ALA B N 1
ATOM 3135 C CA . ALA B 1 182 ? 8.211 -23.453 -8.82 1 97.31 182 ALA B CA 1
ATOM 3136 C C . ALA B 1 182 ? 7.301 -22.969 -7.691 1 97.31 182 ALA B C 1
ATOM 3138 O O . ALA B 1 182 ? 6.426 -23.703 -7.23 1 97.31 182 ALA B O 1
ATOM 3139 N N . HIS B 1 183 ? 7.516 -21.75 -7.215 1 98.12 183 HIS B N 1
ATOM 3140 C CA . HIS B 1 183 ? 6.668 -21.141 -6.191 1 98.12 183 HIS B CA 1
ATOM 3141 C C . HIS B 1 183 ? 5.219 -21.062 -6.656 1 98.12 183 HIS B C 1
ATOM 3143 O O . HIS B 1 183 ? 4.305 -21.438 -5.922 1 98.12 183 HIS B O 1
ATOM 3149 N N . SER B 1 184 ? 5.07 -20.594 -7.844 1 98.06 184 SER B N 1
ATOM 3150 C CA . SER B 1 184 ? 3.73 -20.469 -8.414 1 98.06 184 SER B CA 1
ATOM 3151 C C . SER B 1 184 ? 3.025 -21.812 -8.484 1 98.06 184 SER B C 1
ATOM 3153 O O . SER B 1 184 ? 1.854 -21.938 -8.117 1 98.06 184 SER B O 1
ATOM 3155 N N . GLU B 1 185 ? 3.721 -22.766 -8.969 1 97.56 185 GLU B N 1
ATOM 3156 C CA . GLU B 1 185 ? 3.156 -24.109 -9.07 1 97.56 185 GLU B CA 1
ATOM 3157 C C . GLU B 1 185 ? 2.762 -24.656 -7.699 1 97.56 185 GLU B C 1
ATOM 3159 O O . GLU B 1 185 ? 1.691 -25.25 -7.543 1 97.56 185 GLU B O 1
ATOM 3164 N N . LYS B 1 186 ? 3.605 -24.484 -6.742 1 97.69 186 LYS B N 1
ATOM 3165 C CA . LYS B 1 186 ? 3.316 -24.922 -5.379 1 97.69 186 LYS B CA 1
ATOM 3166 C C . LYS B 1 186 ? 2.027 -24.281 -4.863 1 97.69 186 LYS B C 1
ATOM 3168 O O . LYS B 1 186 ? 1.138 -24.984 -4.375 1 97.69 186 LYS B O 1
ATOM 3173 N N . ILE B 1 187 ? 1.928 -22.984 -4.961 1 98.5 187 ILE B N 1
ATOM 3174 C CA . ILE B 1 187 ? 0.798 -22.25 -4.398 1 98.5 187 ILE B CA 1
ATOM 3175 C C . ILE B 1 187 ? -0.476 -22.594 -5.16 1 98.5 187 ILE B C 1
ATOM 3177 O O . ILE B 1 187 ? -1.514 -22.875 -4.555 1 98.5 187 ILE B O 1
ATOM 3181 N N . ARG B 1 188 ? -0.397 -22.656 -6.492 1 98.06 188 ARG B N 1
ATOM 3182 C CA . ARG B 1 188 ? -1.566 -22.891 -7.34 1 98.06 188 ARG B CA 1
ATOM 3183 C C . ARG B 1 188 ? -2.033 -24.328 -7.262 1 98.06 188 ARG B C 1
ATOM 3185 O O . ARG B 1 188 ? -3.127 -24.656 -7.723 1 98.06 188 ARG B O 1
ATOM 3192 N N . SER B 1 189 ? -1.267 -25.188 -6.605 1 97.81 189 SER B N 1
ATOM 3193 C CA . SER B 1 189 ? -1.632 -26.578 -6.441 1 97.81 189 SER B CA 1
ATOM 3194 C C . SER B 1 189 ? -2.357 -26.812 -5.121 1 97.81 189 SER B C 1
ATOM 3196 O O . SER B 1 189 ? -2.822 -27.922 -4.848 1 97.81 189 SER B O 1
ATOM 3198 N N . ILE B 1 190 ? -2.4 -25.812 -4.25 1 98.06 190 ILE B N 1
ATOM 3199 C CA . ILE B 1 190 ? -3.248 -25.938 -3.068 1 98.06 190 ILE B CA 1
ATOM 3200 C C . ILE B 1 190 ? -4.652 -26.359 -3.482 1 98.06 190 ILE B C 1
ATOM 3202 O O . ILE B 1 190 ? -5.281 -25.734 -4.332 1 98.06 190 ILE B O 1
ATOM 3206 N N . PRO B 1 191 ? -5.18 -27.375 -2.902 1 98.25 191 PRO B N 1
ATOM 3207 C CA . PRO B 1 191 ? -6.375 -28.031 -3.436 1 98.25 191 PRO B CA 1
ATOM 3208 C C . PRO B 1 191 ? -7.539 -27.047 -3.635 1 98.25 191 PRO B C 1
ATOM 3210 O O . PRO B 1 191 ? -8.133 -27.016 -4.715 1 98.25 191 PRO B O 1
ATOM 3213 N N . GLU B 1 192 ? -7.863 -26.266 -2.609 1 98.19 192 GLU B N 1
ATOM 3214 C CA . GLU B 1 192 ? -8.977 -25.328 -2.709 1 98.19 192 GLU B CA 1
ATOM 3215 C C . GLU B 1 192 ? -8.734 -24.297 -3.807 1 98.19 192 GLU B C 1
ATOM 3217 O O . GLU B 1 192 ? -9.664 -23.922 -4.531 1 98.19 192 GLU B O 1
ATOM 3222 N N . LEU B 1 193 ? -7.527 -23.828 -3.922 1 98.38 193 LEU B N 1
ATOM 3223 C CA . LEU B 1 193 ? -7.18 -22.828 -4.926 1 98.38 193 LEU B CA 1
ATOM 3224 C C . LEU B 1 193 ? -7.184 -23.438 -6.324 1 98.38 193 LEU B C 1
ATOM 3226 O O . LEU B 1 193 ? -7.691 -22.828 -7.266 1 98.38 193 LEU B O 1
ATOM 3230 N N . LYS B 1 194 ? -6.605 -24.594 -6.453 1 98.44 194 LYS B N 1
ATOM 3231 C CA . LYS B 1 194 ? -6.578 -25.297 -7.727 1 98.44 194 LYS B CA 1
ATOM 3232 C C . LYS B 1 194 ? -7.988 -25.5 -8.273 1 98.44 194 LYS B C 1
ATOM 3234 O O . LYS B 1 194 ? -8.258 -25.219 -9.445 1 98.44 194 LYS B O 1
ATOM 3239 N N . LYS B 1 195 ? -8.828 -25.984 -7.406 1 98.38 195 LYS B N 1
ATOM 3240 C CA . LYS B 1 195 ? -10.219 -26.188 -7.797 1 98.38 195 LYS B CA 1
ATOM 3241 C C . LYS B 1 195 ? -10.859 -24.875 -8.258 1 98.38 195 LYS B C 1
ATOM 3243 O O . LYS B 1 195 ? -11.57 -24.844 -9.266 1 98.38 195 LYS B O 1
ATOM 3248 N N . TRP B 1 196 ? -10.625 -23.812 -7.516 1 98.25 196 TRP B N 1
ATOM 3249 C CA . TRP B 1 196 ? -11.172 -22.5 -7.867 1 98.25 196 TRP B CA 1
ATOM 3250 C C . TRP B 1 196 ? -10.688 -22.062 -9.242 1 98.25 196 TRP B C 1
ATOM 3252 O O . TRP B 1 196 ? -11.484 -21.656 -10.086 1 98.25 196 TRP B O 1
ATOM 3262 N N . ILE B 1 197 ? -9.383 -22.172 -9.469 1 97.19 197 ILE B N 1
ATOM 3263 C CA . ILE B 1 197 ? -8.773 -21.719 -10.711 1 97.19 197 ILE B CA 1
ATOM 3264 C C . ILE B 1 197 ? -9.359 -22.5 -11.891 1 97.19 197 ILE B C 1
ATOM 3266 O O . ILE B 1 197 ? -9.594 -21.938 -12.961 1 97.19 197 ILE B O 1
ATOM 3270 N N . GLU B 1 198 ? -9.711 -23.719 -11.641 1 97 198 GLU B N 1
ATOM 3271 C CA . GLU B 1 198 ? -10.203 -24.594 -12.695 1 97 198 GLU B CA 1
ATOM 3272 C C . GLU B 1 198 ? -11.688 -24.359 -12.953 1 97 198 GLU B C 1
ATOM 3274 O O . GLU B 1 198 ? -12.188 -24.625 -14.055 1 97 198 GLU B O 1
ATOM 3279 N N . THR B 1 199 ? -12.391 -23.844 -11.906 1 97.25 199 THR B N 1
ATOM 3280 C CA . THR B 1 199 ? -13.844 -23.859 -12.023 1 97.25 199 THR B CA 1
ATOM 3281 C C . THR B 1 199 ? -14.406 -22.453 -12.047 1 97.25 199 THR B C 1
ATOM 3283 O O . THR B 1 199 ? -15.57 -22.234 -12.383 1 97.25 199 THR B O 1
ATOM 3286 N N . ARG B 1 200 ? -13.625 -21.453 -11.688 1 96.38 200 ARG B N 1
ATOM 3287 C CA . ARG B 1 200 ? -14.133 -20.094 -11.617 1 96.38 200 ARG B CA 1
ATOM 3288 C C . ARG B 1 200 ? -14.641 -19.625 -12.977 1 96.38 200 ARG B C 1
ATOM 3290 O O . ARG B 1 200 ? -14.273 -20.188 -14.016 1 96.38 200 ARG B O 1
ATOM 3297 N N . PRO B 1 201 ? -15.477 -18.703 -12.984 1 94.19 201 PRO B N 1
ATOM 3298 C CA . PRO B 1 201 ? -16.047 -18.234 -14.25 1 94.19 201 PRO B CA 1
ATOM 3299 C C . PRO B 1 201 ? -14.984 -17.672 -15.203 1 94.19 201 PRO B C 1
ATOM 3301 O O . PRO B 1 201 ? -14.031 -17.031 -14.758 1 94.19 201 PRO B O 1
ATOM 3304 N N . ASP B 1 202 ? -15.195 -17.906 -16.453 1 93.44 202 ASP B N 1
ATOM 3305 C CA . ASP B 1 202 ? -14.422 -17.219 -17.484 1 93.44 202 ASP B CA 1
ATOM 3306 C C . ASP B 1 202 ? -14.867 -15.766 -17.625 1 93.44 202 ASP B C 1
ATOM 3308 O O . ASP B 1 202 ? -16.047 -15.5 -17.859 1 93.44 202 ASP B O 1
ATOM 3312 N N . THR B 1 203 ? -13.938 -14.875 -17.406 1 94.5 203 THR B N 1
ATOM 3313 C CA . THR B 1 203 ? -14.281 -13.461 -17.406 1 94.5 203 THR B CA 1
ATOM 3314 C C . THR B 1 203 ? -13.438 -12.703 -18.438 1 94.5 203 THR B C 1
ATOM 3316 O O . THR B 1 203 ? -12.398 -13.195 -18.875 1 94.5 203 THR B O 1
ATOM 3319 N N . PRO B 1 204 ? -13.898 -11.539 -18.891 1 89.38 204 PRO B N 1
ATOM 3320 C CA . PRO B 1 204 ? -13.211 -10.773 -19.922 1 89.38 204 PRO B CA 1
ATOM 3321 C C . PRO B 1 204 ? -11.789 -10.383 -19.531 1 89.38 204 PRO B C 1
ATOM 3323 O O . PRO B 1 204 ? -10.945 -10.148 -20.406 1 89.38 204 PRO B O 1
ATOM 3326 N N . PHE B 1 205 ? -11.672 -10.297 -18.297 1 88.62 205 PHE B N 1
ATOM 3327 C CA . PHE B 1 205 ? -10.336 -9.953 -17.828 1 88.62 205 PHE B CA 1
ATOM 3328 C C . PHE B 1 205 ? -10.078 -10.531 -16.438 1 88.62 205 PHE B C 1
ATOM 3330 O O . PHE B 1 205 ? -11.023 -10.812 -15.703 1 88.62 205 PHE B O 1
#